Protein AF-L1LG02-F1 (afdb_monomer_lite)

Radius of gyration: 32.56 Å; chains: 1; bounding box: 62×58×100 Å

Structure (mmCIF, N/CA/C/O backbone):
data_AF-L1LG02-F1
#
_entry.id   AF-L1LG02-F1
#
loop_
_atom_site.group_PDB
_atom_site.id
_atom_site.type_symbol
_atom_site.label_atom_id
_atom_site.label_alt_id
_atom_site.label_comp_id
_atom_site.label_asym_id
_atom_site.label_entity_id
_atom_site.label_seq_id
_atom_site.pdbx_PDB_ins_code
_atom_site.Cartn_x
_atom_site.Cartn_y
_atom_site.Cartn_z
_atom_site.occupancy
_atom_site.B_iso_or_equiv
_atom_site.auth_seq_id
_atom_site.auth_comp_id
_atom_site.auth_asym_id
_atom_site.auth_atom_id
_atom_site.pdbx_PDB_model_num
ATOM 1 N N . MET A 1 1 ? -30.406 -5.140 25.026 1.00 47.38 1 MET A N 1
ATOM 2 C CA . MET A 1 1 ? -29.859 -4.420 23.858 1.00 47.38 1 MET A CA 1
ATOM 3 C C . MET A 1 1 ? -29.066 -3.242 24.397 1.00 47.38 1 MET A C 1
ATOM 5 O O . MET A 1 1 ? -29.680 -2.299 24.864 1.00 47.38 1 MET A O 1
ATOM 9 N N . ILE A 1 2 ? -27.736 -3.364 24.455 1.00 57.84 2 ILE A N 1
ATOM 10 C CA . ILE A 1 2 ? -26.804 -2.331 24.973 1.00 57.84 2 ILE A CA 1
ATOM 11 C C . ILE A 1 2 ? -25.783 -1.933 23.877 1.00 57.84 2 ILE A C 1
ATOM 13 O O . ILE A 1 2 ? -25.072 -0.943 23.988 1.00 57.84 2 ILE A O 1
ATOM 17 N N . THR A 1 3 ? -25.762 -2.678 22.768 1.00 59.12 3 THR A N 1
ATOM 18 C CA . THR A 1 3 ? -24.774 -2.640 21.678 1.00 59.12 3 THR A CA 1
ATOM 19 C C . THR A 1 3 ? -24.692 -1.335 20.893 1.00 59.12 3 THR A C 1
ATOM 21 O O . THR A 1 3 ? -23.717 -1.150 20.172 1.00 59.12 3 THR A O 1
ATOM 24 N N . ASP A 1 4 ? -25.691 -0.464 21.026 1.00 73.44 4 ASP A N 1
ATOM 25 C CA . ASP A 1 4 ? -25.908 0.688 20.147 1.00 73.44 4 ASP A CA 1
ATOM 26 C C . ASP A 1 4 ? -25.610 2.028 20.859 1.00 73.44 4 ASP A C 1
ATOM 28 O O . ASP A 1 4 ? -25.736 3.089 20.252 1.00 73.44 4 ASP A O 1
ATOM 32 N N . ASP A 1 5 ? -25.207 2.001 22.139 1.00 85.00 5 ASP A N 1
ATOM 33 C CA . ASP A 1 5 ? -24.797 3.199 22.887 1.00 85.00 5 ASP A CA 1
ATOM 34 C C . ASP A 1 5 ? -23.329 3.560 22.592 1.00 85.00 5 ASP A C 1
ATOM 36 O O . ASP A 1 5 ? -22.418 2.736 22.745 1.00 85.00 5 ASP A O 1
ATOM 40 N N . ASP A 1 6 ? -23.081 4.812 22.196 1.00 86.25 6 ASP A N 1
ATOM 41 C CA . ASP A 1 6 ? -21.747 5.272 21.806 1.00 86.25 6 ASP A CA 1
ATOM 42 C C . ASP A 1 6 ? -20.706 5.175 22.936 1.00 86.25 6 ASP A C 1
ATOM 44 O O . ASP A 1 6 ? -19.547 4.877 22.637 1.00 86.25 6 ASP A O 1
ATOM 48 N N . ARG A 1 7 ? -21.085 5.359 24.214 1.00 87.75 7 ARG A N 1
ATOM 49 C CA . ARG A 1 7 ? -20.168 5.193 25.363 1.00 87.75 7 ARG A CA 1
ATOM 50 C C . ARG A 1 7 ? -19.712 3.742 25.491 1.00 87.75 7 ARG A C 1
ATOM 52 O O . ARG A 1 7 ? -18.529 3.478 25.702 1.00 87.75 7 ARG A O 1
ATOM 59 N N . TYR A 1 8 ? -20.643 2.795 25.343 1.00 89.50 8 TYR A N 1
ATOM 60 C CA . TYR A 1 8 ? -20.346 1.362 25.419 1.00 89.50 8 TYR A CA 1
ATOM 61 C C . TYR A 1 8 ? -19.423 0.941 24.267 1.00 89.50 8 TYR A C 1
ATOM 63 O O . TYR A 1 8 ? -18.413 0.266 24.474 1.00 89.50 8 TYR A O 1
ATOM 71 N N . ILE A 1 9 ? -19.726 1.408 23.052 1.00 88.56 9 ILE A N 1
ATOM 72 C CA . ILE A 1 9 ? -18.906 1.165 21.861 1.00 88.56 9 ILE A CA 1
ATOM 73 C C . ILE A 1 9 ? -17.517 1.826 21.990 1.00 88.56 9 ILE A C 1
ATOM 75 O O . ILE A 1 9 ? -16.534 1.256 21.515 1.00 88.56 9 ILE A O 1
ATOM 79 N N . GLU A 1 10 ? -17.395 2.996 22.630 1.00 90.50 10 GLU A N 1
ATOM 80 C CA . GLU A 1 10 ? -16.102 3.643 22.894 1.00 90.50 10 GLU A CA 1
ATOM 81 C C . GLU A 1 10 ? -15.235 2.819 23.857 1.00 90.50 10 GLU A C 1
ATOM 83 O O . GLU A 1 10 ? -14.106 2.480 23.499 1.00 90.50 10 GLU A O 1
ATOM 88 N N . LEU A 1 11 ? -15.767 2.392 25.011 1.00 91.31 11 LEU A N 1
ATOM 89 C CA . LEU A 1 11 ? -15.043 1.502 25.934 1.00 91.31 11 LEU A CA 1
ATOM 90 C C . LEU A 1 11 ? -14.662 0.173 25.265 1.00 91.31 11 LEU A C 1
ATOM 92 O O . LEU A 1 11 ? -13.530 -0.291 25.406 1.00 91.31 11 LEU A O 1
ATOM 96 N N . PHE A 1 12 ? -15.567 -0.420 24.480 1.00 89.31 12 PHE A N 1
ATOM 97 C CA . PHE A 1 12 ? -15.292 -1.651 23.736 1.00 89.31 12 PHE A CA 1
ATOM 98 C C . PHE A 1 12 ? -14.150 -1.471 22.726 1.00 89.31 12 PHE A C 1
ATOM 100 O O . PHE A 1 12 ? -13.257 -2.317 22.647 1.00 89.31 12 PHE A O 1
ATOM 107 N N . LYS A 1 13 ? -14.120 -0.349 21.994 1.00 88.31 13 LYS A N 1
ATOM 108 C CA . LYS A 1 13 ? -13.010 -0.003 21.094 1.00 88.31 13 LYS A CA 1
ATOM 109 C C . LYS A 1 13 ? -11.704 0.179 21.862 1.00 88.31 13 LYS A C 1
ATOM 111 O O . LYS A 1 13 ? -10.707 -0.431 21.488 1.00 88.31 13 LYS A O 1
ATOM 116 N N . LEU A 1 14 ? -11.701 0.939 22.956 1.00 90.56 14 LEU A N 1
ATOM 117 C CA . LEU A 1 14 ? -10.507 1.121 23.788 1.00 90.56 14 LEU A CA 1
ATOM 118 C C . LEU A 1 14 ? -9.969 -0.226 24.310 1.00 90.56 14 LEU A C 1
ATOM 120 O O . LEU A 1 14 ? -8.767 -0.485 24.197 1.00 90.56 14 LEU A O 1
ATOM 124 N N . GLN A 1 15 ? -10.840 -1.121 24.796 1.00 89.31 15 GLN A N 1
ATOM 125 C CA . GLN A 1 15 ? -10.444 -2.453 25.269 1.00 89.31 15 GLN A CA 1
ATOM 126 C C . GLN A 1 15 ? -9.867 -3.322 24.143 1.00 89.31 15 GLN A C 1
ATOM 128 O O . GLN A 1 15 ? -8.778 -3.874 24.284 1.00 89.31 15 GLN A O 1
ATOM 133 N N . LYS A 1 16 ? -10.589 -3.475 23.022 1.00 84.88 16 LYS A N 1
ATOM 134 C CA . LYS A 1 16 ? -10.215 -4.434 21.966 1.00 84.88 16 LYS A CA 1
ATOM 135 C C . LYS A 1 16 ? -9.057 -3.971 21.091 1.00 84.88 16 LYS A C 1
ATOM 137 O O . LYS A 1 16 ? -8.367 -4.817 20.533 1.00 84.88 16 LYS A O 1
ATOM 142 N N . LEU A 1 17 ? -8.863 -2.660 20.950 1.00 81.38 17 LEU A N 1
ATOM 143 C CA . LEU A 1 17 ? -7.957 -2.086 19.953 1.00 81.38 17 LEU A CA 1
ATOM 144 C C . LEU A 1 17 ? -6.654 -1.567 20.577 1.00 81.38 17 LEU A C 1
ATOM 146 O O . LEU A 1 17 ? -5.591 -1.736 19.987 1.00 81.38 17 LEU A O 1
ATOM 150 N N . PHE A 1 18 ? -6.712 -1.035 21.804 1.00 84.62 18 PHE A N 1
ATOM 151 C CA . PHE A 1 18 ? -5.535 -0.578 22.560 1.00 84.62 18 PHE A CA 1
ATOM 152 C C . PHE A 1 18 ? -5.214 -1.433 23.798 1.00 84.62 18 PHE A C 1
ATOM 154 O O . PHE A 1 18 ? -4.364 -1.057 24.604 1.00 84.62 18 PHE A O 1
ATOM 161 N N . GLY A 1 19 ? -5.894 -2.574 23.968 1.00 81.31 19 GLY A N 1
ATOM 162 C CA . GLY A 1 19 ? -5.691 -3.476 25.107 1.00 81.31 19 GLY A CA 1
ATOM 163 C C . GLY A 1 19 ? -6.060 -2.857 26.458 1.00 81.31 19 GLY A C 1
ATOM 164 O O . GLY A 1 19 ? -5.503 -3.263 27.474 1.00 81.31 19 GLY A O 1
ATOM 165 N N . SER A 1 20 ? -6.935 -1.845 26.464 1.00 85.19 20 SER A N 1
ATOM 166 C CA . SER A 1 20 ? -7.146 -1.001 27.644 1.00 85.19 20 SER A CA 1
ATOM 167 C C . SER A 1 20 ? -7.779 -1.769 28.804 1.00 85.19 20 SER A C 1
ATOM 169 O O . SER A 1 20 ? -8.789 -2.451 28.615 1.00 85.19 20 SER A O 1
ATOM 171 N N . SER A 1 21 ? -7.230 -1.598 30.006 1.00 86.94 21 SER A N 1
ATOM 172 C CA . SER A 1 21 ? -7.914 -1.930 31.259 1.00 86.94 21 SER A CA 1
ATOM 173 C C . SER A 1 21 ? -8.605 -0.687 31.823 1.00 86.94 21 SER A C 1
ATOM 175 O O . SER A 1 21 ? -8.272 0.444 31.461 1.00 86.94 21 SER A O 1
ATOM 177 N N . PHE A 1 22 ? -9.585 -0.886 32.702 1.00 88.44 22 PHE A N 1
ATOM 178 C CA . PHE A 1 22 ? -10.352 0.203 33.301 1.00 88.44 22 PHE A CA 1
ATOM 179 C C . PHE A 1 22 ? -10.493 0.005 34.808 1.00 88.44 22 PHE A C 1
ATOM 181 O O . PHE A 1 22 ? -10.468 -1.126 35.290 1.00 88.44 22 PHE A O 1
ATOM 188 N N . SER A 1 23 ? -10.689 1.096 35.542 1.00 86.25 23 SER A N 1
ATOM 189 C CA . SER A 1 23 ? -11.066 1.066 36.955 1.00 86.25 23 SER A CA 1
ATOM 190 C C . SER A 1 23 ? -12.048 2.186 37.296 1.00 86.25 23 SER A C 1
ATOM 192 O O . SER A 1 23 ? -12.023 3.272 36.710 1.00 86.25 23 SER A O 1
ATOM 194 N N . VAL A 1 24 ? -12.919 1.929 38.270 1.00 84.94 24 VAL A N 1
ATOM 195 C CA . VAL A 1 24 ? -13.842 2.929 38.821 1.00 84.94 24 VAL A CA 1
ATOM 196 C C . VAL A 1 24 ? -13.237 3.472 40.110 1.00 84.94 24 VAL A C 1
ATOM 198 O O . VAL A 1 24 ? -12.675 2.717 40.899 1.00 84.94 24 VAL A O 1
ATOM 201 N N . SER A 1 25 ? -13.378 4.772 40.361 1.00 70.31 25 SER A N 1
ATOM 202 C CA . SER A 1 25 ? -12.823 5.443 41.548 1.00 70.31 25 SER A CA 1
ATOM 203 C C . SER A 1 25 ? -13.358 4.918 42.895 1.00 70.31 25 SER A C 1
ATOM 205 O O . SER A 1 25 ? -12.849 5.309 43.942 1.00 70.31 25 SER A O 1
ATOM 207 N N . SER A 1 26 ? -14.392 4.071 42.877 1.00 60.78 26 SER A N 1
ATOM 208 C CA . SER A 1 26 ? -15.093 3.543 44.050 1.00 60.78 26 SER A CA 1
ATOM 209 C C . SER A 1 26 ? -14.998 2.026 44.236 1.00 60.78 26 SER A C 1
ATOM 211 O O . SER A 1 26 ? -15.456 1.550 45.270 1.00 60.78 26 SER A O 1
ATOM 213 N N . ASP A 1 27 ? -14.467 1.259 43.273 1.00 53.38 27 ASP A N 1
ATOM 214 C CA . ASP A 1 27 ? -14.473 -0.209 43.368 1.00 53.38 27 ASP A CA 1
ATOM 215 C C . ASP A 1 27 ? -13.321 -0.880 42.597 1.00 53.38 27 ASP A C 1
ATOM 217 O O . ASP A 1 27 ? -12.962 -0.473 41.490 1.00 53.38 27 ASP A O 1
ATOM 221 N N . HIS A 1 28 ? -12.736 -1.926 43.187 1.00 54.47 28 HIS A N 1
ATOM 222 C CA . HIS A 1 28 ? -11.443 -2.484 42.768 1.00 54.47 28 HIS A CA 1
ATOM 223 C C . HIS A 1 28 ? -11.518 -3.701 41.829 1.00 54.47 28 HIS A C 1
ATOM 225 O O . HIS A 1 28 ? -10.480 -4.086 41.301 1.00 54.47 28 HIS A O 1
ATOM 231 N N . ASN A 1 29 ? -12.695 -4.301 41.604 1.00 55.09 29 ASN A N 1
ATOM 232 C CA . ASN A 1 29 ? -12.861 -5.493 40.752 1.00 55.09 29 ASN A CA 1
ATOM 233 C C . ASN A 1 29 ? -14.150 -5.422 39.906 1.00 55.09 29 ASN A C 1
ATOM 235 O O . ASN A 1 29 ? -15.169 -6.018 40.255 1.00 55.09 29 ASN A O 1
ATOM 239 N N . SER A 1 30 ? -14.120 -4.711 38.773 1.00 54.69 30 SER A N 1
ATOM 240 C CA . SER A 1 30 ? -15.233 -4.681 37.805 1.00 54.69 30 SER A CA 1
ATOM 241 C C . SER A 1 30 ? -14.755 -4.810 36.351 1.00 54.69 30 SER A C 1
ATOM 243 O O . SER A 1 30 ? -14.907 -3.909 35.535 1.00 54.69 30 SER A O 1
ATOM 245 N N . ASP A 1 31 ? -14.205 -5.978 36.006 1.00 63.19 31 ASP A N 1
ATOM 246 C CA . ASP A 1 31 ? -13.568 -6.235 34.701 1.00 63.19 31 ASP A CA 1
ATOM 247 C C . ASP A 1 31 ? -14.516 -6.215 33.478 1.00 63.19 31 ASP A C 1
ATOM 249 O O . ASP A 1 31 ? -14.040 -6.174 32.338 1.00 63.19 31 ASP A O 1
ATOM 253 N N . SER A 1 32 ? -15.847 -6.257 33.667 1.00 80.19 32 SER A N 1
ATOM 254 C CA . SER A 1 32 ? -16.797 -6.178 32.543 1.00 80.19 32 SER A CA 1
ATOM 255 C C . SER A 1 32 ? -17.183 -4.744 32.190 1.00 80.19 32 SER A C 1
ATOM 257 O O . SER A 1 32 ? -17.589 -3.956 33.047 1.00 80.19 32 SER A O 1
ATOM 259 N N . ILE A 1 33 ? -17.177 -4.456 30.886 1.00 83.88 33 ILE A N 1
ATOM 260 C CA . ILE A 1 33 ? -17.623 -3.181 30.308 1.00 83.88 33 ILE A CA 1
ATOM 261 C C . ILE A 1 33 ? -19.082 -2.878 30.680 1.00 83.88 33 ILE A C 1
ATOM 263 O O . ILE A 1 33 ? -19.407 -1.715 30.894 1.00 83.88 33 ILE A O 1
ATOM 267 N N . ASP A 1 34 ? -19.935 -3.896 30.843 1.00 82.19 34 ASP A N 1
ATOM 268 C CA . ASP A 1 34 ? -21.339 -3.728 31.260 1.00 82.19 34 ASP A CA 1
ATOM 269 C C . ASP A 1 34 ? -21.467 -3.005 32.615 1.00 82.19 34 ASP A C 1
ATOM 271 O O . ASP A 1 34 ? -22.322 -2.134 32.797 1.00 82.19 34 ASP A O 1
ATOM 275 N N . ASN A 1 35 ? -20.573 -3.333 33.555 1.00 81.44 35 ASN A N 1
ATOM 276 C CA . ASN A 1 35 ? -20.521 -2.702 34.871 1.00 81.44 35 ASN A CA 1
ATOM 277 C C . ASN A 1 35 ? -19.885 -1.310 34.765 1.00 81.44 35 ASN A C 1
ATOM 279 O O . ASN A 1 35 ? -20.425 -0.347 35.305 1.00 81.44 35 ASN A O 1
ATOM 283 N N . LEU A 1 36 ? -18.768 -1.194 34.037 1.00 83.56 36 LEU A N 1
ATOM 284 C CA . LEU A 1 36 ? -18.001 0.048 33.876 1.00 83.56 36 LEU A CA 1
ATOM 285 C C . LEU A 1 36 ? -18.826 1.168 33.225 1.00 83.56 36 LEU A C 1
ATOM 287 O O . LEU A 1 36 ? -18.867 2.274 33.760 1.00 83.56 36 LEU A O 1
ATOM 291 N N . TYR A 1 37 ? -19.537 0.860 32.133 1.00 83.62 37 TYR A N 1
ATOM 292 C CA . TYR A 1 37 ? -20.408 1.772 31.376 1.00 83.62 37 TYR A CA 1
ATOM 293 C C . TYR A 1 37 ? -21.432 2.512 32.256 1.00 83.62 37 TYR A C 1
ATOM 295 O O . TYR A 1 37 ? -21.820 3.639 31.949 1.00 83.62 37 TYR A O 1
ATOM 303 N N . SER A 1 38 ? -21.871 1.883 33.348 1.00 83.56 38 SER A N 1
ATOM 304 C CA . SER A 1 38 ? -22.905 2.417 34.239 1.00 83.56 38 SER A CA 1
ATOM 305 C C . SER A 1 38 ? -22.392 3.494 35.211 1.00 83.56 38 SER A C 1
ATOM 307 O O . SER A 1 38 ? -23.178 4.001 36.009 1.00 83.56 38 SER A O 1
ATOM 309 N N . ASN A 1 39 ? -21.099 3.844 35.171 1.00 85.56 39 ASN A N 1
ATOM 310 C CA . ASN A 1 39 ? -20.474 4.808 36.081 1.00 85.56 39 ASN A CA 1
ATOM 311 C C . ASN A 1 39 ? -20.235 6.169 35.420 1.00 85.56 39 ASN A C 1
ATOM 313 O O . ASN A 1 39 ? -19.760 6.258 34.286 1.00 85.56 39 ASN A O 1
ATOM 317 N N . ASN A 1 40 ? -20.459 7.236 36.192 1.00 86.44 40 ASN A N 1
ATOM 318 C CA . ASN A 1 40 ? -20.245 8.615 35.752 1.00 86.44 40 ASN A CA 1
ATOM 319 C C . ASN A 1 40 ? -18.765 8.949 35.485 1.00 86.44 40 ASN A C 1
ATOM 321 O O . ASN A 1 40 ? -18.490 9.879 34.733 1.00 86.44 40 ASN A O 1
ATOM 325 N N . THR A 1 41 ? -17.823 8.206 36.074 1.00 89.50 41 THR A N 1
ATOM 326 C CA . THR A 1 41 ? -16.380 8.379 35.856 1.00 89.50 41 THR A CA 1
ATOM 327 C C . THR A 1 41 ? -15.703 7.014 35.737 1.00 89.50 41 THR A C 1
ATOM 329 O O . THR A 1 41 ? -15.892 6.148 36.593 1.00 89.50 41 THR A O 1
ATOM 332 N N . VAL A 1 42 ? -14.900 6.827 34.689 1.00 91.62 42 VAL A N 1
ATOM 333 C CA . VAL A 1 42 ? -14.146 5.598 34.399 1.00 91.62 42 VAL A CA 1
ATOM 334 C C . VAL A 1 42 ? -12.694 5.966 34.097 1.00 91.62 42 VAL A C 1
ATOM 336 O O . VAL A 1 42 ? -12.424 6.753 33.198 1.00 91.62 42 VAL A O 1
ATOM 339 N N . ASN A 1 43 ? -11.735 5.383 34.813 1.00 92.56 43 ASN A N 1
ATOM 340 C CA . ASN A 1 43 ? -10.313 5.580 34.534 1.00 92.56 43 ASN A CA 1
ATOM 341 C C . ASN A 1 43 ? -9.855 4.522 33.525 1.00 92.56 43 ASN A C 1
ATOM 343 O O . ASN A 1 43 ? -9.876 3.333 33.835 1.00 92.56 43 ASN A O 1
ATOM 347 N N . ALA A 1 44 ? -9.439 4.933 32.330 1.00 93.69 44 ALA A N 1
ATOM 348 C CA . ALA A 1 44 ? -8.903 4.050 31.298 1.00 93.69 44 ALA A CA 1
ATOM 349 C C . ALA A 1 44 ? -7.368 4.024 31.345 1.00 93.69 44 ALA A C 1
ATOM 351 O O . ALA A 1 44 ? -6.722 5.063 31.214 1.00 93.69 44 ALA A O 1
ATOM 352 N N . THR A 1 45 ? -6.782 2.834 31.484 1.00 94.44 45 THR A N 1
ATOM 353 C CA . THR A 1 45 ? -5.346 2.589 31.291 1.00 94.44 45 THR A CA 1
ATOM 354 C C . THR A 1 45 ? -5.134 2.026 29.892 1.00 94.44 45 THR A C 1
ATOM 356 O O . THR A 1 45 ? -5.500 0.888 29.608 1.00 94.44 45 THR A O 1
ATOM 359 N N . ILE A 1 46 ? -4.544 2.830 29.016 1.00 94.31 46 ILE A N 1
ATOM 360 C CA . ILE A 1 46 ? -4.364 2.577 27.584 1.00 94.31 46 ILE A CA 1
ATOM 361 C C . ILE A 1 46 ? -2.881 2.315 27.297 1.00 94.31 46 ILE A C 1
ATOM 363 O O . ILE A 1 46 ? -2.010 3.009 27.827 1.00 94.31 46 ILE A O 1
ATOM 367 N N . PHE A 1 47 ? -2.581 1.344 26.429 1.00 92.00 47 PHE A N 1
ATOM 368 C CA . PHE A 1 47 ? -1.207 1.009 26.047 1.00 92.00 47 PHE A CA 1
ATOM 369 C C . PHE A 1 47 ? -0.986 1.186 24.541 1.00 92.00 47 PHE A C 1
ATOM 371 O O . PHE A 1 47 ? -1.172 0.272 23.735 1.00 92.00 47 PHE A O 1
ATOM 378 N N . LEU A 1 48 ? -0.602 2.400 24.149 1.00 91.56 48 LEU A N 1
ATOM 379 C CA . LEU A 1 48 ? -0.444 2.781 22.753 1.00 91.56 48 LEU A CA 1
ATOM 380 C C . LEU A 1 48 ? 0.900 2.294 22.196 1.00 91.56 48 LEU A C 1
ATOM 382 O O . LEU A 1 48 ? 1.935 2.926 22.401 1.00 91.56 48 LEU A O 1
ATOM 386 N N . LYS A 1 49 ? 0.889 1.187 21.452 1.00 89.50 49 LYS A N 1
ATOM 387 C CA . LYS A 1 49 ? 2.046 0.749 20.657 1.00 89.50 49 LYS A CA 1
ATOM 388 C C . LYS A 1 49 ? 2.083 1.513 19.325 1.00 89.50 49 LYS A C 1
ATOM 390 O O . LYS A 1 49 ? 1.095 1.412 18.596 1.00 89.50 49 LYS A O 1
ATOM 395 N N . PRO A 1 50 ? 3.172 2.234 18.987 1.00 88.44 50 PRO A N 1
ATOM 396 C CA . PRO A 1 50 ? 3.284 2.934 17.710 1.00 88.44 50 PRO A CA 1
ATOM 397 C C . PRO A 1 50 ? 3.118 1.979 16.528 1.00 88.44 50 PRO A C 1
ATOM 399 O O . PRO A 1 50 ? 3.751 0.922 16.486 1.00 88.44 50 PRO A O 1
ATOM 402 N N . THR A 1 51 ? 2.296 2.356 15.551 1.00 83.19 51 THR A N 1
ATOM 403 C CA . THR A 1 51 ? 2.085 1.573 14.320 1.00 83.19 51 THR A CA 1
ATOM 404 C C . THR A 1 51 ? 2.804 2.159 13.101 1.00 83.19 51 THR A C 1
ATOM 406 O O . THR A 1 51 ? 2.630 1.674 11.972 1.00 83.19 51 THR A O 1
ATOM 409 N N . ASP A 1 52 ? 3.615 3.204 13.304 1.00 76.62 52 ASP A N 1
ATOM 410 C CA . ASP A 1 52 ? 4.398 3.817 12.238 1.00 76.62 52 ASP A CA 1
ATOM 411 C C . ASP A 1 52 ? 5.802 3.213 12.078 1.00 76.62 52 ASP A C 1
ATOM 413 O O . ASP A 1 52 ? 6.584 3.265 13.025 1.00 76.62 52 ASP A O 1
ATOM 417 N N . PRO A 1 53 ? 6.152 2.642 10.903 1.00 72.50 53 PRO A N 1
ATOM 418 C CA . PRO A 1 53 ? 7.481 2.081 10.666 1.00 72.50 53 PRO A CA 1
ATOM 419 C C . PRO A 1 53 ? 8.578 3.150 10.550 1.00 72.50 53 PRO A C 1
ATOM 421 O O . PRO A 1 53 ? 9.750 2.790 10.511 1.00 72.50 53 PRO A O 1
ATOM 424 N N . GLU A 1 54 ? 8.225 4.438 10.472 1.00 79.06 54 GLU A N 1
ATOM 425 C CA . GLU A 1 54 ? 9.172 5.560 10.540 1.00 79.06 54 GLU A CA 1
ATOM 426 C C . GLU A 1 54 ? 9.313 6.114 11.972 1.00 79.06 54 GLU A C 1
ATOM 428 O O . GLU A 1 54 ? 10.130 7.005 12.212 1.00 79.06 54 GLU A O 1
ATOM 433 N N . PHE A 1 55 ? 8.564 5.579 12.947 1.00 84.94 55 PHE A N 1
ATOM 434 C CA . PHE A 1 55 ? 8.744 5.910 14.357 1.00 84.94 55 PHE A CA 1
ATOM 435 C C . PHE A 1 55 ? 9.857 5.070 14.997 1.00 84.94 55 PHE A C 1
ATOM 437 O O . PHE A 1 55 ? 9.806 3.841 15.046 1.00 84.94 55 PHE A O 1
ATOM 444 N N . ASP A 1 56 ? 10.847 5.762 15.555 1.00 86.06 56 ASP A N 1
ATOM 445 C CA . ASP A 1 56 ? 11.959 5.169 16.292 1.00 86.06 56 ASP A CA 1
ATOM 446 C C . ASP A 1 56 ? 11.499 4.618 17.655 1.00 86.06 56 ASP A C 1
ATOM 448 O O . ASP A 1 56 ? 11.395 5.338 18.651 1.00 86.06 56 ASP A O 1
ATOM 452 N N . LEU A 1 57 ? 11.240 3.308 17.699 1.00 86.50 57 LEU A N 1
ATOM 453 C CA . LEU A 1 57 ? 10.824 2.585 18.905 1.00 86.50 57 LEU A CA 1
ATOM 454 C C . LEU A 1 57 ? 11.860 2.624 20.045 1.00 86.50 57 LEU A C 1
ATOM 456 O O . LEU A 1 57 ? 11.477 2.394 21.194 1.00 86.50 57 LEU A O 1
ATOM 460 N N . SER A 1 58 ? 13.136 2.949 19.782 1.00 86.06 58 SER A N 1
ATOM 461 C CA . SER A 1 58 ? 14.144 3.066 20.850 1.00 86.06 58 SER A CA 1
ATOM 462 C C . SER A 1 58 ? 13.827 4.207 21.827 1.00 86.06 58 SER A C 1
ATOM 464 O O . SER A 1 58 ? 14.143 4.118 23.012 1.00 86.06 58 SER A O 1
ATOM 466 N N . LEU A 1 59 ? 13.076 5.218 21.368 1.00 85.38 59 LEU A N 1
ATOM 467 C CA . LEU A 1 59 ? 12.556 6.326 22.178 1.00 85.38 59 LEU A CA 1
ATOM 468 C C . LEU A 1 59 ? 11.529 5.881 23.240 1.00 85.38 59 LEU A C 1
ATOM 470 O O . LEU A 1 59 ? 11.134 6.692 24.077 1.00 85.38 59 LEU A O 1
ATOM 474 N N . LEU A 1 60 ? 11.078 4.620 23.202 1.00 85.19 60 LEU A N 1
ATOM 475 C CA . LEU A 1 60 ? 10.117 4.028 24.138 1.00 85.19 60 LEU A CA 1
ATOM 476 C C . LEU A 1 60 ? 10.669 2.827 24.916 1.00 85.19 60 LEU A C 1
ATOM 478 O O . LEU A 1 60 ? 9.927 2.242 25.707 1.00 85.19 60 LEU A O 1
ATOM 482 N N . SER A 1 61 ? 11.929 2.430 24.720 1.00 74.88 61 SER A N 1
ATOM 483 C CA . SER A 1 61 ? 12.530 1.315 25.464 1.00 74.88 61 SER A CA 1
ATOM 484 C C . SER A 1 61 ? 12.572 1.609 26.977 1.00 74.88 61 SER A C 1
ATOM 486 O O . SER A 1 61 ? 12.815 2.754 27.355 1.00 74.88 61 SER A O 1
ATOM 488 N N . PRO A 1 62 ? 12.327 0.621 27.865 1.00 73.88 62 PRO A N 1
ATOM 489 C CA . PRO A 1 62 ? 12.032 -0.792 27.603 1.00 73.88 62 PRO A CA 1
ATOM 490 C C . PRO A 1 62 ? 10.522 -1.096 27.470 1.00 73.88 62 PRO A C 1
ATOM 492 O O . PRO A 1 62 ? 10.116 -2.247 27.577 1.00 73.88 62 PRO A O 1
ATOM 495 N N . SER A 1 63 ? 9.674 -0.075 27.305 1.00 71.06 63 SER A N 1
ATOM 496 C CA . SER A 1 63 ? 8.209 -0.204 27.344 1.00 71.06 63 SER A CA 1
ATOM 497 C C . SER A 1 63 ? 7.522 -0.549 26.012 1.00 71.06 63 SER A C 1
ATOM 499 O O . SER A 1 63 ? 6.337 -0.854 26.038 1.00 71.06 63 SER A O 1
ATOM 501 N N . ASP A 1 64 ? 8.195 -0.516 24.855 1.00 80.81 64 ASP A N 1
ATOM 502 C CA . ASP A 1 64 ? 7.622 -0.842 23.523 1.00 80.81 64 ASP A CA 1
ATOM 503 C C . ASP A 1 64 ? 6.309 -0.100 23.149 1.00 80.81 64 ASP A C 1
ATOM 505 O O . ASP A 1 64 ? 5.568 -0.515 22.252 1.00 80.81 64 ASP A O 1
ATOM 509 N N . GLY A 1 65 ? 5.977 0.983 23.854 1.00 89.25 65 GLY A N 1
ATOM 510 C CA . GLY A 1 65 ? 4.671 1.634 23.788 1.00 89.25 65 GLY A CA 1
ATOM 511 C C . GLY A 1 65 ? 4.513 2.751 24.818 1.00 89.25 65 GLY A C 1
ATOM 512 O O . GLY A 1 65 ? 5.294 2.867 25.762 1.00 89.25 65 GLY A O 1
ATOM 513 N N . ILE A 1 66 ? 3.498 3.590 24.622 1.00 92.88 66 ILE A N 1
ATOM 514 C CA . ILE A 1 66 ? 3.168 4.735 25.474 1.00 92.88 66 ILE A CA 1
ATOM 515 C C . ILE A 1 66 ? 2.018 4.344 26.411 1.00 92.88 66 ILE A C 1
ATOM 517 O O . ILE A 1 66 ? 0.934 3.986 25.945 1.00 92.88 66 ILE A O 1
ATOM 521 N N . LYS A 1 67 ? 2.236 4.416 27.729 1.00 94.19 67 LYS A N 1
ATOM 522 C CA . LYS A 1 67 ? 1.203 4.156 28.740 1.00 94.19 67 LYS A CA 1
ATOM 523 C C . LYS A 1 67 ? 0.462 5.457 29.043 1.00 94.19 67 LYS A C 1
ATOM 525 O O . LYS A 1 67 ? 1.043 6.394 29.591 1.00 94.19 67 LYS A O 1
ATOM 530 N N . VAL A 1 68 ? -0.815 5.503 28.680 1.00 95.88 68 VAL A N 1
ATOM 531 C CA . VAL A 1 68 ? -1.692 6.669 28.841 1.00 95.88 68 VAL A CA 1
ATOM 532 C C . VAL A 1 68 ? -2.782 6.326 29.853 1.00 95.88 68 VAL A C 1
ATOM 534 O O . VAL A 1 68 ? -3.521 5.365 29.659 1.00 95.88 68 VAL A O 1
ATOM 537 N N . LEU A 1 69 ? -2.904 7.111 30.918 1.00 95.69 69 LEU A N 1
ATOM 538 C CA . LEU A 1 69 ? -4.091 7.125 31.770 1.00 95.69 69 LEU A CA 1
ATOM 539 C C . LEU A 1 69 ? -5.026 8.233 31.283 1.00 95.69 69 LEU A C 1
ATOM 541 O O . LEU A 1 69 ? -4.561 9.348 31.041 1.00 95.69 69 LEU A O 1
ATOM 545 N N . ILE A 1 70 ? -6.322 7.943 31.160 1.00 95.81 70 ILE A N 1
ATOM 546 C CA . ILE A 1 70 ? -7.358 8.940 30.860 1.00 95.81 70 ILE A CA 1
ATOM 547 C C . ILE A 1 70 ? -8.526 8.765 31.833 1.00 95.81 70 ILE A C 1
ATOM 549 O O . ILE A 1 70 ? -9.147 7.703 31.879 1.00 95.81 70 ILE A O 1
ATOM 553 N N . CYS A 1 71 ? -8.850 9.815 32.580 1.00 95.00 71 CYS A N 1
ATOM 554 C CA . CYS A 1 71 ? -10.100 9.934 33.323 1.00 95.00 71 CYS A CA 1
ATOM 555 C C . CYS A 1 71 ? -11.233 10.290 32.343 1.00 95.00 71 CYS A C 1
ATOM 557 O O . CYS A 1 71 ? -11.217 11.342 31.703 1.00 95.00 71 CYS A O 1
ATOM 559 N N . LEU A 1 72 ? -12.192 9.377 32.176 1.00 93.25 72 LEU A N 1
ATOM 560 C CA . LEU A 1 72 ? -13.340 9.518 31.284 1.00 93.25 72 LEU A CA 1
ATOM 561 C C . LEU A 1 72 ? -14.573 9.878 32.103 1.00 93.25 72 LEU A C 1
ATOM 563 O O . LEU A 1 72 ? -15.057 9.067 32.891 1.00 93.25 72 LEU A O 1
ATOM 567 N N . ASN A 1 73 ? -15.104 11.077 31.890 1.00 91.50 73 ASN A N 1
ATOM 568 C CA . ASN A 1 73 ? -16.298 11.566 32.565 1.00 91.50 73 ASN A CA 1
ATOM 569 C C . ASN A 1 73 ? -17.513 11.469 31.643 1.00 91.50 73 ASN A C 1
ATOM 571 O O . ASN A 1 73 ? -17.452 11.803 30.461 1.00 91.50 73 ASN A O 1
ATOM 575 N N . SER A 1 74 ? -18.615 10.974 32.183 1.00 87.75 74 SER A N 1
ATOM 576 C CA . SER A 1 74 ? -19.872 10.803 31.474 1.00 87.75 74 SER A CA 1
ATOM 577 C C . SER A 1 74 ? -20.619 12.129 31.361 1.00 87.75 74 SER A C 1
ATOM 579 O O . SER A 1 74 ? -20.887 12.776 32.374 1.00 87.75 74 SER A O 1
ATOM 581 N N . ASP A 1 75 ? -21.006 12.513 30.143 1.00 78.94 75 ASP A N 1
ATOM 582 C CA . ASP A 1 75 ? -21.935 13.626 29.949 1.00 78.94 75 ASP A CA 1
ATOM 583 C C . ASP A 1 75 ? -23.389 13.130 29.972 1.00 78.94 75 ASP A C 1
ATOM 585 O O . ASP A 1 75 ? -23.994 12.836 28.939 1.00 78.94 75 ASP A O 1
ATOM 589 N N . ASP A 1 76 ? -23.943 13.021 31.181 1.00 68.25 76 ASP A N 1
ATOM 590 C CA . ASP A 1 76 ? -25.379 12.820 31.418 1.00 68.25 76 ASP A CA 1
ATOM 591 C C . ASP A 1 76 ? -26.130 14.167 31.588 1.00 68.25 76 ASP A C 1
ATOM 593 O O . ASP A 1 76 ? -27.250 14.198 32.105 1.00 68.25 76 ASP A O 1
ATOM 597 N N . SER A 1 77 ? -25.538 15.304 31.182 1.00 56.12 77 SER A N 1
ATOM 598 C CA . SER A 1 77 ? -26.103 16.640 31.419 1.00 56.12 77 SER A CA 1
ATOM 599 C C . SER A 1 77 ? -27.091 17.091 30.329 1.00 56.12 77 SER A C 1
ATOM 601 O O . SER A 1 77 ? -26.805 17.936 29.484 1.00 56.12 77 SER A O 1
ATOM 603 N N . GLU A 1 78 ? -28.339 16.608 30.396 1.00 48.81 78 GLU A N 1
ATOM 604 C CA . GLU A 1 78 ? -29.429 17.122 29.535 1.00 48.81 78 GLU A CA 1
ATOM 605 C C . GLU A 1 78 ? -29.749 18.619 29.768 1.00 48.81 78 GLU A C 1
ATOM 607 O O . GLU A 1 78 ? -30.468 19.231 28.977 1.00 48.81 78 GLU A O 1
ATOM 612 N N . SER A 1 79 ? -29.200 19.251 30.817 1.00 46.16 79 SER A N 1
ATOM 613 C CA . SER A 1 79 ? -29.212 20.712 30.970 1.00 46.16 79 SER A CA 1
ATOM 614 C C . SER A 1 79 ? -28.066 21.256 31.837 1.00 46.16 79 SER A C 1
ATOM 616 O O . SER A 1 79 ? -28.025 21.024 33.043 1.00 46.16 79 SER A O 1
ATOM 618 N N . ASN A 1 80 ? -27.159 22.031 31.226 1.00 37.44 80 ASN A N 1
ATOM 619 C CA . ASN A 1 80 ? -26.754 23.399 31.617 1.00 37.44 80 ASN A CA 1
ATOM 620 C C . ASN A 1 80 ? -25.483 23.832 30.859 1.00 37.44 80 ASN A C 1
ATOM 622 O O . ASN A 1 80 ? -24.581 23.033 30.642 1.00 37.44 80 ASN A O 1
ATOM 626 N N . ASN A 1 81 ? -25.380 25.109 30.471 1.00 37.28 81 ASN A N 1
ATOM 627 C CA . ASN A 1 81 ? -24.185 25.637 29.796 1.00 37.28 81 ASN A CA 1
ATOM 628 C C . ASN A 1 81 ? -23.066 25.957 30.812 1.00 37.28 81 ASN A C 1
ATOM 630 O O . ASN A 1 81 ? -23.256 26.873 31.616 1.00 37.28 81 ASN A O 1
ATOM 634 N N . PRO A 1 82 ? -21.881 25.318 30.753 1.00 41.31 82 PRO A N 1
ATOM 635 C CA . PRO A 1 82 ? -20.737 25.731 31.557 1.00 41.31 82 PRO A CA 1
ATOM 636 C C . PRO A 1 82 ? -20.027 26.924 30.899 1.00 41.31 82 PRO A C 1
ATOM 638 O O . PRO A 1 82 ? -19.299 26.779 29.914 1.00 41.31 82 PRO A O 1
ATOM 641 N N . SER A 1 83 ? -20.207 28.122 31.454 1.00 41.12 83 SER A N 1
ATOM 642 C CA . SER A 1 83 ? -19.449 29.320 31.073 1.00 41.12 83 SER A CA 1
ATOM 643 C C . SER A 1 83 ? -18.032 29.285 31.670 1.00 41.12 83 SER A C 1
ATOM 645 O O . SER A 1 83 ? -17.737 29.989 32.635 1.00 41.12 83 SER A O 1
ATOM 647 N N . GLY A 1 84 ? -17.165 28.430 31.122 1.00 36.75 84 GLY A N 1
ATOM 648 C CA . GLY A 1 84 ? -15.776 28.288 31.566 1.00 36.75 84 GLY A CA 1
ATOM 649 C C . GLY A 1 84 ? -14.926 29.521 31.241 1.00 36.75 84 GLY A C 1
ATOM 650 O O . GLY A 1 84 ? -14.665 29.810 30.074 1.00 36.75 84 GLY A O 1
ATOM 651 N N . SER A 1 85 ? -14.473 30.240 32.268 1.00 33.19 85 SER A N 1
ATOM 652 C CA . SER A 1 85 ? -13.538 31.361 32.131 1.00 33.19 85 SER A CA 1
ATOM 653 C C . SER A 1 85 ? -12.100 30.862 31.965 1.00 33.19 85 SER A C 1
ATOM 655 O O . SER A 1 85 ? -11.557 30.240 32.877 1.00 33.19 85 SER A O 1
ATOM 657 N N . ILE A 1 86 ? -11.456 31.179 30.840 1.00 37.41 86 ILE A N 1
ATOM 658 C CA . ILE A 1 86 ? -10.039 30.861 30.619 1.00 37.41 86 ILE A CA 1
ATOM 659 C C . ILE A 1 86 ? -9.171 31.854 31.403 1.00 37.41 86 ILE A C 1
ATOM 661 O O . ILE A 1 86 ? -9.052 33.017 31.022 1.00 37.41 86 ILE A O 1
ATOM 665 N N . THR A 1 87 ? -8.518 31.394 32.471 1.00 30.89 87 THR A N 1
ATOM 666 C CA . THR A 1 87 ? -7.401 32.117 33.098 1.00 30.89 87 THR A CA 1
ATOM 667 C C . THR A 1 87 ? -6.124 31.858 32.301 1.00 30.89 87 THR A C 1
ATOM 669 O O . THR A 1 87 ? -5.530 30.784 32.390 1.00 30.89 87 THR A O 1
ATOM 672 N N . SER A 1 88 ? -5.707 32.833 31.495 1.00 36.72 88 SER A N 1
ATOM 673 C CA . SER A 1 88 ? -4.554 32.718 30.598 1.00 36.72 88 SER A CA 1
ATOM 674 C C . SER A 1 88 ? -3.218 32.658 31.347 1.00 36.72 88 SER A C 1
ATOM 676 O O . SER A 1 88 ? -2.858 33.596 32.059 1.00 36.72 88 SER A O 1
ATOM 678 N N . SER A 1 89 ? -2.438 31.600 31.118 1.00 33.53 89 SER A N 1
ATOM 679 C CA . SER A 1 89 ? -1.011 31.542 31.458 1.00 33.53 89 SER A CA 1
ATOM 680 C C . SER A 1 89 ? -0.249 30.636 30.474 1.00 33.53 89 SER A C 1
ATOM 682 O O . SER A 1 89 ? -0.823 29.703 29.916 1.00 33.53 89 SER A O 1
ATOM 684 N N . SER A 1 90 ? 1.046 30.909 30.263 1.00 35.47 90 SER A N 1
ATOM 685 C CA . SER A 1 90 ? 1.970 30.141 29.398 1.00 35.47 90 SER A CA 1
ATOM 686 C C . SER A 1 90 ? 1.726 30.192 27.870 1.00 35.47 90 SER A C 1
ATOM 688 O O . SER A 1 90 ? 1.530 29.174 27.198 1.00 35.47 90 SER A O 1
ATOM 690 N N . GLU A 1 91 ? 1.840 31.385 27.275 1.00 38.25 91 GLU A N 1
ATOM 691 C CA . GLU A 1 91 ? 1.977 31.561 25.817 1.00 38.25 91 GLU A CA 1
ATOM 692 C C . GLU A 1 91 ? 3.389 31.178 25.321 1.00 38.25 91 GLU A C 1
ATOM 694 O O . GLU A 1 91 ? 4.234 32.036 25.085 1.00 38.25 91 GLU A O 1
ATOM 699 N N . VAL A 1 92 ? 3.673 29.875 25.172 1.00 39.28 92 VAL A N 1
ATOM 700 C CA . VAL A 1 92 ? 4.959 29.392 24.598 1.00 39.28 92 VAL A CA 1
ATOM 701 C C . VAL A 1 92 ? 4.803 28.203 23.628 1.00 39.28 92 VAL A C 1
ATOM 703 O O . VAL A 1 92 ? 5.784 27.580 23.234 1.00 39.28 92 VAL A O 1
ATOM 706 N N . THR A 1 93 ? 3.574 27.821 23.252 1.00 46.69 93 THR A N 1
ATOM 707 C CA . THR A 1 93 ? 3.319 26.593 22.452 1.00 46.69 93 THR A CA 1
ATOM 708 C C . THR A 1 93 ? 2.276 26.730 21.336 1.00 46.69 93 THR A C 1
ATOM 710 O O . THR A 1 93 ? 1.847 25.716 20.792 1.00 46.69 93 THR A O 1
ATOM 713 N N . ALA A 1 94 ? 1.843 27.947 20.986 1.00 46.88 94 ALA A N 1
ATOM 714 C CA . ALA A 1 94 ? 0.845 28.150 19.929 1.00 46.88 94 ALA A CA 1
ATOM 715 C C . ALA A 1 94 ? 1.420 27.848 18.530 1.00 46.88 94 ALA A C 1
ATOM 717 O O . ALA A 1 94 ? 0.951 26.935 17.852 1.00 46.88 94 ALA A O 1
ATOM 718 N N . ASP A 1 95 ? 2.488 28.548 18.137 1.00 44.44 95 ASP A N 1
ATOM 719 C CA . ASP A 1 95 ? 3.026 28.489 16.770 1.00 44.44 95 ASP A CA 1
ATOM 720 C C . ASP A 1 95 ? 3.523 27.092 16.373 1.00 44.44 95 ASP A C 1
ATOM 722 O O . ASP A 1 95 ? 3.290 26.645 15.251 1.00 44.44 95 ASP A O 1
ATOM 726 N N . ALA A 1 96 ? 4.142 26.353 17.299 1.00 45.56 96 ALA A N 1
ATOM 727 C CA . ALA A 1 96 ? 4.680 25.015 17.034 1.00 45.56 96 ALA A CA 1
ATOM 728 C C . ALA A 1 96 ? 3.602 23.947 16.752 1.00 45.56 96 ALA A C 1
ATOM 730 O O . ALA A 1 96 ? 3.901 22.931 16.131 1.00 45.56 96 ALA A O 1
ATOM 731 N N . LEU A 1 97 ? 2.353 24.161 17.189 1.00 49.00 97 LEU A N 1
ATOM 732 C CA . LEU A 1 97 ? 1.240 23.233 16.946 1.00 49.00 97 LEU A CA 1
ATOM 733 C C . LEU A 1 97 ? 0.464 23.548 15.655 1.00 49.00 97 LEU A C 1
ATOM 735 O O . LEU A 1 97 ? -0.284 22.692 15.180 1.00 49.00 97 LEU A O 1
ATOM 739 N N . SER A 1 98 ? 0.682 24.720 15.046 1.00 51.47 98 SER A N 1
ATOM 740 C CA . SER A 1 98 ? 0.020 25.129 13.795 1.00 51.47 98 SER A CA 1
ATOM 741 C C . SER A 1 98 ? 0.224 24.120 12.655 1.00 51.47 98 SER A C 1
ATOM 743 O O . SER A 1 98 ? -0.734 23.757 11.979 1.00 51.47 98 SER A O 1
ATOM 745 N N . GLN A 1 99 ? 1.433 23.568 12.517 1.00 49.47 99 GLN A N 1
ATOM 746 C CA . GLN A 1 99 ? 1.790 22.599 11.471 1.00 49.47 99 GLN A CA 1
ATOM 747 C C . GLN A 1 99 ? 1.026 21.265 11.589 1.00 49.47 99 GLN A C 1
ATOM 749 O O . GLN A 1 99 ? 0.834 20.570 10.595 1.00 49.47 99 GLN A O 1
ATOM 754 N N . ILE A 1 100 ? 0.540 20.918 12.788 1.00 51.47 100 ILE A N 1
ATOM 755 C CA . ILE A 1 100 ? -0.329 19.750 13.007 1.00 51.47 100 ILE A CA 1
ATOM 756 C C . ILE A 1 100 ? -1.792 20.078 12.641 1.00 51.47 100 ILE A C 1
ATOM 758 O O . ILE A 1 100 ? -2.555 19.188 12.260 1.00 51.47 100 ILE A O 1
ATOM 762 N N . GLN A 1 101 ? -2.207 21.349 12.717 1.00 47.44 101 GLN A N 1
ATOM 763 C CA . GLN A 1 101 ? -3.593 21.763 12.470 1.00 47.44 101 GLN A CA 1
ATOM 764 C C . GLN A 1 101 ? -3.999 21.688 10.991 1.00 47.44 101 GLN A C 1
ATOM 766 O O . GLN A 1 101 ? -5.152 21.354 10.714 1.00 47.44 101 GLN A O 1
ATOM 771 N N . ASP A 1 102 ? -3.076 21.873 10.045 1.00 41.69 102 ASP A N 1
ATOM 772 C CA . ASP A 1 102 ? -3.356 21.657 8.615 1.00 41.69 102 ASP A CA 1
ATOM 773 C C . ASP A 1 102 ? -3.782 20.201 8.331 1.00 41.69 102 ASP A C 1
ATOM 775 O O . ASP A 1 102 ? -4.721 19.945 7.570 1.00 41.69 102 ASP A O 1
ATOM 779 N N . GLY A 1 103 ? -3.188 19.233 9.042 1.00 39.53 103 GLY A N 1
ATOM 780 C CA . GLY A 1 103 ? -3.596 17.824 9.003 1.00 39.53 103 GLY A CA 1
ATOM 781 C C . GLY A 1 103 ? -4.986 17.550 9.597 1.00 39.53 103 GLY A C 1
ATOM 782 O O . GLY A 1 103 ? -5.625 16.559 9.240 1.00 39.53 103 GLY A O 1
ATOM 783 N N . ILE A 1 104 ? -5.496 18.429 10.469 1.00 40.72 104 ILE A N 1
ATOM 784 C CA . ILE A 1 104 ? -6.844 18.314 11.052 1.00 40.72 104 ILE A CA 1
ATOM 785 C C . ILE A 1 104 ? -7.910 18.756 10.036 1.00 40.72 104 ILE A C 1
ATOM 787 O O . ILE A 1 104 ? -8.954 18.106 9.925 1.00 40.72 104 ILE A O 1
ATOM 791 N N . HIS A 1 105 ? -7.641 19.799 9.241 1.00 38.28 105 HIS A N 1
ATOM 792 C CA . HIS A 1 105 ? -8.569 20.278 8.207 1.00 38.28 105 HIS A CA 1
ATOM 793 C C . HIS A 1 105 ? -8.831 19.236 7.103 1.00 38.28 105 HIS A C 1
ATOM 795 O O . HIS A 1 105 ? -9.959 19.128 6.618 1.00 38.28 105 HIS A O 1
ATOM 801 N N . ALA A 1 106 ? -7.839 18.403 6.769 1.00 36.25 106 ALA A N 1
ATOM 802 C CA . ALA A 1 106 ? -7.965 17.341 5.765 1.00 36.25 106 ALA A CA 1
ATOM 803 C C . ALA A 1 106 ? -8.976 16.224 6.126 1.00 36.25 106 ALA A C 1
ATOM 805 O O . ALA A 1 106 ? -9.366 15.446 5.258 1.00 36.25 106 ALA A O 1
ATOM 806 N N . LEU A 1 107 ? -9.434 16.139 7.383 1.00 35.44 107 LEU A N 1
ATOM 807 C CA . LEU A 1 107 ? -10.374 15.114 7.867 1.00 35.44 107 LEU A CA 1
ATOM 808 C C . LEU A 1 107 ? -11.812 15.638 8.069 1.00 35.44 107 LEU A C 1
ATOM 810 O O . LEU A 1 107 ? -12.573 15.057 8.848 1.00 35.44 107 LEU A O 1
ATOM 814 N N . SER A 1 108 ? -12.187 16.727 7.388 1.00 32.50 108 SER A N 1
ATOM 815 C CA . SER A 1 108 ? -13.477 17.429 7.527 1.00 32.50 108 SER A CA 1
ATOM 816 C C . SER A 1 108 ? -14.520 17.069 6.443 1.00 32.50 108 SER A C 1
ATOM 818 O O . SER A 1 108 ? -15.197 17.954 5.918 1.00 32.50 108 SER A O 1
ATOM 820 N N . LEU A 1 109 ? -14.668 15.782 6.089 1.00 34.47 109 LEU A N 1
ATOM 821 C CA . LEU A 1 109 ? -15.573 15.327 5.012 1.00 34.47 109 LEU A CA 1
ATOM 822 C C . LEU A 1 109 ? -16.505 14.144 5.361 1.00 34.47 109 LEU A C 1
ATOM 824 O O . LEU A 1 109 ? -16.793 13.303 4.517 1.00 34.47 109 LEU A O 1
ATOM 828 N N . VAL A 1 110 ? -17.075 14.131 6.572 1.00 34.91 110 VAL A N 1
ATOM 829 C CA . VAL A 1 110 ? -18.422 13.562 6.801 1.00 34.91 110 VAL A CA 1
ATOM 830 C C . VAL A 1 110 ? -19.174 14.468 7.778 1.00 34.91 110 VAL A C 1
ATOM 832 O O . VAL A 1 110 ? -18.824 14.532 8.953 1.00 34.91 110 VAL A O 1
ATOM 835 N N . GLN A 1 111 ? -20.218 15.157 7.313 1.00 34.84 111 GLN A N 1
ATOM 836 C CA . GLN A 1 111 ? -21.183 15.825 8.193 1.00 34.84 111 GLN A CA 1
ATOM 837 C C . GLN A 1 111 ? -22.326 14.856 8.513 1.00 34.84 111 GLN A C 1
ATOM 839 O O . GLN A 1 111 ? -23.362 14.856 7.851 1.00 34.84 111 GLN A O 1
ATOM 844 N N . SER A 1 112 ? -22.142 14.010 9.527 1.00 39.72 112 SER A N 1
ATOM 845 C CA . SER A 1 112 ? -23.257 13.268 10.120 1.00 39.72 112 SER A CA 1
ATOM 846 C C . SER A 1 112 ? -24.132 14.236 10.915 1.00 39.72 112 SER A C 1
ATOM 848 O O . SER A 1 112 ? -23.663 14.831 11.887 1.00 39.72 112 SER A O 1
ATOM 850 N N . THR A 1 113 ? -25.392 14.401 10.513 1.00 38.47 113 THR A N 1
ATOM 851 C CA . THR A 1 113 ? -26.374 15.181 11.276 1.00 38.47 113 THR A CA 1
ATOM 852 C C . THR A 1 113 ? -26.543 14.590 12.683 1.00 38.47 113 THR A C 1
ATOM 854 O O . THR A 1 113 ? -26.612 13.366 12.818 1.00 38.47 113 THR A O 1
ATOM 857 N N . PRO A 1 114 ? -26.599 15.414 13.746 1.00 39.62 114 PRO A N 1
ATOM 858 C CA . PRO A 1 114 ? -26.706 14.906 15.109 1.00 39.62 114 PRO A CA 1
ATOM 859 C C . PRO A 1 114 ? -28.088 14.285 15.345 1.00 39.62 114 PRO A C 1
ATOM 861 O O . PRO A 1 114 ? -29.089 14.989 15.478 1.00 39.62 114 PRO A O 1
ATOM 864 N N . THR A 1 115 ? -28.142 12.955 15.405 1.00 41.22 115 THR A N 1
ATOM 865 C CA . THR A 1 115 ? -29.313 12.214 15.883 1.00 41.22 115 THR A CA 1
ATOM 866 C C . THR A 1 115 ? -29.413 12.286 17.409 1.00 41.22 115 THR A C 1
ATOM 868 O O . THR A 1 115 ? -28.408 12.367 18.116 1.00 41.22 115 THR A O 1
ATOM 871 N N . SER A 1 116 ? -30.647 12.281 17.913 1.00 53.47 116 SER A N 1
ATOM 872 C CA . SER A 1 116 ? -31.013 12.521 19.316 1.00 53.47 116 SER A CA 1
ATOM 873 C C . SER A 1 116 ? -30.291 11.633 20.338 1.00 53.47 116 SER A C 1
ATOM 875 O O . SER A 1 116 ? -30.103 10.443 20.097 1.00 53.47 116 SER A O 1
ATOM 877 N N . ASN A 1 117 ? -29.989 12.209 21.508 1.00 57.72 117 ASN A N 1
ATOM 878 C CA . ASN A 1 117 ? -29.553 11.542 22.745 1.00 57.72 117 ASN A CA 1
ATOM 879 C C . ASN A 1 117 ? -28.401 10.524 22.613 1.00 57.72 117 ASN A C 1
ATOM 881 O O . ASN A 1 117 ? -28.376 9.500 23.295 1.00 57.72 117 ASN A O 1
ATOM 885 N N . CYS A 1 118 ? -27.398 10.841 21.792 1.00 63.56 118 CYS A N 1
ATOM 886 C CA . CYS A 1 118 ? -26.106 10.158 21.852 1.00 63.56 118 CYS A CA 1
ATOM 887 C C . CYS A 1 118 ? -25.342 10.614 23.111 1.00 63.56 118 CYS A C 1
ATOM 889 O O . CYS A 1 118 ? -25.025 11.798 23.239 1.00 63.56 118 CYS A O 1
ATOM 891 N N . ARG A 1 119 ? -25.046 9.687 24.030 1.00 78.50 119 ARG A N 1
ATOM 892 C CA . ARG A 1 119 ? -24.201 9.934 25.211 1.00 78.50 119 ARG A CA 1
ATOM 893 C C . ARG A 1 119 ? -22.738 9.665 24.865 1.00 78.50 119 ARG A C 1
ATOM 895 O O . ARG A 1 119 ? -22.449 8.735 24.119 1.00 78.50 119 ARG A O 1
ATOM 902 N N . TYR A 1 120 ? -21.815 10.430 25.439 1.00 83.62 120 TYR A N 1
ATOM 903 C CA . TYR A 1 120 ? -20.379 10.309 25.161 1.00 83.62 120 TYR A CA 1
ATOM 904 C C . TYR A 1 120 ? -19.551 10.426 26.441 1.00 83.62 120 TYR A C 1
ATOM 906 O O . TYR A 1 120 ? -19.980 11.068 27.402 1.00 83.62 120 TYR A O 1
ATOM 914 N N . TYR A 1 121 ? -18.348 9.848 26.429 1.00 86.62 121 TYR A N 1
ATOM 915 C CA . TYR A 1 121 ? -17.327 10.194 27.411 1.00 86.62 121 TYR A CA 1
ATOM 916 C C . TYR A 1 121 ? -16.606 11.480 27.000 1.00 86.62 121 TYR A C 1
ATOM 918 O O . TYR A 1 121 ? -16.381 11.751 25.818 1.00 86.62 121 TYR A O 1
ATOM 926 N N . GLN A 1 122 ? -16.239 12.279 27.994 1.00 88.50 122 GLN A N 1
ATOM 927 C CA . GLN A 1 122 ? -15.495 13.518 27.839 1.00 88.50 122 GLN A CA 1
ATOM 928 C C . GLN A 1 122 ? -14.306 13.548 28.799 1.00 88.50 122 GLN A C 1
ATOM 930 O O . GLN A 1 122 ? -14.289 12.893 29.840 1.00 88.50 122 GLN A O 1
ATOM 935 N N . VAL A 1 123 ? -13.311 14.335 28.414 1.00 91.69 123 VAL A N 1
ATOM 936 C CA . VAL A 1 123 ? -12.144 14.680 29.221 1.00 91.69 123 VAL A CA 1
ATOM 937 C C . VAL A 1 123 ? -12.310 16.160 29.553 1.00 91.69 123 VAL A C 1
ATOM 939 O O . VAL A 1 123 ? -12.532 16.960 28.638 1.00 91.69 123 VAL A O 1
ATOM 942 N N . ASN A 1 124 ? -12.306 16.508 30.838 1.00 88.62 124 ASN A N 1
ATOM 943 C CA . ASN A 1 124 ? -12.684 17.840 31.310 1.00 88.62 124 ASN A CA 1
ATOM 944 C C . ASN A 1 124 ? -11.472 18.770 31.394 1.00 88.62 124 ASN A C 1
ATOM 946 O O . ASN A 1 124 ? -11.572 19.928 30.988 1.00 88.62 124 ASN A O 1
ATOM 950 N N . ASP A 1 125 ? -10.335 18.247 31.856 1.00 91.69 125 ASP A N 1
ATOM 951 C CA . ASP A 1 125 ? -9.073 18.980 31.991 1.00 91.69 125 ASP A CA 1
ATOM 952 C C . ASP A 1 125 ? -7.911 18.256 31.278 1.00 91.69 125 ASP A C 1
ATOM 954 O O . ASP A 1 125 ? -7.999 17.080 30.929 1.00 91.69 125 ASP A O 1
ATOM 958 N N . VAL A 1 126 ? -6.783 18.936 31.074 1.00 91.88 126 VAL A N 1
ATOM 959 C CA . VAL A 1 126 ? -5.521 18.294 30.679 1.00 91.88 126 VAL A CA 1
ATOM 960 C C . VAL A 1 126 ? -5.026 17.364 31.797 1.00 91.88 126 VAL A C 1
ATOM 962 O O . VAL A 1 126 ? -4.420 16.334 31.503 1.00 91.88 126 VAL A O 1
ATOM 965 N N . GLU A 1 127 ? -5.313 17.679 33.067 1.00 92.25 127 GLU A N 1
ATOM 966 C CA . GLU A 1 127 ? -4.937 16.847 34.224 1.00 92.25 127 GLU A CA 1
ATOM 967 C C . GLU A 1 127 ? -5.631 15.471 34.271 1.00 92.25 127 GLU A C 1
ATOM 969 O O . GLU A 1 127 ? -5.101 14.545 34.896 1.00 92.25 127 GLU A O 1
ATOM 974 N N . ASP A 1 128 ? -6.758 15.299 33.569 1.00 93.44 128 ASP A N 1
ATOM 975 C CA . ASP A 1 128 ? -7.417 13.998 33.375 1.00 93.44 128 ASP A CA 1
ATOM 976 C C . ASP A 1 128 ? -6.555 13.027 32.533 1.00 93.44 128 ASP A C 1
ATOM 978 O O . ASP A 1 128 ? -6.788 11.818 32.573 1.00 93.44 128 ASP A O 1
ATOM 982 N N . ILE A 1 129 ? -5.562 13.523 31.776 1.00 96.50 129 ILE A N 1
ATOM 983 C CA . ILE A 1 129 ? -4.668 12.729 30.917 1.00 96.50 129 ILE A CA 1
ATOM 984 C C . ILE A 1 129 ? -3.265 12.668 31.530 1.00 96.50 129 ILE A C 1
ATOM 986 O O . ILE A 1 129 ? -2.626 13.700 31.732 1.00 96.50 129 ILE A O 1
ATOM 990 N N . LYS A 1 130 ? -2.719 11.468 31.768 1.00 95.81 130 LYS A N 1
ATOM 991 C CA . LYS A 1 130 ? -1.364 11.276 32.332 1.00 95.81 130 LYS A CA 1
ATOM 992 C C . LYS A 1 130 ? -0.558 10.267 31.512 1.00 95.81 130 LYS A C 1
ATOM 994 O O . LYS A 1 130 ? -1.114 9.303 30.997 1.00 95.81 130 LYS A O 1
ATOM 999 N N . ILE A 1 131 ? 0.750 10.499 31.377 1.00 95.56 131 ILE A N 1
ATOM 1000 C CA . ILE A 1 131 ? 1.663 9.684 30.555 1.00 95.56 131 ILE A CA 1
ATOM 1001 C C . ILE A 1 131 ? 2.723 9.054 31.460 1.00 95.56 131 ILE A C 1
ATOM 1003 O O . ILE A 1 131 ? 3.600 9.747 31.973 1.00 95.56 131 ILE A O 1
ATOM 1007 N N . GLU A 1 132 ? 2.647 7.739 31.649 1.00 90.94 132 GLU A N 1
ATOM 1008 C CA . GLU A 1 132 ? 3.418 6.991 32.655 1.00 90.94 132 GLU A CA 1
ATOM 1009 C C . GLU A 1 132 ? 4.666 6.289 32.082 1.00 90.94 132 GLU A C 1
ATOM 1011 O O . GLU A 1 132 ? 5.066 5.220 32.536 1.00 90.94 132 GLU A O 1
ATOM 1016 N N . ASN A 1 133 ? 5.301 6.879 31.068 1.00 90.31 133 ASN A N 1
ATOM 1017 C CA . ASN A 1 133 ? 6.587 6.403 30.557 1.00 90.31 133 ASN A CA 1
ATOM 1018 C C . ASN A 1 133 ? 7.740 7.155 31.223 1.00 90.31 133 ASN A C 1
ATOM 1020 O O . ASN A 1 133 ? 7.951 8.337 30.946 1.00 90.31 133 ASN A O 1
ATOM 1024 N N . GLU A 1 134 ? 8.528 6.457 32.038 1.00 85.38 134 GLU A N 1
ATOM 1025 C CA . GLU A 1 134 ? 9.707 7.015 32.719 1.00 85.38 134 GLU A CA 1
ATOM 1026 C C . GLU A 1 134 ? 10.723 7.609 31.727 1.00 85.38 134 GLU A C 1
ATOM 1028 O O . GLU A 1 134 ? 11.229 8.708 31.938 1.00 85.38 134 GLU A O 1
ATOM 1033 N N . ASN A 1 135 ? 10.937 6.930 30.594 1.00 86.38 135 ASN A N 1
ATOM 1034 C CA . ASN A 1 135 ? 11.926 7.296 29.571 1.00 86.38 135 ASN A CA 1
ATOM 1035 C C . ASN A 1 135 ? 11.492 8.454 28.650 1.00 86.38 135 ASN A C 1
ATOM 1037 O O . ASN A 1 135 ? 12.296 8.939 27.855 1.00 86.38 135 ASN A O 1
ATOM 1041 N N . LEU A 1 136 ? 10.238 8.921 28.740 1.00 89.94 136 LEU A N 1
ATOM 1042 C CA . LEU A 1 136 ? 9.798 10.108 28.005 1.00 89.94 136 LEU A CA 1
ATOM 1043 C C . LEU A 1 136 ? 10.143 11.381 28.776 1.00 89.94 136 LEU A C 1
ATOM 1045 O O . LEU A 1 136 ? 9.866 11.496 29.969 1.00 89.94 136 LEU A O 1
ATOM 1049 N N . SER A 1 137 ? 10.684 12.378 28.073 1.00 91.31 137 SER A N 1
ATOM 1050 C CA . SER A 1 137 ? 10.919 13.698 28.658 1.00 91.31 137 SER A CA 1
ATOM 1051 C C . SER A 1 137 ? 9.597 14.370 29.034 1.00 91.31 137 SER A C 1
ATOM 1053 O O . SER A 1 137 ? 8.582 14.217 28.351 1.00 91.31 137 SER A O 1
ATOM 1055 N N . ASP A 1 138 ? 9.600 15.186 30.087 1.00 91.50 138 ASP A N 1
ATOM 1056 C CA . ASP A 1 138 ? 8.380 15.874 30.535 1.00 91.50 138 ASP A CA 1
ATOM 1057 C C . ASP A 1 138 ? 7.911 16.955 29.546 1.00 91.50 138 ASP A C 1
ATOM 1059 O O . ASP A 1 138 ? 6.788 17.448 29.635 1.00 91.50 138 ASP A O 1
ATOM 1063 N N . VAL A 1 139 ? 8.753 17.320 28.573 1.00 91.88 139 VAL A N 1
ATOM 1064 C CA . VAL A 1 139 ? 8.354 18.088 27.385 1.00 91.88 139 VAL A CA 1
ATOM 1065 C C . VAL A 1 139 ? 7.503 17.210 26.460 1.00 91.88 139 VAL A C 1
ATOM 1067 O O . VAL A 1 139 ? 6.375 17.584 26.150 1.00 91.88 139 VAL A O 1
ATOM 1070 N N . ALA A 1 140 ? 7.979 16.013 26.094 1.00 91.62 140 ALA A N 1
ATOM 1071 C CA . ALA A 1 140 ? 7.226 15.074 25.261 1.00 91.62 140 ALA A CA 1
ATOM 1072 C C . ALA A 1 140 ? 5.899 14.650 25.916 1.00 91.62 140 ALA A C 1
ATOM 1074 O O . ALA A 1 140 ? 4.861 14.703 25.258 1.00 91.62 140 ALA A O 1
ATOM 1075 N N . LYS A 1 141 ? 5.897 14.322 27.220 1.00 94.19 141 LYS A N 1
ATOM 1076 C CA . LYS A 1 141 ? 4.671 13.995 27.979 1.00 94.19 141 LYS A CA 1
ATOM 1077 C C . LYS A 1 141 ? 3.627 15.112 27.867 1.00 94.19 141 LYS A C 1
ATOM 1079 O O . LYS A 1 141 ? 2.502 14.843 27.453 1.00 94.19 141 LYS A O 1
ATOM 1084 N N . ARG A 1 142 ? 4.013 16.367 28.140 1.00 93.50 142 ARG A N 1
ATOM 1085 C CA . ARG A 1 142 ? 3.103 17.528 28.082 1.00 93.50 142 ARG A CA 1
ATOM 1086 C C . ARG A 1 142 ? 2.591 17.831 26.675 1.00 93.50 142 ARG A C 1
ATOM 1088 O O . ARG A 1 142 ? 1.433 18.216 26.535 1.00 93.50 142 ARG A O 1
ATOM 1095 N N . ILE A 1 143 ? 3.398 17.618 25.633 1.00 94.38 143 ILE A N 1
ATOM 1096 C CA . ILE A 1 143 ? 2.930 17.747 24.243 1.00 94.38 143 ILE A CA 1
ATOM 1097 C C . ILE A 1 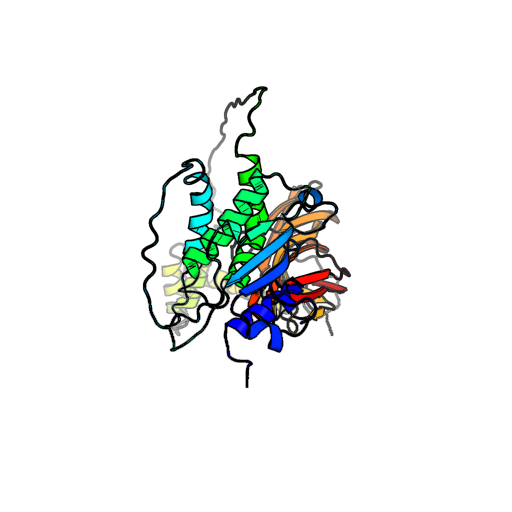143 ? 1.899 16.656 23.930 1.00 94.38 143 ILE A C 1
ATOM 1099 O O . ILE A 1 143 ? 0.846 16.971 23.387 1.00 94.38 143 ILE A O 1
ATOM 1103 N N . ILE A 1 144 ? 2.146 15.400 24.320 1.00 95.25 144 ILE A N 1
ATOM 1104 C CA . ILE A 1 144 ? 1.205 14.286 24.109 1.00 95.25 144 ILE A CA 1
ATOM 1105 C C . ILE A 1 144 ? -0.120 14.535 24.853 1.00 95.25 144 ILE A C 1
ATOM 1107 O O . ILE A 1 144 ? -1.184 14.414 24.245 1.00 95.25 144 ILE A O 1
ATOM 1111 N N . GLN A 1 145 ? -0.067 14.949 26.127 1.00 95.94 145 GLN A N 1
ATOM 1112 C CA . GLN A 1 145 ? -1.249 15.335 26.915 1.00 95.94 145 GLN A CA 1
ATOM 1113 C C . GLN A 1 145 ? -2.046 16.444 26.215 1.00 95.94 145 GLN A C 1
ATOM 1115 O O . GLN A 1 145 ? -3.246 16.293 25.985 1.00 95.94 145 GLN A O 1
ATOM 1120 N N . LYS A 1 146 ? -1.372 17.533 25.812 1.00 94.31 146 LYS A N 1
ATOM 1121 C CA . LYS A 1 146 ? -2.011 18.666 25.133 1.00 94.31 146 LYS A CA 1
ATOM 1122 C C . LYS A 1 146 ? -2.605 18.275 23.779 1.00 94.31 146 LYS A C 1
ATOM 1124 O O . LYS A 1 146 ? -3.716 18.694 23.489 1.00 94.31 146 LYS A O 1
ATOM 1129 N N . VAL A 1 147 ? -1.923 17.460 22.971 1.00 95.19 147 VAL A N 1
ATOM 1130 C CA . VAL A 1 147 ? -2.433 16.995 21.667 1.00 95.19 147 VAL A CA 1
ATOM 1131 C C . VAL A 1 147 ? -3.692 16.138 21.830 1.00 95.19 147 VAL A C 1
ATOM 1133 O O . VAL A 1 147 ? -4.659 16.344 21.095 1.00 95.19 147 VAL A O 1
ATOM 1136 N N . LEU A 1 148 ? -3.717 15.217 22.802 1.00 95.81 148 LEU A N 1
ATOM 1137 C CA . LEU A 1 148 ? -4.908 14.414 23.096 1.00 95.81 148 LEU A CA 1
ATOM 1138 C C . LEU A 1 148 ? -6.071 15.290 23.585 1.00 95.81 148 LEU A C 1
ATOM 1140 O O . LEU A 1 148 ? -7.176 15.176 23.051 1.00 95.81 148 LEU A O 1
ATOM 1144 N N . PHE A 1 149 ? -5.821 16.186 24.546 1.00 95.81 149 PHE A N 1
ATOM 1145 C CA . PHE A 1 149 ? -6.839 17.088 25.087 1.00 95.81 149 PHE A CA 1
ATOM 1146 C C . PHE A 1 149 ? -7.399 18.035 24.017 1.00 95.81 149 PHE A C 1
ATOM 1148 O O . PHE A 1 149 ? -8.611 18.078 23.816 1.00 95.81 149 PHE A O 1
ATOM 1155 N N . ASP A 1 150 ? -6.536 18.731 23.268 1.00 93.38 150 ASP A N 1
ATOM 1156 C CA . ASP A 1 150 ? -6.940 19.633 22.185 1.00 93.38 150 ASP A CA 1
ATOM 1157 C C . ASP A 1 150 ? -7.779 18.901 21.132 1.00 93.38 150 ASP A C 1
ATOM 1159 O O . ASP A 1 150 ? -8.775 19.448 20.656 1.00 93.38 150 ASP A O 1
ATOM 1163 N N . TYR A 1 151 ? -7.405 17.670 20.761 1.00 94.25 151 TYR A N 1
ATOM 1164 C CA . TYR A 1 151 ? -8.183 16.877 19.811 1.00 94.25 151 TYR A CA 1
ATOM 1165 C C . TYR A 1 151 ? -9.569 16.546 20.374 1.00 94.25 151 TYR A C 1
ATOM 1167 O O . TYR A 1 151 ? -10.569 16.788 19.694 1.00 94.25 151 TYR A O 1
ATOM 1175 N N . ILE A 1 152 ? -9.643 16.026 21.604 1.00 93.56 152 ILE A N 1
ATOM 1176 C CA . ILE A 1 152 ? -10.901 15.640 22.259 1.00 93.56 152 ILE A CA 1
ATOM 1177 C C . ILE A 1 152 ? -11.816 16.860 22.416 1.00 93.56 152 ILE A C 1
ATOM 1179 O O . ILE A 1 152 ? -12.952 16.850 21.936 1.00 93.56 152 ILE A O 1
ATOM 1183 N N . TYR A 1 153 ? -11.303 17.947 22.992 1.00 92.00 153 TYR A N 1
ATOM 1184 C CA . TYR A 1 153 ? -12.053 19.174 23.246 1.00 92.00 153 TYR A CA 1
ATOM 1185 C C . TYR A 1 153 ? -12.619 19.800 21.962 1.00 92.00 153 TYR A C 1
ATOM 1187 O O . TYR A 1 153 ? -13.771 20.245 21.955 1.00 92.00 153 TYR A O 1
ATOM 1195 N N . LYS A 1 154 ? -11.842 19.807 20.866 1.00 91.44 154 LYS A N 1
ATOM 1196 C CA . LYS A 1 154 ? -12.262 20.357 19.563 1.00 91.44 154 LYS A CA 1
ATOM 1197 C C . LYS A 1 154 ? -13.243 19.436 18.821 1.00 91.44 154 LYS A C 1
ATOM 1199 O O . LYS A 1 154 ? -14.119 19.939 18.124 1.00 91.44 154 LYS A O 1
ATOM 1204 N N . ASN A 1 155 ? -13.138 18.110 18.968 1.00 88.38 155 ASN A N 1
ATOM 1205 C CA . ASN A 1 155 ? -13.930 17.149 18.183 1.00 88.38 155 ASN A CA 1
ATOM 1206 C C . ASN A 1 155 ? -15.160 16.561 18.906 1.00 88.38 155 ASN A C 1
ATOM 1208 O O . ASN A 1 155 ? -16.018 16.004 18.220 1.00 88.38 155 ASN A O 1
ATOM 1212 N N . ARG A 1 156 ? -15.308 16.704 20.236 1.00 86.88 156 ARG A N 1
ATOM 1213 C CA . ARG A 1 156 ? -16.383 16.063 21.042 1.00 86.88 156 ARG A CA 1
ATOM 1214 C C . ARG A 1 156 ? -17.830 16.335 20.598 1.00 86.88 156 ARG A C 1
ATOM 1216 O O . ARG A 1 156 ? -18.719 15.574 20.952 1.00 86.88 156 ARG A O 1
ATOM 1223 N N . LYS A 1 157 ? -18.083 17.398 19.823 1.00 84.12 157 LYS A N 1
ATOM 1224 C CA . LYS A 1 157 ? -19.416 17.723 19.263 1.00 84.12 157 LYS A CA 1
ATOM 1225 C C . LYS A 1 157 ? -19.632 17.247 17.818 1.00 84.12 157 LYS A C 1
ATOM 1227 O O . LYS A 1 157 ? -20.711 17.453 17.275 1.00 84.12 157 LYS A O 1
ATOM 1232 N N . VAL A 1 158 ? -18.607 16.676 17.180 1.00 81.88 158 VAL A N 1
ATOM 1233 C CA . VAL A 1 158 ? -18.573 16.389 15.730 1.00 81.88 158 VAL A CA 1
ATOM 1234 C C . VAL A 1 158 ? -18.217 14.928 15.435 1.00 81.88 158 VAL A C 1
ATOM 1236 O O . VAL A 1 158 ? -18.687 14.377 14.443 1.00 81.88 158 VAL A O 1
ATOM 1239 N N . ARG A 1 159 ? -17.408 14.277 16.282 1.00 80.75 159 ARG A N 1
ATOM 1240 C CA . ARG A 1 159 ? -16.996 12.873 16.122 1.00 80.75 159 ARG A CA 1
ATOM 1241 C C . ARG A 1 159 ? -17.563 12.007 17.244 1.00 80.75 159 ARG A C 1
ATOM 1243 O O . ARG A 1 159 ? -17.334 12.298 18.413 1.00 80.75 159 ARG A O 1
ATOM 1250 N N . LYS A 1 160 ? -18.212 10.896 16.879 1.00 86.12 160 LYS A N 1
ATOM 1251 C CA . LYS A 1 160 ? -18.433 9.761 17.791 1.00 86.12 160 LYS A CA 1
ATOM 1252 C C . LYS A 1 160 ? -17.081 9.133 18.159 1.00 86.12 160 LYS A C 1
ATOM 1254 O O . LYS A 1 160 ? -16.176 9.115 17.323 1.00 86.12 160 LYS A O 1
ATOM 1259 N N . TYR A 1 161 ? -16.974 8.553 19.357 1.00 88.75 161 TYR A N 1
ATOM 1260 C CA . TYR A 1 161 ? -15.781 7.826 19.829 1.00 88.75 161 TYR A CA 1
ATOM 1261 C C . TYR A 1 161 ? -14.504 8.694 19.829 1.00 88.75 161 TYR A C 1
ATOM 1263 O O . TYR A 1 161 ? -13.457 8.311 19.295 1.00 88.75 161 TYR A O 1
ATOM 1271 N N . VAL A 1 162 ? -14.619 9.918 20.351 1.00 90.62 162 VAL A N 1
ATOM 1272 C CA . VAL A 1 162 ? -13.604 10.968 20.200 1.00 90.62 162 VAL A CA 1
ATOM 1273 C C . VAL A 1 162 ? -12.272 10.640 20.888 1.00 90.62 162 VAL A C 1
ATOM 1275 O O . VAL A 1 162 ? -11.226 11.073 20.404 1.00 90.62 162 VAL A O 1
ATOM 1278 N N . VAL A 1 163 ? -12.278 9.847 21.963 1.00 92.56 163 VAL A N 1
ATOM 1279 C CA . VAL A 1 163 ? -11.064 9.413 22.677 1.00 92.56 163 VAL A CA 1
ATOM 1280 C C . VAL A 1 163 ? -10.364 8.297 21.904 1.00 92.56 163 VAL A C 1
ATOM 1282 O O . VAL A 1 163 ? -9.146 8.293 21.747 1.00 92.56 163 VAL A O 1
ATOM 1285 N N . TYR A 1 164 ? -11.136 7.375 21.333 1.00 92.25 164 TYR A N 1
ATOM 1286 C CA . TYR A 1 164 ? -10.599 6.352 20.437 1.00 92.25 164 TYR A CA 1
ATOM 1287 C C . TYR A 1 164 ? -9.989 6.962 19.153 1.00 92.25 164 TYR A C 1
ATOM 1289 O O . TYR A 1 164 ? -8.908 6.548 18.724 1.00 92.25 164 TYR A O 1
ATOM 1297 N N . GLU A 1 165 ? -10.621 7.982 18.561 1.00 89.88 165 GLU A N 1
ATOM 1298 C CA . GLU A 1 165 ? -10.050 8.700 17.411 1.00 89.88 165 GLU A CA 1
ATOM 1299 C C . GLU A 1 165 ? -8.860 9.602 17.793 1.00 89.88 165 GLU A C 1
ATOM 1301 O O . GLU A 1 165 ? -7.936 9.730 16.988 1.00 89.88 165 GLU A O 1
ATOM 1306 N N . SER A 1 166 ? -8.805 10.172 19.006 1.00 94.50 166 SER A N 1
ATOM 1307 C CA . SER A 1 166 ? -7.647 10.972 19.446 1.00 94.50 166 SER A CA 1
ATOM 1308 C C . SER A 1 166 ? -6.387 10.120 19.630 1.00 94.50 166 SER A C 1
ATOM 1310 O O . SER A 1 166 ? -5.303 10.549 19.240 1.00 94.50 166 SER A O 1
ATOM 1312 N N . LEU A 1 167 ? -6.518 8.880 20.113 1.00 93.69 167 LEU A N 1
ATOM 1313 C CA . LEU A 1 167 ? -5.410 7.921 20.199 1.00 93.69 167 LEU A CA 1
ATOM 1314 C C . LEU A 1 167 ? -4.896 7.500 18.811 1.00 93.69 167 LEU A C 1
ATOM 1316 O O . LEU A 1 167 ? -3.687 7.418 18.597 1.00 93.69 167 LEU A O 1
ATOM 1320 N N . LYS A 1 168 ? -5.794 7.306 17.836 1.00 89.69 168 LYS A N 1
ATOM 1321 C CA . LYS A 1 168 ? -5.421 7.065 16.427 1.00 89.69 168 LYS A CA 1
ATOM 1322 C C . LYS A 1 168 ? -4.796 8.288 15.758 1.00 89.69 168 LYS A C 1
ATOM 1324 O O . LYS A 1 168 ? -3.966 8.139 14.862 1.00 89.69 168 LYS A O 1
ATOM 1329 N N . PHE A 1 169 ? -5.201 9.493 16.155 1.00 91.75 169 PHE A N 1
ATOM 1330 C CA . PHE A 1 169 ? -4.567 10.730 15.714 1.00 91.75 169 PHE A CA 1
ATOM 1331 C C . PHE A 1 169 ? -3.166 10.880 16.317 1.00 91.75 169 PHE A C 1
ATOM 1333 O O . PHE A 1 169 ? -2.237 11.224 15.591 1.00 91.75 169 PHE A O 1
ATOM 1340 N N . LEU A 1 170 ? -2.997 10.566 17.605 1.00 94.00 170 LEU A N 1
ATOM 1341 C CA . LEU A 1 170 ? -1.703 10.552 18.282 1.00 94.00 170 LEU A CA 1
ATOM 1342 C C . LEU A 1 170 ? -0.728 9.597 17.579 1.00 94.00 170 LEU A C 1
ATOM 1344 O O . LEU A 1 170 ? 0.316 10.059 17.128 1.00 94.00 170 LEU A O 1
ATOM 1348 N N . ASP A 1 171 ? -1.100 8.322 17.407 1.00 90.81 171 ASP A N 1
ATOM 1349 C CA . ASP A 1 171 ? -0.298 7.285 16.728 1.00 90.81 171 ASP A CA 1
ATOM 1350 C C . ASP A 1 171 ? 0.262 7.751 15.373 1.00 90.81 171 ASP A C 1
ATOM 1352 O O . ASP A 1 171 ? 1.472 7.759 15.147 1.00 90.81 171 ASP A O 1
ATOM 1356 N N . LYS A 1 172 ? -0.625 8.242 14.497 1.00 85.44 172 LYS A N 1
ATOM 1357 C CA . LYS A 1 172 ? -0.279 8.730 13.152 1.00 85.44 172 LYS A CA 1
ATOM 1358 C C . LYS A 1 172 ? 0.675 9.927 13.139 1.00 85.44 172 LYS A C 1
ATOM 1360 O O . LYS A 1 172 ? 1.295 10.170 12.110 1.00 85.44 172 LYS A O 1
ATOM 1365 N N . ASN A 1 173 ? 0.771 10.680 14.234 1.00 90.50 173 ASN A N 1
ATOM 1366 C CA . ASN A 1 173 ? 1.563 11.907 14.317 1.00 90.50 173 ASN A CA 1
ATOM 1367 C C . ASN A 1 173 ? 2.741 11.804 15.302 1.00 90.50 173 ASN A C 1
ATOM 1369 O O . ASN A 1 173 ? 3.434 12.800 15.509 1.00 90.50 173 ASN A O 1
ATOM 1373 N N . LEU A 1 174 ? 3.027 10.626 15.877 1.00 91.19 174 LEU A N 1
ATOM 1374 C CA . LEU A 1 174 ? 4.117 10.446 16.849 1.00 91.19 174 LEU A CA 1
ATOM 1375 C C . LEU A 1 174 ? 5.476 10.942 16.322 1.00 91.19 174 LEU A C 1
ATOM 1377 O O . LEU A 1 174 ? 6.197 11.623 17.047 1.00 91.19 174 LEU A O 1
ATOM 1381 N N . VAL A 1 175 ? 5.805 10.686 15.050 1.00 88.44 175 VAL A N 1
ATOM 1382 C CA . VAL A 1 175 ? 7.057 11.155 14.418 1.00 88.44 175 VAL A CA 1
ATOM 1383 C C . VAL A 1 175 ? 7.167 12.689 14.429 1.00 88.44 175 VAL A C 1
ATOM 1385 O O . VAL A 1 175 ? 8.226 13.240 14.740 1.00 88.44 175 VAL A O 1
ATOM 1388 N N . GLN A 1 176 ? 6.065 13.394 14.151 1.00 89.31 176 GLN A N 1
ATOM 1389 C CA . GLN A 1 176 ? 6.012 14.860 14.181 1.00 89.31 176 GLN A CA 1
ATOM 1390 C C . GLN A 1 176 ? 6.062 15.387 15.619 1.00 89.31 176 GLN A C 1
ATOM 1392 O O . GLN A 1 176 ? 6.846 16.280 15.924 1.00 89.31 176 GLN A O 1
ATOM 1397 N N . ILE A 1 177 ? 5.288 14.784 16.526 1.00 90.81 177 ILE A N 1
ATOM 1398 C CA . ILE A 1 177 ? 5.215 15.156 17.946 1.00 90.81 177 ILE A CA 1
ATOM 1399 C C . ILE A 1 177 ? 6.586 15.034 18.623 1.00 90.81 177 ILE A C 1
ATOM 1401 O O . ILE A 1 177 ? 7.004 15.945 19.336 1.00 90.81 177 ILE A O 1
ATOM 1405 N N . PHE A 1 178 ? 7.326 13.953 18.358 1.00 90.69 178 PHE A N 1
ATOM 1406 C CA . PHE A 1 178 ? 8.678 13.769 18.888 1.00 90.69 178 PHE A CA 1
ATOM 1407 C C . PHE A 1 178 ? 9.715 14.654 18.185 1.00 90.69 178 PHE A C 1
ATOM 1409 O O . PHE A 1 178 ? 10.680 15.061 18.827 1.00 90.69 178 PHE A O 1
ATOM 1416 N N . SER A 1 179 ? 9.520 15.009 16.910 1.00 88.00 179 SER A N 1
ATOM 1417 C CA . SER A 1 179 ? 10.343 16.028 16.240 1.00 88.00 179 SER A CA 1
ATOM 1418 C C . SER A 1 179 ? 10.160 17.410 16.884 1.00 88.00 179 SER A C 1
ATOM 1420 O O . SER A 1 179 ? 11.150 18.048 17.230 1.00 88.00 179 SER A O 1
ATOM 1422 N N . ILE A 1 180 ? 8.916 17.823 17.160 1.00 88.44 180 ILE A N 1
ATOM 1423 C CA . ILE A 1 180 ? 8.596 19.075 17.872 1.00 88.44 180 ILE A CA 1
ATOM 1424 C C . ILE A 1 180 ? 9.164 19.055 19.301 1.00 88.44 180 ILE A C 1
ATOM 1426 O O . ILE A 1 180 ? 9.764 20.031 19.751 1.00 88.44 180 ILE A O 1
ATOM 1430 N N . ALA A 1 181 ? 9.044 17.925 20.007 1.00 88.62 181 ALA A N 1
ATOM 1431 C CA . ALA A 1 181 ? 9.616 17.748 21.343 1.00 88.62 181 ALA A CA 1
ATOM 1432 C C . ALA A 1 181 ? 11.157 17.813 21.366 1.00 88.62 181 ALA A C 1
ATOM 1434 O O . ALA A 1 181 ? 11.725 18.177 22.393 1.00 88.62 181 ALA A O 1
ATOM 1435 N N . LYS A 1 182 ? 11.826 17.474 20.252 1.00 87.50 182 LYS A N 1
ATOM 1436 C CA . LYS A 1 182 ? 13.282 17.613 20.065 1.00 87.50 182 LYS A CA 1
ATOM 1437 C C . LYS A 1 182 ? 13.693 19.024 19.617 1.00 87.50 182 LYS A C 1
ATOM 1439 O O . LYS A 1 182 ? 14.799 19.443 19.941 1.00 87.50 182 LYS A O 1
ATOM 1444 N N . SER A 1 183 ? 12.842 19.753 18.887 1.00 83.44 183 SER A N 1
ATOM 1445 C CA . SER A 1 183 ? 13.135 21.120 18.423 1.00 83.44 183 SER A CA 1
ATOM 1446 C C . SER A 1 183 ? 12.841 22.209 19.459 1.00 83.44 183 SER A C 1
ATOM 1448 O O . SER A 1 183 ? 13.378 23.308 19.353 1.00 83.44 183 SER A O 1
ATOM 1450 N N . LEU A 1 184 ? 11.983 21.933 20.446 1.00 82.62 184 LEU A N 1
ATOM 1451 C CA . LEU A 1 184 ? 11.747 22.826 21.583 1.00 82.62 184 LEU A CA 1
ATOM 1452 C C . LEU A 1 184 ? 13.024 22.928 22.444 1.00 82.62 184 LEU A C 1
ATOM 1454 O O . LEU A 1 184 ? 13.470 21.902 22.962 1.00 82.62 184 LEU A O 1
ATOM 1458 N N . PRO A 1 185 ? 13.627 24.123 22.623 1.00 63.00 185 PRO A N 1
ATOM 1459 C CA . PRO A 1 185 ? 14.939 24.226 23.256 1.00 63.00 185 PRO A CA 1
ATOM 1460 C C . PRO A 1 185 ? 14.950 23.813 24.733 1.00 63.00 185 PRO A C 1
ATOM 1462 O O . PRO A 1 185 ? 14.495 24.552 25.609 1.00 63.00 185 PRO A O 1
ATOM 1465 N N . ASN A 1 186 ? 15.592 22.680 25.029 1.00 50.28 186 ASN A N 1
ATOM 1466 C CA . ASN A 1 186 ? 16.223 22.492 26.333 1.00 50.28 186 ASN A CA 1
ATOM 1467 C C . ASN A 1 186 ? 17.336 23.542 26.480 1.00 50.28 186 ASN A C 1
ATOM 1469 O O . ASN A 1 186 ? 18.181 23.701 25.599 1.00 50.28 186 ASN A O 1
ATOM 1473 N N . GLN A 1 187 ? 17.338 24.277 27.590 1.00 41.03 187 GLN A N 1
ATOM 1474 C CA . GLN A 1 187 ? 18.266 25.386 27.810 1.00 41.03 187 GLN A CA 1
ATOM 1475 C C . GLN A 1 187 ? 19.673 24.893 28.202 1.00 41.03 187 GLN A C 1
ATOM 1477 O O . GLN A 1 187 ? 19.932 24.782 29.396 1.00 41.03 187 GLN A O 1
ATOM 1482 N N . GLN A 1 188 ? 20.567 24.628 27.231 1.00 35.69 188 GLN A N 1
ATOM 1483 C CA . GLN A 1 188 ? 22.031 24.918 27.234 1.00 35.69 188 GLN A CA 1
ATOM 1484 C C . GLN A 1 188 ? 22.753 24.340 25.974 1.00 35.69 188 GLN A C 1
ATOM 1486 O O . GLN A 1 188 ? 22.112 23.596 25.233 1.00 35.69 188 GLN A O 1
ATOM 1491 N N . PRO A 1 189 ? 23.986 24.782 25.601 1.00 43.19 189 PRO A N 1
ATOM 1492 C CA . PRO A 1 189 ? 24.219 25.242 24.217 1.00 43.19 189 PRO A CA 1
ATOM 1493 C C . PRO A 1 189 ? 25.461 24.663 23.481 1.00 43.19 189 PRO A C 1
ATOM 1495 O O . PRO A 1 189 ? 26.128 23.770 23.991 1.00 43.19 189 PRO A O 1
ATOM 1498 N N . ILE A 1 190 ? 25.789 25.283 22.323 1.00 33.34 190 ILE A N 1
ATOM 1499 C CA . ILE A 1 190 ? 26.974 25.139 21.424 1.00 33.34 190 ILE A CA 1
ATOM 1500 C C . ILE A 1 190 ? 27.097 23.774 20.677 1.00 33.34 190 ILE A C 1
ATOM 1502 O O . ILE A 1 190 ? 26.592 22.768 21.152 1.00 33.34 190 ILE A O 1
ATOM 1506 N N . THR A 1 191 ? 27.651 23.651 19.450 1.00 27.78 191 THR A N 1
ATOM 1507 C CA . THR A 1 191 ? 28.618 24.499 18.693 1.00 27.78 191 THR A CA 1
ATOM 1508 C C . THR A 1 191 ? 28.543 24.304 17.151 1.00 27.78 191 THR A C 1
ATOM 1510 O O . THR A 1 191 ? 28.167 23.216 16.727 1.00 27.78 191 THR A O 1
ATOM 1513 N N . THR A 1 192 ? 29.040 25.288 16.361 1.00 29.27 192 THR A N 1
ATOM 1514 C CA . THR A 1 192 ? 29.518 25.231 14.931 1.00 29.27 192 THR A CA 1
ATOM 1515 C C . THR A 1 192 ? 28.503 24.830 13.821 1.00 29.27 192 THR A C 1
ATOM 1517 O O . THR A 1 192 ? 27.641 23.994 14.051 1.00 29.27 192 THR A O 1
ATOM 1520 N N . GLU A 1 193 ? 28.408 25.447 12.625 1.00 31.78 193 GLU A N 1
ATOM 1521 C CA . GLU A 1 193 ? 29.409 25.820 11.575 1.00 31.78 193 GLU A CA 1
ATOM 1522 C C . GLU A 1 193 ? 30.038 24.578 10.891 1.00 31.78 193 GLU A C 1
ATOM 1524 O O . GLU A 1 193 ? 30.337 23.609 11.576 1.00 31.78 193 GLU A O 1
ATOM 1529 N N . GLU A 1 194 ? 30.269 24.461 9.574 1.00 30.34 194 GLU A N 1
ATOM 1530 C CA . GLU A 1 194 ? 29.985 25.262 8.353 1.00 30.34 194 GLU A CA 1
ATOM 1531 C C . GLU A 1 194 ? 29.880 24.255 7.146 1.00 30.34 194 GLU A C 1
ATOM 1533 O O . GLU A 1 194 ? 29.918 23.052 7.393 1.00 30.34 194 GLU A O 1
ATOM 1538 N N . SER A 1 195 ? 29.727 24.513 5.831 1.00 29.91 195 SER A N 1
ATOM 1539 C CA . SER A 1 195 ? 29.707 25.675 4.908 1.00 29.91 195 SER A CA 1
ATOM 1540 C C . SER A 1 195 ? 28.928 25.288 3.609 1.00 29.91 195 SER A C 1
ATOM 1542 O O . SER A 1 195 ? 28.438 24.161 3.495 1.00 29.91 195 SER A O 1
ATOM 1544 N N . LYS A 1 196 ? 28.863 26.157 2.580 1.00 30.19 196 LYS A N 1
ATOM 1545 C CA . LYS A 1 196 ? 28.562 25.811 1.164 1.00 30.19 196 LYS A CA 1
ATOM 1546 C C . LYS A 1 196 ? 29.336 26.710 0.185 1.00 30.19 196 LYS A C 1
ATOM 1548 O O . LYS A 1 196 ? 29.446 27.905 0.420 1.00 30.19 196 LYS A O 1
ATOM 1553 N N . ASN A 1 197 ? 29.748 26.170 -0.967 1.00 28.19 197 ASN A N 1
ATOM 1554 C CA . ASN A 1 197 ? 30.175 26.950 -2.143 1.00 28.19 197 ASN A CA 1
ATOM 1555 C C . ASN A 1 197 ? 29.902 26.191 -3.460 1.00 28.19 197 ASN A C 1
ATOM 1557 O O . ASN A 1 197 ? 29.788 24.966 -3.450 1.00 28.19 197 ASN A O 1
ATOM 1561 N N . ALA A 1 198 ? 29.775 26.916 -4.580 1.00 29.38 198 ALA A N 1
ATOM 1562 C CA . ALA A 1 198 ? 29.428 26.380 -5.906 1.00 29.38 198 ALA A CA 1
ATOM 1563 C C . ALA A 1 198 ? 30.063 27.203 -7.049 1.00 29.38 198 ALA A C 1
ATOM 1565 O O . ALA A 1 198 ? 30.299 28.395 -6.874 1.00 29.38 198 ALA A O 1
ATOM 1566 N N . VAL A 1 199 ? 30.311 26.577 -8.212 1.00 29.56 199 VAL A N 1
ATOM 1567 C CA . VAL A 1 199 ? 30.775 27.204 -9.476 1.00 29.56 199 VAL A CA 1
ATOM 1568 C C . VAL A 1 199 ? 30.136 26.468 -10.677 1.00 29.56 199 VAL A C 1
ATOM 1570 O O . VAL A 1 199 ? 29.585 25.379 -10.513 1.00 29.56 199 VAL A O 1
ATOM 1573 N N . GLU A 1 200 ? 30.148 27.082 -11.863 1.00 26.89 200 GLU A N 1
ATOM 1574 C CA . GLU A 1 200 ? 29.197 26.857 -12.963 1.00 26.89 200 GLU A CA 1
ATOM 1575 C C . GLU A 1 200 ? 29.754 26.145 -14.228 1.00 26.89 200 GLU A C 1
ATOM 1577 O O . GLU A 1 200 ? 30.958 26.018 -14.424 1.00 26.89 200 GLU A O 1
ATOM 1582 N N . SER A 1 201 ? 28.790 25.716 -15.061 1.00 27.67 201 SER A N 1
ATOM 1583 C CA . SER A 1 201 ? 28.638 25.449 -16.522 1.00 27.67 201 SER A CA 1
ATOM 1584 C C . SER A 1 201 ? 29.630 26.095 -17.556 1.00 27.67 201 SER A C 1
ATOM 1586 O O . SER A 1 201 ? 30.621 26.676 -17.130 1.00 27.67 201 SER A O 1
ATOM 1588 N N . PRO A 1 202 ? 29.399 26.128 -18.911 1.00 42.72 202 PRO A N 1
ATOM 1589 C CA . PRO A 1 202 ? 28.386 25.477 -19.788 1.00 42.72 202 PRO A CA 1
ATOM 1590 C C . PRO A 1 202 ? 28.854 24.956 -21.201 1.00 42.72 202 PRO A C 1
ATOM 1592 O O . PRO A 1 202 ? 29.932 25.265 -21.695 1.00 42.72 202 PRO A O 1
ATOM 1595 N N . THR A 1 203 ? 27.914 24.323 -21.935 1.00 30.19 203 THR A N 1
ATOM 1596 C CA . THR A 1 203 ? 27.700 24.319 -23.425 1.00 30.19 203 THR A CA 1
ATOM 1597 C C . THR A 1 203 ? 28.671 23.704 -24.458 1.00 30.19 203 THR A C 1
ATOM 1599 O O . THR A 1 203 ? 29.856 24.002 -24.518 1.00 30.19 203 THR A O 1
ATOM 1602 N N . SER A 1 204 ? 28.064 23.020 -25.447 1.00 28.61 204 SER A N 1
ATOM 1603 C CA . SER A 1 204 ? 28.466 22.977 -26.871 1.00 28.61 204 SER A CA 1
ATOM 1604 C C . SER A 1 204 ? 27.251 22.605 -27.752 1.00 28.61 204 SER A C 1
ATOM 1606 O O . SER A 1 204 ? 26.370 21.890 -27.276 1.00 28.61 204 SER A O 1
ATOM 1608 N N . ALA A 1 205 ? 27.169 23.084 -29.004 1.00 33.28 205 ALA A N 1
ATOM 1609 C CA . ALA A 1 205 ? 26.085 22.769 -29.956 1.00 33.28 205 ALA A CA 1
ATOM 1610 C C . ALA A 1 205 ? 26.460 23.093 -31.420 1.00 33.28 205 ALA A C 1
ATOM 1612 O O . ALA A 1 205 ? 27.159 24.085 -31.645 1.00 33.28 205 ALA A O 1
ATOM 1613 N N . LYS A 1 206 ? 25.943 22.324 -32.405 1.00 32.88 206 LYS A N 1
ATOM 1614 C CA . LYS A 1 206 ? 25.638 22.797 -33.780 1.00 32.88 206 LYS A CA 1
ATOM 1615 C C . LYS A 1 206 ? 24.883 21.800 -34.685 1.00 32.88 206 LYS A C 1
ATOM 1617 O O . LYS A 1 206 ? 24.940 20.589 -34.506 1.00 32.88 206 LYS A O 1
ATOM 1622 N N . GLU A 1 207 ? 24.213 22.396 -35.667 1.00 33.47 207 GLU A N 1
ATOM 1623 C CA . GLU A 1 207 ? 23.421 21.886 -36.807 1.00 33.47 207 GLU A CA 1
ATOM 1624 C C . GLU A 1 207 ? 24.287 21.887 -38.109 1.00 33.47 207 GLU A C 1
ATOM 1626 O O . GLU A 1 207 ? 25.388 22.435 -38.060 1.00 33.47 207 GLU A O 1
ATOM 1631 N N . SER A 1 208 ? 23.933 21.380 -39.310 1.00 38.91 208 SER A N 1
ATOM 1632 C CA . SER A 1 208 ? 22.866 20.498 -39.864 1.00 38.91 208 SER A CA 1
ATOM 1633 C C . SER A 1 208 ? 23.167 20.193 -41.373 1.00 38.91 208 SER A C 1
ATOM 1635 O O . SER A 1 208 ? 24.282 20.424 -41.832 1.00 38.91 208 SER A O 1
ATOM 1637 N N . GLU A 1 209 ? 22.166 19.715 -42.140 1.00 39.91 209 GLU A N 1
ATOM 1638 C CA . GLU A 1 209 ? 22.061 19.686 -43.627 1.00 39.91 209 GLU A CA 1
ATOM 1639 C C . GLU A 1 209 ? 22.818 18.624 -44.473 1.00 39.91 209 GLU A C 1
ATOM 1641 O O . GLU A 1 209 ? 23.671 17.884 -43.999 1.00 39.91 209 GLU A O 1
ATOM 1646 N N . THR A 1 210 ? 22.480 18.499 -45.772 1.00 35.25 210 THR A N 1
ATOM 1647 C CA . THR A 1 210 ? 21.474 17.556 -46.341 1.00 35.25 210 THR A CA 1
ATOM 1648 C C . THR A 1 210 ? 21.812 17.145 -47.793 1.00 35.25 210 THR A C 1
ATOM 1650 O O . THR A 1 210 ? 22.414 17.921 -48.529 1.00 35.25 210 THR A O 1
ATOM 1653 N N . VAL A 1 211 ? 21.361 15.962 -48.255 1.00 33.59 211 VAL A N 1
ATOM 1654 C CA . VAL A 1 211 ? 21.388 15.539 -49.682 1.00 33.59 211 VAL A CA 1
ATOM 1655 C C . VAL A 1 211 ? 20.117 14.743 -50.047 1.00 33.59 211 VAL A C 1
ATOM 1657 O O . VAL A 1 211 ? 19.541 14.053 -49.207 1.00 33.59 211 VAL A O 1
ATOM 1660 N N . LYS A 1 212 ? 19.662 14.834 -51.307 1.00 47.53 212 LYS A N 1
ATOM 1661 C CA . LYS A 1 212 ? 18.436 14.186 -51.820 1.00 47.53 212 LYS A CA 1
ATOM 1662 C C . LYS A 1 212 ? 18.578 12.663 -51.993 1.00 47.53 212 LYS A C 1
ATOM 1664 O O . LYS A 1 212 ? 19.045 12.192 -53.025 1.00 47.53 212 LYS A O 1
ATOM 1669 N N . VAL A 1 213 ? 18.077 11.915 -51.016 1.00 43.41 213 VAL A N 1
ATOM 1670 C CA . VAL A 1 213 ? 17.674 10.496 -51.130 1.00 43.41 213 VAL A CA 1
ATOM 1671 C C . VAL A 1 213 ? 16.143 10.445 -51.319 1.00 43.41 213 VAL A C 1
ATOM 1673 O O . VAL A 1 213 ? 15.482 11.472 -51.141 1.00 43.41 213 VAL A O 1
ATOM 1676 N N . GLU A 1 214 ? 15.535 9.294 -51.648 1.00 52.66 214 GLU A N 1
ATOM 1677 C CA . GLU A 1 214 ? 14.100 9.105 -51.355 1.00 52.66 214 GLU A CA 1
ATOM 1678 C C . GLU A 1 214 ? 13.895 9.360 -49.857 1.00 52.66 214 GLU A C 1
ATOM 1680 O O . GLU A 1 214 ? 14.324 8.558 -49.028 1.00 52.66 214 GLU A O 1
ATOM 1685 N N . THR A 1 215 ? 13.308 10.506 -49.496 1.00 58.69 215 THR A N 1
ATOM 1686 C CA . THR A 1 215 ? 13.287 10.941 -48.097 1.00 58.69 215 THR A CA 1
ATOM 1687 C C . THR A 1 215 ? 12.569 9.895 -47.250 1.00 58.69 215 THR A C 1
ATOM 1689 O O . THR A 1 215 ? 11.406 9.585 -47.552 1.00 58.69 215 THR A O 1
ATOM 1692 N N . PRO A 1 216 ? 13.217 9.340 -46.206 1.00 77.62 216 PRO A N 1
ATOM 1693 C CA . PRO A 1 216 ? 12.578 8.360 -45.343 1.00 77.62 216 PRO A CA 1
ATOM 1694 C C . PRO A 1 216 ? 11.313 8.978 -44.749 1.00 77.62 216 PRO A C 1
ATOM 1696 O O . PRO A 1 216 ? 11.283 10.166 -44.435 1.00 77.62 216 PRO A O 1
ATOM 1699 N N . TRP A 1 217 ? 10.255 8.176 -44.652 1.00 82.62 217 TRP A N 1
ATOM 1700 C CA . TRP A 1 217 ? 8.992 8.609 -44.057 1.00 82.62 217 TRP A CA 1
ATOM 1701 C C . TRP A 1 217 ? 9.241 9.052 -42.619 1.00 82.62 217 TRP A C 1
ATOM 1703 O O . TRP A 1 217 ? 9.644 8.227 -41.795 1.00 82.62 217 TRP A O 1
ATOM 1713 N N . THR A 1 218 ? 9.020 10.334 -42.323 1.00 88.38 218 THR A N 1
ATOM 1714 C CA . THR A 1 218 ? 9.196 10.835 -40.957 1.00 88.38 218 THR A CA 1
ATOM 1715 C C . THR A 1 218 ? 8.103 10.268 -40.049 1.00 88.38 218 THR A C 1
ATOM 1717 O O . THR A 1 218 ? 7.045 9.827 -40.509 1.00 88.38 218 THR A O 1
ATOM 1720 N N . LEU A 1 219 ? 8.332 10.291 -38.733 1.00 75.19 219 LEU A N 1
ATOM 1721 C CA . LEU A 1 219 ? 7.319 9.864 -37.761 1.00 75.19 219 LEU A CA 1
ATOM 1722 C C . LEU A 1 219 ? 6.047 10.727 -37.834 1.00 75.19 219 LEU A C 1
ATOM 1724 O O . LEU A 1 219 ? 4.962 10.251 -37.514 1.00 75.19 219 LEU A O 1
ATOM 1728 N N . GLU A 1 220 ? 6.164 11.974 -38.287 1.00 83.75 220 GLU A N 1
ATOM 1729 C CA . GLU A 1 220 ? 5.044 12.895 -38.492 1.00 83.75 220 GLU A CA 1
ATOM 1730 C C . GLU A 1 220 ? 4.258 12.536 -39.757 1.00 83.75 220 GLU A C 1
ATOM 1732 O O . GLU A 1 220 ? 3.037 12.412 -39.706 1.00 83.75 220 GLU A O 1
ATOM 1737 N N . GLU A 1 221 ? 4.940 12.265 -40.874 1.00 87.56 221 GLU A N 1
ATOM 1738 C CA . GLU A 1 221 ? 4.297 11.794 -42.108 1.00 87.56 221 GLU A CA 1
ATOM 1739 C C . GLU A 1 221 ? 3.600 10.443 -41.912 1.00 87.56 221 GLU A C 1
ATOM 1741 O O . GLU A 1 221 ? 2.506 10.228 -42.435 1.00 87.56 221 GLU A O 1
ATOM 1746 N N . GLN A 1 222 ? 4.208 9.544 -41.131 1.00 89.19 222 GLN A N 1
ATOM 1747 C CA . GLN A 1 222 ? 3.631 8.254 -40.754 1.00 89.19 222 GLN A CA 1
ATOM 1748 C C . GLN A 1 222 ? 2.372 8.432 -39.886 1.00 89.19 222 GLN A C 1
ATOM 1750 O O . GLN A 1 222 ? 1.335 7.851 -40.202 1.00 89.19 222 GLN A O 1
ATOM 1755 N N . LYS A 1 223 ? 2.413 9.295 -38.859 1.00 87.75 223 LYS A N 1
ATOM 1756 C CA . LYS A 1 223 ? 1.235 9.630 -38.036 1.00 87.75 223 LYS A CA 1
ATOM 1757 C C . LYS A 1 223 ? 0.112 10.265 -38.863 1.00 87.75 223 LYS A C 1
ATOM 1759 O O . LYS A 1 223 ? -1.046 9.889 -38.708 1.00 87.75 223 LYS A O 1
ATOM 1764 N N . CYS A 1 224 ? 0.436 11.176 -39.782 1.00 90.88 224 CYS A N 1
ATOM 1765 C CA . CYS A 1 224 ? -0.541 11.781 -40.694 1.00 90.88 224 CYS A CA 1
ATOM 1766 C C . CYS A 1 224 ? -1.124 10.769 -41.700 1.00 90.88 224 CYS A C 1
ATOM 1768 O O . CYS A 1 224 ? -2.285 10.891 -42.092 1.00 90.88 224 CYS A O 1
ATOM 1770 N N . LEU A 1 225 ? -0.354 9.753 -42.110 1.00 90.31 225 LEU A N 1
ATOM 1771 C CA . LEU A 1 225 ? -0.843 8.649 -42.941 1.00 90.31 225 LEU A CA 1
ATOM 1772 C C . LEU A 1 225 ? -1.842 7.773 -42.168 1.00 90.31 225 LEU A C 1
ATOM 1774 O O . LEU A 1 225 ? -2.878 7.402 -42.717 1.00 90.31 225 LEU A O 1
ATOM 1778 N N . GLU A 1 226 ? -1.555 7.475 -40.903 1.00 90.19 226 GLU A N 1
ATOM 1779 C CA . GLU A 1 226 ? -2.406 6.670 -40.017 1.00 90.19 226 GLU A CA 1
ATOM 1780 C C . GLU A 1 226 ? -3.706 7.400 -39.640 1.00 90.19 226 GLU A C 1
ATOM 1782 O O . GLU A 1 226 ? -4.794 6.854 -39.833 1.00 90.19 226 GLU A O 1
ATOM 1787 N N . ASP A 1 227 ? -3.621 8.665 -39.221 1.00 88.06 227 ASP A N 1
ATOM 1788 C CA . ASP A 1 227 ? -4.782 9.539 -38.994 1.00 88.06 227 ASP A CA 1
ATOM 1789 C C . ASP A 1 227 ? -5.633 9.694 -40.270 1.00 88.06 227 ASP A C 1
ATOM 1791 O O . ASP A 1 227 ? -6.861 9.555 -40.242 1.00 88.06 227 ASP A O 1
ATOM 1795 N N . GLY A 1 228 ? -4.982 9.874 -41.425 1.00 90.69 228 GLY A N 1
ATOM 1796 C CA . GLY A 1 228 ? -5.647 9.902 -42.724 1.00 90.69 228 GLY A CA 1
ATOM 1797 C C . GLY A 1 228 ? -6.378 8.598 -43.059 1.00 90.69 228 GLY A C 1
ATOM 1798 O O . GLY A 1 228 ? -7.501 8.640 -43.565 1.00 90.69 228 GLY A O 1
ATOM 1799 N N . LEU A 1 229 ? -5.789 7.438 -42.751 1.00 89.44 229 LEU A N 1
ATOM 1800 C CA . LEU A 1 229 ? -6.407 6.123 -42.954 1.00 89.44 229 LEU A CA 1
ATOM 1801 C C . LEU A 1 229 ? -7.635 5.907 -42.059 1.00 89.44 229 LEU A C 1
ATOM 1803 O O . LEU A 1 229 ? -8.636 5.366 -42.540 1.00 89.44 229 LEU A O 1
ATOM 1807 N N . VAL A 1 230 ? -7.587 6.365 -40.802 1.00 91.56 230 VAL A N 1
ATOM 1808 C CA . VAL A 1 230 ? -8.725 6.334 -39.867 1.00 91.56 230 VAL A CA 1
ATOM 1809 C C . VAL A 1 230 ? -9.861 7.227 -40.370 1.00 91.56 230 VAL A C 1
ATOM 1811 O O . VAL A 1 230 ? -10.996 6.763 -40.498 1.00 91.56 230 VAL A O 1
ATOM 1814 N N . ARG A 1 231 ? -9.572 8.483 -40.737 1.00 87.69 231 ARG A N 1
ATOM 1815 C CA . ARG A 1 231 ? -10.587 9.427 -41.247 1.00 87.69 231 ARG A CA 1
ATOM 1816 C C . ARG A 1 231 ? -11.177 8.982 -42.588 1.00 87.69 231 ARG A C 1
ATOM 1818 O O . ARG A 1 231 ? -12.371 9.145 -42.823 1.00 87.69 231 ARG A O 1
ATOM 1825 N N . ALA A 1 232 ? -10.386 8.332 -43.441 1.00 88.38 232 ALA A N 1
ATOM 1826 C CA . ALA A 1 232 ? -10.837 7.783 -44.719 1.00 88.38 232 ALA A CA 1
ATOM 1827 C C . ALA A 1 232 ? -11.560 6.420 -44.613 1.00 88.38 232 ALA A C 1
ATOM 1829 O O . ALA A 1 232 ? -11.734 5.734 -45.628 1.00 88.38 232 ALA A O 1
ATOM 1830 N N . LYS A 1 233 ? -11.976 5.979 -43.416 1.00 84.56 233 LYS A N 1
ATOM 1831 C CA . LYS A 1 233 ? -12.715 4.716 -43.218 1.00 84.56 233 LYS A CA 1
ATOM 1832 C C . LYS A 1 233 ? -14.081 4.701 -43.922 1.00 84.56 233 LYS A C 1
ATOM 1834 O O . LYS A 1 233 ? -14.492 3.642 -44.377 1.00 84.56 233 LYS A O 1
ATOM 1839 N N . GLY A 1 234 ? -14.736 5.858 -44.066 1.00 82.31 234 GLY A N 1
ATOM 1840 C CA . GLY A 1 234 ? -16.029 6.000 -44.755 1.00 82.31 234 GLY A CA 1
ATOM 1841 C C . GLY A 1 234 ? -15.965 6.216 -46.276 1.00 82.31 234 GLY A C 1
ATOM 1842 O O . GLY A 1 234 ? -17.011 6.276 -46.912 1.00 82.31 234 GLY A O 1
ATOM 1843 N N . ILE A 1 235 ? -14.774 6.352 -46.876 1.00 89.56 235 ILE A N 1
ATOM 1844 C CA . ILE A 1 235 ? -14.632 6.626 -48.318 1.00 89.56 235 ILE A CA 1
ATOM 1845 C C . ILE A 1 235 ? -14.518 5.303 -49.087 1.00 89.56 235 ILE A C 1
ATOM 1847 O O . ILE A 1 235 ? -13.530 4.579 -48.934 1.00 89.56 235 ILE A O 1
ATOM 1851 N N . THR A 1 236 ? -15.517 5.005 -49.921 1.00 82.69 236 THR A N 1
ATOM 1852 C CA . THR A 1 236 ? -15.609 3.774 -50.727 1.00 82.69 236 THR A CA 1
ATOM 1853 C C . THR A 1 236 ? -14.805 3.826 -52.031 1.00 82.69 236 THR A C 1
ATOM 1855 O O . THR A 1 236 ? -14.208 2.820 -52.409 1.00 82.69 236 THR A O 1
ATOM 1858 N N . ASP A 1 237 ? -14.723 4.980 -52.705 1.00 90.94 237 ASP A N 1
ATOM 1859 C CA . ASP A 1 237 ? -13.863 5.147 -53.887 1.00 90.94 237 ASP A CA 1
ATOM 1860 C C . ASP A 1 237 ? -12.380 5.179 -53.478 1.00 90.94 237 ASP A C 1
ATOM 1862 O O . ASP A 1 237 ? -11.898 6.106 -52.823 1.00 90.94 237 ASP A O 1
ATOM 1866 N N . VAL A 1 238 ? -11.636 4.164 -53.924 1.00 83.44 238 VAL A N 1
ATOM 1867 C CA . VAL A 1 238 ? -10.203 3.988 -53.663 1.00 83.44 238 VAL A CA 1
ATOM 1868 C C . VAL A 1 238 ? -9.363 5.166 -54.180 1.00 83.44 238 VAL A C 1
ATOM 1870 O O . VAL A 1 238 ? -8.384 5.534 -53.530 1.00 83.44 238 VAL A O 1
ATOM 1873 N N . ARG A 1 239 ? -9.717 5.794 -55.312 1.00 85.75 239 ARG A N 1
ATOM 1874 C CA . ARG A 1 239 ? -8.972 6.952 -55.842 1.00 85.75 239 ARG A CA 1
ATOM 1875 C C . ARG A 1 239 ? -9.194 8.185 -54.972 1.00 85.75 239 ARG A C 1
ATOM 1877 O O . ARG A 1 239 ? -8.219 8.813 -54.556 1.00 85.75 239 ARG A O 1
ATOM 1884 N N . GLN A 1 240 ? -10.448 8.495 -54.641 1.00 88.06 240 GLN A N 1
ATOM 1885 C CA . GLN A 1 240 ? -10.774 9.600 -53.731 1.00 88.06 240 GLN A CA 1
ATOM 1886 C C . GLN A 1 240 ? -10.182 9.388 -52.335 1.00 88.06 240 GLN A C 1
ATOM 1888 O O . GLN A 1 240 ? -9.649 10.332 -51.756 1.00 88.06 240 GLN A O 1
ATOM 1893 N N . LYS A 1 241 ? -10.175 8.149 -51.830 1.00 91.50 241 LYS A N 1
ATOM 1894 C CA . LYS A 1 241 ? -9.546 7.779 -50.557 1.00 91.50 241 LYS A CA 1
ATOM 1895 C C . LYS A 1 241 ? -8.065 8.158 -50.505 1.00 91.50 241 LYS A C 1
ATOM 1897 O O . LYS A 1 241 ? -7.656 8.855 -49.580 1.00 91.50 241 LYS A O 1
ATOM 1902 N N . TRP A 1 242 ? -7.263 7.770 -51.499 1.00 93.75 242 TRP A N 1
ATOM 1903 C CA . TRP A 1 242 ? -5.834 8.114 -51.502 1.00 93.75 242 TRP A CA 1
ATOM 1904 C C . TRP A 1 242 ? -5.564 9.599 -51.797 1.00 93.75 242 TRP A C 1
ATOM 1906 O O . TRP A 1 242 ? -4.615 10.148 -51.243 1.00 93.75 242 TRP A O 1
ATOM 1916 N N . LEU A 1 243 ? -6.421 10.272 -52.577 1.00 92.81 243 LEU A N 1
ATOM 1917 C CA . LEU A 1 243 ? -6.382 11.732 -52.776 1.00 92.81 243 LEU A CA 1
ATOM 1918 C C . LEU A 1 243 ? -6.745 12.527 -51.509 1.00 92.81 243 LEU A C 1
ATOM 1920 O O . LEU A 1 243 ? -6.226 13.621 -51.292 1.00 92.81 243 LEU A O 1
ATOM 1924 N N . PHE A 1 244 ? -7.632 11.998 -50.666 1.00 92.25 244 PHE A N 1
ATOM 1925 C CA . PHE A 1 244 ? -7.961 12.570 -49.362 1.00 92.25 244 PHE A CA 1
ATOM 1926 C C . PHE A 1 244 ? -6.811 12.360 -48.366 1.00 92.25 244 PHE A C 1
ATOM 1928 O O . PHE A 1 244 ? -6.364 13.314 -47.733 1.00 92.25 244 PHE A O 1
ATOM 1935 N N . ILE A 1 245 ? -6.254 11.147 -48.303 1.00 91.31 245 ILE A N 1
ATOM 1936 C CA . ILE A 1 245 ? -5.107 10.821 -47.440 1.00 91.31 245 ILE A CA 1
ATOM 1937 C C . ILE A 1 245 ? -3.875 11.671 -47.800 1.00 91.31 245 ILE A C 1
ATOM 1939 O O . ILE A 1 245 ? -3.239 12.223 -46.904 1.00 91.31 245 ILE A O 1
ATOM 1943 N N . SER A 1 246 ? -3.557 11.872 -49.086 1.00 94.44 246 SER A N 1
ATOM 1944 C CA . SER A 1 246 ? -2.436 12.745 -49.477 1.00 94.44 246 SER A CA 1
ATOM 1945 C C . SER A 1 246 ? -2.643 14.212 -49.085 1.00 94.44 246 SER A C 1
ATOM 1947 O O . SER A 1 246 ? -1.672 14.898 -48.787 1.00 94.44 246 SER A O 1
ATOM 1949 N N . LYS A 1 247 ? -3.890 14.708 -49.033 1.00 93.06 247 LYS A N 1
ATOM 1950 C CA . LYS A 1 247 ? -4.192 16.068 -48.540 1.00 93.06 247 LYS A CA 1
ATOM 1951 C C . LYS A 1 247 ? -3.980 16.216 -47.028 1.00 93.06 247 LYS A C 1
ATOM 1953 O O . LYS A 1 247 ? -3.722 17.327 -46.574 1.00 93.06 247 LYS A O 1
ATOM 1958 N N . ILE A 1 248 ? -4.069 15.124 -46.265 1.00 89.31 248 ILE A N 1
ATOM 1959 C CA . ILE A 1 248 ? -3.769 15.100 -44.823 1.00 89.31 248 ILE A CA 1
ATOM 1960 C C . ILE A 1 248 ? -2.254 15.023 -44.592 1.00 89.31 248 ILE A C 1
ATOM 1962 O O . ILE A 1 248 ? -1.725 15.815 -43.816 1.00 89.31 248 ILE A O 1
ATOM 1966 N N . VAL A 1 249 ? -1.548 14.146 -45.317 1.00 91.25 249 VAL A N 1
ATOM 1967 C CA . VAL A 1 249 ? -0.076 14.021 -45.243 1.00 91.25 249 VAL A CA 1
ATOM 1968 C C . VAL A 1 249 ? 0.640 15.264 -45.794 1.00 91.25 249 VAL A C 1
ATOM 1970 O O . VAL A 1 249 ? 1.678 15.646 -45.268 1.00 91.25 249 VAL A O 1
ATOM 1973 N N . LYS A 1 250 ? 0.070 15.930 -46.811 1.00 89.00 250 LYS A N 1
ATOM 1974 C CA . LYS A 1 250 ? 0.542 17.153 -47.504 1.00 89.00 250 LYS A CA 1
ATOM 1975 C C . LYS A 1 250 ? 1.867 17.024 -48.268 1.00 89.00 250 LYS A C 1
ATOM 1977 O O . LYS A 1 250 ? 1.975 17.567 -49.362 1.00 89.00 250 LYS A O 1
ATOM 1982 N N . THR A 1 251 ? 2.851 16.311 -47.729 1.00 87.56 251 THR A N 1
ATOM 1983 C CA . THR A 1 251 ? 4.212 16.174 -48.281 1.00 87.56 251 THR A CA 1
ATOM 1984 C C . THR A 1 251 ? 4.366 15.036 -49.295 1.00 87.56 251 THR A C 1
ATOM 1986 O O . THR A 1 251 ? 5.328 15.028 -50.062 1.00 87.56 251 THR A O 1
ATOM 1989 N N . ARG A 1 252 ? 3.439 14.066 -49.315 1.00 89.69 252 ARG A N 1
ATOM 1990 C CA . ARG A 1 252 ? 3.518 12.840 -50.131 1.00 89.69 252 ARG A CA 1
ATOM 1991 C C . ARG A 1 252 ? 2.324 12.689 -51.070 1.00 89.69 252 ARG A C 1
ATOM 1993 O O . ARG A 1 252 ? 1.199 13.070 -50.749 1.00 89.69 252 ARG A O 1
ATOM 2000 N N . THR A 1 253 ? 2.566 12.098 -52.238 1.00 92.88 253 THR A N 1
ATOM 2001 C CA . THR A 1 253 ? 1.539 11.870 -53.268 1.00 92.88 253 THR A CA 1
ATOM 2002 C C . THR A 1 253 ? 0.607 10.697 -52.909 1.00 92.88 253 THR A C 1
ATOM 2004 O O . THR A 1 253 ? 0.995 9.826 -52.124 1.00 92.88 253 THR A O 1
ATOM 2007 N N . PRO A 1 254 ? -0.603 10.597 -53.506 1.00 92.56 254 PRO A N 1
ATOM 2008 C CA . PRO A 1 254 ? -1.528 9.480 -53.265 1.00 92.56 254 PRO A CA 1
ATOM 2009 C C . PRO A 1 254 ? -0.891 8.095 -53.440 1.00 92.56 254 PRO A C 1
ATOM 2011 O O . PRO A 1 254 ? -1.155 7.180 -52.660 1.00 92.56 254 PRO A O 1
ATOM 2014 N N . ASP A 1 255 ? -0.030 7.944 -54.450 1.00 88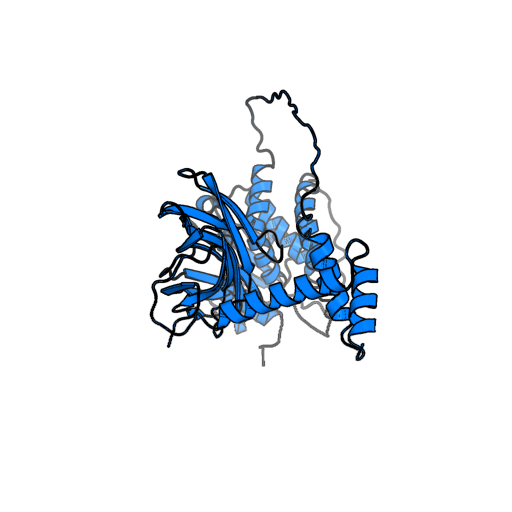.00 255 ASP A N 1
ATOM 2015 C CA . ASP A 1 255 ? 0.648 6.682 -54.751 1.00 88.00 255 ASP A CA 1
ATOM 2016 C C . ASP A 1 255 ? 1.783 6.374 -53.758 1.00 88.00 255 ASP A C 1
ATOM 2018 O O . ASP A 1 255 ? 1.942 5.225 -53.353 1.00 88.00 255 ASP A O 1
ATOM 2022 N N . GLN A 1 256 ? 2.509 7.390 -53.274 1.00 88.06 256 GLN A N 1
ATOM 2023 C CA . GLN A 1 256 ? 3.482 7.223 -52.187 1.00 88.06 256 GLN A CA 1
ATOM 2024 C C . GLN A 1 256 ? 2.793 6.773 -50.888 1.00 88.06 256 GLN A C 1
ATOM 2026 O O . GLN A 1 256 ? 3.234 5.799 -50.276 1.00 88.06 256 GLN A O 1
ATOM 2031 N N . CYS A 1 257 ? 1.682 7.414 -50.501 1.00 89.06 257 CYS A N 1
ATOM 2032 C CA . CYS A 1 257 ? 0.871 7.012 -49.345 1.00 89.06 257 CYS A CA 1
ATOM 2033 C C . CYS A 1 257 ? 0.376 5.561 -49.473 1.00 89.06 257 CYS A C 1
ATOM 2035 O O . CYS A 1 257 ? 0.498 4.769 -48.535 1.00 89.06 257 CYS A O 1
ATOM 2037 N N . ARG A 1 258 ? -0.124 5.185 -50.658 1.00 91.88 258 ARG A N 1
ATOM 2038 C CA . ARG A 1 258 ? -0.587 3.824 -50.960 1.00 91.88 258 ARG A CA 1
ATOM 2039 C C . ARG A 1 258 ? 0.544 2.793 -50.881 1.00 91.88 258 ARG A C 1
ATOM 2041 O O . ARG A 1 258 ? 0.362 1.753 -50.251 1.00 91.88 258 ARG A O 1
ATOM 2048 N N . LYS A 1 259 ? 1.707 3.072 -51.479 1.00 86.81 259 LYS A N 1
ATOM 2049 C CA . LYS A 1 259 ? 2.897 2.200 -51.434 1.00 86.81 259 LYS A CA 1
ATOM 2050 C C . LYS A 1 259 ? 3.406 1.999 -50.006 1.00 86.81 259 LYS A C 1
ATOM 2052 O O . LYS A 1 259 ? 3.716 0.871 -49.628 1.00 86.81 259 LYS A O 1
ATOM 2057 N N . ARG A 1 260 ? 3.429 3.061 -49.190 1.00 89.56 260 ARG A N 1
ATOM 2058 C CA . ARG A 1 260 ? 3.803 2.977 -47.769 1.00 89.56 260 ARG A CA 1
ATOM 2059 C C . ARG A 1 260 ? 2.847 2.074 -46.988 1.00 89.56 260 ARG A C 1
ATOM 2061 O O . ARG A 1 260 ? 3.315 1.169 -46.306 1.00 89.56 260 ARG A O 1
ATOM 2068 N N . PHE A 1 261 ? 1.535 2.261 -47.144 1.00 89.75 261 PHE A N 1
ATOM 2069 C CA . PHE A 1 261 ? 0.524 1.415 -46.499 1.00 89.75 261 PHE A CA 1
ATOM 2070 C C . PHE A 1 261 ? 0.644 -0.068 -46.887 1.00 89.75 261 PHE A C 1
ATOM 2072 O O . PHE A 1 261 ? 0.578 -0.928 -46.011 1.00 89.75 261 PHE A O 1
ATOM 2079 N N . ILE A 1 262 ? 0.859 -0.371 -48.174 1.00 84.94 262 ILE A N 1
ATOM 2080 C CA . ILE A 1 262 ? 1.058 -1.749 -48.653 1.00 84.94 262 ILE A CA 1
ATOM 2081 C C . ILE A 1 262 ? 2.267 -2.387 -47.953 1.00 84.94 262 ILE A C 1
ATOM 2083 O O . ILE A 1 262 ? 2.111 -3.428 -47.319 1.00 84.94 262 ILE A O 1
ATOM 2087 N N . ARG A 1 263 ? 3.425 -1.712 -47.946 1.00 82.31 263 ARG A N 1
ATOM 2088 C CA . ARG A 1 263 ? 4.641 -2.201 -47.273 1.00 82.31 263 ARG A CA 1
ATOM 2089 C C . ARG A 1 263 ? 4.451 -2.398 -45.762 1.00 82.31 263 ARG A C 1
ATOM 2091 O O . ARG A 1 263 ? 4.944 -3.375 -45.209 1.00 82.31 263 ARG A O 1
ATOM 2098 N N . CYS A 1 264 ? 3.723 -1.506 -45.086 1.00 78.69 264 CYS A N 1
ATOM 2099 C CA . CYS A 1 264 ? 3.378 -1.681 -43.670 1.00 78.69 264 CYS A CA 1
ATOM 2100 C C . CYS A 1 264 ? 2.493 -2.920 -43.441 1.00 78.69 264 CYS A C 1
ATOM 2102 O O . CYS A 1 264 ? 2.721 -3.663 -42.490 1.00 78.69 264 CYS A O 1
ATOM 2104 N N . ARG A 1 265 ? 1.522 -3.185 -44.326 1.00 79.81 265 ARG A N 1
ATOM 2105 C CA . ARG A 1 265 ? 0.656 -4.372 -44.244 1.00 79.81 265 ARG A CA 1
ATOM 2106 C C . ARG A 1 265 ? 1.420 -5.674 -44.510 1.00 79.81 265 ARG A C 1
ATOM 2108 O O . ARG A 1 265 ? 1.189 -6.652 -43.811 1.00 79.81 265 ARG A O 1
ATOM 2115 N N . GLU A 1 266 ? 2.326 -5.688 -45.483 1.00 77.00 266 GLU A N 1
ATOM 2116 C CA . GLU A 1 266 ? 3.165 -6.853 -45.806 1.00 77.00 266 GLU A CA 1
ATOM 2117 C C . GLU A 1 266 ? 4.079 -7.248 -44.636 1.00 77.00 266 GLU A C 1
ATOM 2119 O O . GLU A 1 266 ? 4.217 -8.432 -44.340 1.00 77.00 266 GLU A O 1
ATOM 2124 N N . LEU A 1 267 ? 4.651 -6.267 -43.928 1.00 73.44 267 LEU A N 1
ATOM 2125 C CA . LEU A 1 267 ? 5.457 -6.512 -42.726 1.00 73.44 267 LEU A CA 1
ATOM 2126 C C . LEU A 1 267 ? 4.628 -7.099 -41.571 1.00 73.44 267 LEU A C 1
ATOM 2128 O O . LEU A 1 267 ? 5.111 -7.982 -40.868 1.00 73.44 267 LEU A O 1
ATOM 2132 N N . LEU A 1 268 ? 3.378 -6.653 -41.397 1.00 71.25 268 LEU A N 1
ATOM 2133 C CA . LEU A 1 268 ? 2.466 -7.214 -40.392 1.00 71.25 268 LEU A CA 1
ATOM 2134 C C . LEU A 1 268 ? 2.030 -8.647 -40.726 1.00 71.25 268 LEU A C 1
ATOM 2136 O O . LEU A 1 268 ? 1.927 -9.466 -39.822 1.00 71.25 268 LEU A O 1
ATOM 2140 N N . LEU A 1 269 ? 1.802 -8.968 -42.004 1.00 67.62 269 LEU A N 1
ATOM 2141 C CA . LEU A 1 269 ? 1.445 -10.330 -42.420 1.00 67.62 269 LEU A CA 1
ATOM 2142 C C . LEU A 1 269 ? 2.619 -11.299 -42.227 1.00 67.62 269 LEU A C 1
ATOM 2144 O O . LEU A 1 269 ? 2.449 -12.329 -41.583 1.00 67.62 269 LEU A O 1
ATOM 2148 N N . LYS A 1 270 ? 3.830 -10.922 -42.659 1.00 69.19 270 LYS A N 1
ATOM 2149 C CA . LYS A 1 270 ? 5.032 -11.751 -42.461 1.00 69.19 270 LYS A CA 1
ATOM 2150 C C . LYS A 1 270 ? 5.378 -11.996 -40.991 1.00 69.19 270 LYS A C 1
ATOM 2152 O O . LYS A 1 270 ? 5.928 -13.044 -40.679 1.00 69.19 270 LYS A O 1
ATOM 2157 N N . LYS A 1 271 ? 5.033 -11.069 -40.087 1.00 63.84 271 LYS A N 1
ATOM 2158 C CA . LYS A 1 271 ? 5.190 -11.276 -38.637 1.00 63.84 271 LYS A CA 1
ATOM 2159 C C . LYS A 1 271 ? 4.262 -12.373 -38.086 1.00 63.84 271 LYS A C 1
ATOM 2161 O O . LYS A 1 271 ? 4.601 -12.971 -37.075 1.00 63.84 271 LYS A O 1
ATOM 2166 N N . ASN A 1 272 ? 3.135 -12.644 -38.745 1.00 52.31 272 ASN A N 1
ATOM 2167 C CA . ASN A 1 272 ? 2.146 -13.634 -38.306 1.00 52.31 272 ASN A CA 1
ATOM 2168 C C . ASN A 1 272 ? 2.323 -15.010 -38.978 1.00 52.31 272 ASN A C 1
ATOM 2170 O O . ASN A 1 272 ? 1.805 -16.000 -38.478 1.00 52.31 272 ASN A O 1
ATOM 2174 N N . GLU A 1 273 ? 3.008 -15.076 -40.124 1.00 46.75 273 GLU A N 1
ATOM 2175 C CA . GLU A 1 273 ? 3.268 -16.327 -40.858 1.00 46.75 273 GLU A CA 1
ATOM 2176 C C . GLU A 1 273 ? 4.494 -17.093 -40.317 1.00 46.75 273 GLU A C 1
ATOM 2178 O O . GLU A 1 273 ? 4.642 -18.281 -40.584 1.00 46.75 273 GLU A O 1
ATOM 2183 N N . ALA A 1 274 ? 5.355 -16.433 -39.536 1.00 48.97 274 ALA A N 1
ATOM 2184 C CA . ALA A 1 274 ? 6.612 -16.970 -39.005 1.00 48.97 274 ALA A CA 1
ATOM 2185 C C . ALA A 1 274 ? 6.497 -17.475 -37.547 1.00 48.97 274 ALA A C 1
ATOM 2187 O O . ALA A 1 274 ? 7.385 -17.232 -36.734 1.00 48.97 274 ALA A O 1
ATOM 2188 N N . THR A 1 275 ? 5.379 -18.104 -37.167 1.00 49.16 275 THR A N 1
ATOM 2189 C CA . THR A 1 275 ? 5.085 -18.461 -35.758 1.00 49.16 275 THR A CA 1
ATOM 2190 C C . THR A 1 275 ? 4.547 -19.893 -35.620 1.00 49.16 275 THR A C 1
ATOM 2192 O O . THR A 1 275 ? 3.608 -20.142 -34.868 1.00 49.16 275 THR A O 1
ATOM 2195 N N . THR A 1 276 ? 5.113 -20.841 -36.382 1.00 45.91 276 THR A N 1
ATOM 2196 C CA . THR A 1 276 ? 4.565 -22.213 -36.482 1.00 45.91 276 THR A CA 1
ATOM 2197 C C . THR A 1 276 ? 5.606 -23.339 -36.633 1.00 45.91 276 THR A C 1
ATOM 2199 O O . THR A 1 276 ? 5.247 -24.446 -37.025 1.00 45.91 276 THR A O 1
ATOM 2202 N N . GLU A 1 277 ? 6.877 -23.104 -36.291 1.00 34.88 277 GLU A N 1
ATOM 2203 C CA . GLU A 1 277 ? 7.883 -24.162 -36.072 1.00 34.88 277 GLU A CA 1
ATOM 2204 C C . GLU A 1 277 ? 8.665 -23.896 -34.767 1.00 34.88 277 GLU A C 1
ATOM 2206 O O . GLU A 1 277 ? 8.735 -22.744 -34.331 1.00 34.88 277 GLU A O 1
ATOM 2211 N N . PRO A 1 278 ? 9.226 -24.934 -34.108 1.00 49.84 278 PRO A N 1
ATOM 2212 C CA . PRO A 1 278 ? 9.870 -24.820 -32.795 1.00 49.84 278 PRO A CA 1
ATOM 2213 C C . PRO A 1 278 ? 11.298 -24.251 -32.900 1.00 49.84 278 PRO A C 1
ATOM 2215 O O . PRO A 1 278 ? 12.292 -24.936 -32.650 1.00 49.84 278 PRO A O 1
ATOM 2218 N N . GLU A 1 279 ? 11.399 -22.987 -33.301 1.00 39.72 279 GLU A N 1
ATOM 2219 C CA . GLU A 1 279 ? 12.658 -22.251 -33.410 1.00 39.72 279 GLU A CA 1
ATOM 2220 C C . GLU A 1 279 ? 13.061 -21.607 -32.066 1.00 39.72 279 GLU A C 1
ATOM 2222 O O . GLU A 1 279 ? 12.231 -21.359 -31.190 1.00 39.72 279 GLU A O 1
ATOM 2227 N N . ARG A 1 280 ? 14.364 -21.367 -31.859 1.00 44.56 280 ARG A N 1
ATOM 2228 C CA . ARG A 1 280 ? 14.872 -20.730 -30.629 1.00 44.56 280 ARG A CA 1
ATOM 2229 C C . ARG A 1 280 ? 14.317 -19.309 -30.503 1.00 44.56 280 ARG A C 1
ATOM 2231 O O . ARG A 1 280 ? 14.338 -18.583 -31.490 1.00 44.56 280 ARG A O 1
ATOM 2238 N N . GLU A 1 281 ? 13.947 -18.881 -29.288 1.00 43.09 281 GLU A N 1
ATOM 2239 C CA . GLU A 1 281 ? 13.624 -17.471 -29.006 1.00 43.09 281 GLU A CA 1
ATOM 2240 C C . GLU A 1 281 ? 14.773 -16.551 -29.474 1.00 43.09 281 GLU A C 1
ATOM 2242 O O . GLU A 1 281 ? 15.792 -16.416 -28.787 1.00 43.09 281 GLU A O 1
ATOM 2247 N N . GLU A 1 282 ? 14.612 -15.869 -30.612 1.00 39.31 282 GLU A N 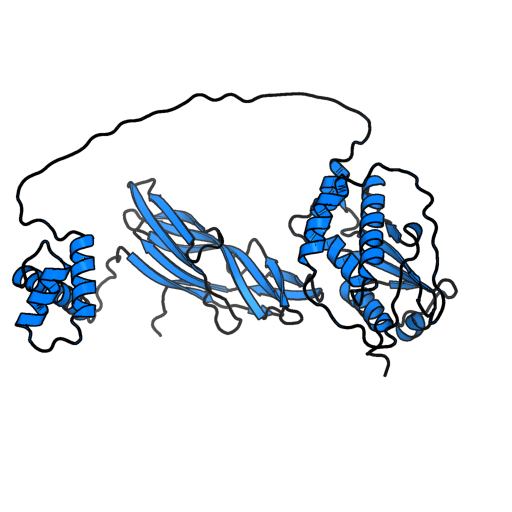1
ATOM 2248 C CA . GLU A 1 282 ? 15.378 -14.649 -30.856 1.00 39.31 282 GLU A CA 1
ATOM 2249 C C . GLU A 1 282 ? 14.921 -13.591 -29.837 1.00 39.31 282 GLU A C 1
ATOM 2251 O O . GLU A 1 282 ? 13.715 -13.393 -29.651 1.00 39.31 282 GLU A O 1
ATOM 2256 N N . PRO A 1 283 ? 15.848 -12.896 -29.152 1.00 44.91 283 PRO A N 1
ATOM 2257 C CA . PRO A 1 283 ? 15.485 -11.940 -28.118 1.00 44.91 283 PRO A CA 1
ATOM 2258 C C . PRO A 1 283 ? 14.841 -10.701 -28.748 1.00 44.91 283 PRO A C 1
ATOM 2260 O O . PRO A 1 283 ? 15.527 -9.766 -29.166 1.00 44.91 283 PRO A O 1
ATOM 2263 N N . ALA A 1 284 ? 13.506 -10.693 -28.791 1.00 51.47 284 ALA A N 1
ATOM 2264 C CA . ALA A 1 284 ? 12.716 -9.531 -29.169 1.00 51.47 284 ALA A CA 1
ATOM 2265 C C . ALA A 1 284 ? 13.181 -8.311 -28.357 1.00 51.47 284 ALA A C 1
ATOM 2267 O O . ALA A 1 284 ? 13.136 -8.325 -27.127 1.00 51.47 284 ALA A O 1
ATOM 2268 N N . LEU A 1 285 ? 13.655 -7.277 -29.059 1.00 61.19 285 LEU A N 1
ATOM 2269 C CA . LEU A 1 285 ? 14.315 -6.119 -28.443 1.00 61.19 285 LEU A CA 1
ATOM 2270 C C . LEU A 1 285 ? 13.403 -5.360 -27.471 1.00 61.19 285 LEU A C 1
ATOM 2272 O O . LEU A 1 285 ? 13.913 -4.824 -26.489 1.00 61.19 285 LEU A O 1
ATOM 2276 N N . ASP A 1 286 ? 12.091 -5.395 -27.733 1.00 78.62 286 ASP A N 1
ATOM 2277 C CA . ASP A 1 286 ? 11.017 -4.896 -26.877 1.00 78.62 286 ASP A CA 1
ATOM 2278 C C . ASP A 1 286 ? 10.117 -6.082 -26.446 1.00 78.62 286 ASP A C 1
ATOM 2280 O O . ASP A 1 286 ? 9.494 -6.728 -27.297 1.00 78.62 286 ASP A O 1
ATOM 2284 N N . ARG A 1 287 ? 10.002 -6.366 -25.138 1.00 88.19 287 ARG A N 1
ATOM 2285 C CA . ARG A 1 287 ? 9.065 -7.361 -24.560 1.00 88.19 287 ARG A CA 1
ATOM 2286 C C . ARG A 1 287 ? 8.097 -6.675 -23.590 1.00 88.19 287 ARG A C 1
ATOM 2288 O O . ARG A 1 287 ? 8.528 -6.187 -22.550 1.00 88.19 287 ARG A O 1
ATOM 2295 N N . THR A 1 288 ? 6.791 -6.687 -23.878 1.00 93.25 288 THR A N 1
ATOM 2296 C CA . THR A 1 288 ? 5.745 -6.154 -22.977 1.00 93.25 288 THR A CA 1
ATOM 2297 C C . THR A 1 288 ? 4.791 -7.255 -22.518 1.00 93.25 288 THR A C 1
ATOM 2299 O O . THR A 1 288 ? 4.049 -7.808 -23.328 1.00 93.25 288 THR A O 1
ATOM 2302 N N . ALA A 1 289 ? 4.751 -7.538 -21.218 1.00 94.62 289 ALA A N 1
ATOM 2303 C CA . ALA A 1 289 ? 4.006 -8.660 -20.645 1.00 94.62 289 ALA A CA 1
ATOM 2304 C C . ALA A 1 289 ? 3.402 -8.323 -19.261 1.00 94.62 289 ALA A C 1
ATOM 2306 O O . ALA A 1 289 ? 3.778 -7.315 -18.653 1.00 94.62 289 ALA A O 1
ATOM 2307 N N . PRO A 1 290 ? 2.423 -9.106 -18.765 1.00 96.06 290 PRO A N 1
ATOM 2308 C CA . PRO A 1 290 ? 1.964 -8.995 -17.381 1.00 96.06 290 PRO A CA 1
ATOM 2309 C C . PRO A 1 290 ? 3.085 -9.358 -16.394 1.00 96.06 290 PRO A C 1
ATOM 2311 O O . PRO A 1 290 ? 3.975 -10.144 -16.718 1.00 96.06 290 PRO A O 1
ATOM 2314 N N . LEU A 1 291 ? 3.016 -8.785 -15.190 1.00 95.94 291 LEU A N 1
ATOM 2315 C CA . LEU A 1 291 ? 3.834 -9.157 -14.037 1.00 95.94 291 LEU A CA 1
ATOM 2316 C C . LEU A 1 291 ? 2.900 -9.613 -12.905 1.00 95.94 291 LEU A C 1
ATOM 2318 O O . LEU A 1 291 ? 2.075 -8.825 -12.430 1.00 95.94 291 LEU A O 1
ATOM 2322 N N . THR A 1 292 ? 3.011 -10.876 -12.500 1.00 96.12 292 THR A N 1
ATOM 2323 C CA . THR A 1 292 ? 2.000 -11.589 -11.698 1.00 96.12 292 THR A CA 1
ATOM 2324 C C . THR A 1 292 ? 2.634 -12.240 -10.468 1.00 96.12 292 THR A C 1
ATOM 2326 O O . THR A 1 292 ? 3.716 -12.811 -10.569 1.00 96.12 292 THR A O 1
ATOM 2329 N N . LEU A 1 293 ? 1.974 -12.181 -9.307 1.00 96.06 293 LEU A N 1
ATOM 2330 C CA . LEU A 1 293 ? 2.425 -12.874 -8.091 1.00 96.06 293 LEU A CA 1
ATOM 2331 C C . LEU A 1 293 ? 1.953 -14.335 -8.081 1.00 96.06 293 LEU A C 1
ATOM 2333 O O . LEU A 1 293 ? 0.779 -14.624 -8.307 1.00 96.06 293 LEU A O 1
ATOM 2337 N N . LEU A 1 294 ? 2.854 -15.259 -7.763 1.00 95.50 294 LEU A N 1
ATOM 2338 C CA . LEU A 1 294 ? 2.543 -16.676 -7.570 1.00 95.50 294 LEU A CA 1
ATOM 2339 C C . LEU A 1 294 ? 2.373 -16.966 -6.073 1.00 95.50 294 LEU A C 1
ATOM 2341 O O . LEU A 1 294 ? 3.090 -16.396 -5.253 1.00 95.50 294 LEU A O 1
ATOM 2345 N N . GLY A 1 295 ? 1.429 -17.835 -5.700 1.00 94.94 295 GLY A N 1
ATOM 2346 C CA . GLY A 1 295 ? 1.191 -18.201 -4.293 1.00 94.94 295 GLY A CA 1
ATOM 2347 C C . GLY A 1 295 ? 0.774 -17.025 -3.394 1.00 94.94 295 GLY A C 1
ATOM 2348 O O . GLY A 1 295 ? 1.187 -16.951 -2.239 1.00 94.94 295 GLY A O 1
ATOM 2349 N N . LEU A 1 296 ? 0.012 -16.064 -3.931 1.00 96.31 296 LEU A N 1
ATOM 2350 C CA . LEU A 1 296 ? -0.445 -14.878 -3.200 1.00 96.31 296 LEU A CA 1
ATOM 2351 C C . LEU A 1 296 ? -1.408 -15.254 -2.056 1.00 96.31 296 LEU A C 1
ATOM 2353 O O . LEU A 1 296 ? -2.520 -15.717 -2.298 1.00 96.31 296 LEU A O 1
ATOM 2357 N N . ASP A 1 297 ? -1.005 -14.989 -0.813 1.00 96.12 297 ASP A N 1
ATOM 2358 C CA . ASP A 1 297 ? -1.823 -15.161 0.395 1.00 96.12 297 ASP A CA 1
ATOM 2359 C C . ASP A 1 297 ? -2.045 -13.795 1.064 1.00 96.12 297 ASP A C 1
ATOM 2361 O O . ASP A 1 297 ? -1.121 -13.199 1.633 1.00 96.12 297 ASP A O 1
ATOM 2365 N N . MET A 1 298 ? -3.287 -13.313 0.969 1.00 95.69 298 MET A N 1
ATOM 2366 C CA . MET A 1 298 ? -3.792 -12.062 1.537 1.00 95.69 298 MET A CA 1
ATOM 2367 C C . MET A 1 298 ? -4.877 -12.382 2.571 1.00 95.69 298 MET A C 1
ATOM 2369 O O . MET A 1 298 ? -5.887 -12.998 2.235 1.00 95.69 298 MET A O 1
ATOM 2373 N N . LYS A 1 299 ? -4.708 -11.935 3.821 1.00 95.94 299 LYS A N 1
ATOM 2374 C CA . LYS A 1 299 ? -5.729 -12.075 4.880 1.00 95.94 299 LYS A CA 1
ATOM 2375 C C . LYS A 1 299 ? -6.034 -10.732 5.522 1.00 95.94 299 LYS A C 1
ATOM 2377 O O . LYS A 1 299 ? -5.097 -10.030 5.905 1.00 95.94 299 LYS A O 1
ATOM 2382 N N . LYS A 1 300 ? -7.324 -10.398 5.662 1.00 95.62 300 LYS A N 1
ATOM 2383 C CA . LYS A 1 300 ? -7.821 -9.091 6.133 1.00 95.62 300 LYS A CA 1
ATOM 2384 C C . LYS A 1 300 ? -7.392 -7.891 5.282 1.00 95.62 300 LYS A C 1
ATOM 2386 O O . LYS A 1 300 ? -7.448 -6.746 5.731 1.00 95.62 300 LYS A O 1
ATOM 2391 N N . ILE A 1 301 ? -7.040 -8.159 4.023 1.00 95.88 301 ILE A N 1
ATOM 2392 C CA . ILE A 1 301 ? -6.670 -7.173 3.009 1.00 95.88 301 ILE A CA 1
ATOM 2393 C C . ILE A 1 301 ? -7.596 -7.367 1.803 1.00 95.88 301 ILE A C 1
ATOM 2395 O O . ILE A 1 301 ? -7.558 -8.420 1.169 1.00 95.88 301 ILE A O 1
ATOM 2399 N N . SER A 1 302 ? -8.397 -6.356 1.469 1.00 94.69 302 SER A N 1
ATOM 2400 C CA . SER A 1 302 ? -9.296 -6.369 0.303 1.00 94.69 302 SER A CA 1
ATOM 2401 C C . SER A 1 302 ? -8.567 -6.070 -1.012 1.00 94.69 302 SER A C 1
ATOM 2403 O O . SER A 1 302 ? -8.937 -6.583 -2.067 1.00 94.69 302 SER A O 1
ATOM 2405 N N . LEU A 1 303 ? -7.521 -5.244 -0.945 1.00 95.75 303 LEU A N 1
ATOM 2406 C CA . LEU A 1 303 ? -6.800 -4.697 -2.093 1.00 95.75 303 LEU A CA 1
ATOM 2407 C C . LEU A 1 303 ? -5.335 -4.413 -1.732 1.00 95.75 303 LEU A C 1
ATOM 2409 O O . LEU A 1 303 ? -5.050 -3.898 -0.650 1.00 95.75 303 LEU A O 1
ATOM 2413 N N . ALA A 1 304 ? -4.421 -4.658 -2.670 1.00 96.31 304 ALA A N 1
ATOM 2414 C CA . ALA A 1 304 ? -3.044 -4.178 -2.628 1.00 96.31 304 ALA A CA 1
ATOM 2415 C C . ALA A 1 304 ? -2.672 -3.393 -3.905 1.00 96.31 304 ALA A C 1
ATOM 2417 O O . ALA A 1 304 ? -3.169 -3.670 -4.995 1.00 96.31 304 ALA A O 1
ATOM 2418 N N . LYS A 1 305 ? -1.763 -2.423 -3.786 1.00 94.88 305 LYS A N 1
ATOM 2419 C CA . LYS A 1 305 ? -1.090 -1.741 -4.906 1.00 94.88 305 LYS A CA 1
ATOM 2420 C C . LYS A 1 305 ? 0.411 -1.737 -4.631 1.00 94.88 305 LYS A C 1
ATOM 2422 O O . LYS A 1 305 ? 0.811 -1.421 -3.511 1.00 94.88 305 LYS A O 1
ATOM 2427 N N . ILE A 1 306 ? 1.242 -2.059 -5.622 1.00 95.31 306 ILE A N 1
ATOM 2428 C CA . ILE A 1 306 ? 2.692 -1.870 -5.487 1.00 95.31 306 ILE A CA 1
ATOM 2429 C C . ILE A 1 306 ? 3.044 -0.377 -5.575 1.00 95.31 306 ILE A C 1
ATOM 2431 O O . ILE A 1 306 ? 2.412 0.371 -6.325 1.00 95.31 306 ILE A O 1
ATOM 2435 N N . GLY A 1 307 ? 4.020 0.051 -4.778 1.00 92.31 307 GLY A N 1
ATOM 2436 C CA . GLY A 1 307 ? 4.605 1.389 -4.821 1.00 92.31 307 GLY A CA 1
ATOM 2437 C C . GLY A 1 307 ? 6.016 1.329 -5.401 1.00 92.31 307 GLY A C 1
ATOM 2438 O O . GLY A 1 307 ? 6.204 1.120 -6.596 1.00 92.31 307 GLY A O 1
ATOM 2439 N N . THR A 1 308 ? 7.014 1.487 -4.534 1.00 94.25 308 THR A N 1
ATOM 2440 C CA . THR A 1 308 ? 8.438 1.345 -4.875 1.00 94.25 308 THR A CA 1
ATOM 2441 C C . THR A 1 308 ? 8.860 -0.125 -4.889 1.00 94.25 308 THR A C 1
ATOM 2443 O O . THR A 1 308 ? 8.528 -0.854 -3.958 1.00 94.25 308 THR A O 1
ATOM 2446 N N . PHE A 1 309 ? 9.629 -0.570 -5.885 1.00 96.56 309 PHE A N 1
ATOM 2447 C CA . PHE A 1 309 ? 10.159 -1.939 -5.954 1.00 96.56 309 PHE A CA 1
ATOM 2448 C C . PHE A 1 309 ? 11.472 -2.045 -6.743 1.00 96.56 309 PHE A C 1
ATOM 2450 O O . PHE A 1 309 ? 11.889 -1.107 -7.422 1.00 96.56 309 PHE A O 1
ATOM 2457 N N . ILE A 1 310 ? 12.149 -3.188 -6.620 1.00 97.19 310 ILE A N 1
ATOM 2458 C CA . ILE A 1 310 ? 13.452 -3.470 -7.232 1.00 97.19 310 ILE A CA 1
ATOM 2459 C C . ILE A 1 310 ? 13.365 -4.793 -7.992 1.00 97.19 310 ILE A C 1
ATOM 2461 O O . ILE A 1 310 ? 13.038 -5.824 -7.400 1.00 97.19 310 ILE A O 1
ATOM 2465 N N . LEU A 1 311 ? 13.684 -4.764 -9.286 1.00 97.06 311 LEU A N 1
ATOM 2466 C CA . LEU A 1 311 ? 13.824 -5.962 -10.119 1.00 97.06 311 LEU A CA 1
ATOM 2467 C C . LEU A 1 311 ? 15.299 -6.247 -10.395 1.00 97.06 311 LEU A C 1
ATOM 2469 O O . LEU A 1 311 ? 16.056 -5.321 -10.693 1.00 97.06 311 LEU A O 1
ATOM 2473 N N . GLU A 1 312 ? 15.687 -7.520 -10.391 1.00 97.00 312 GLU A N 1
ATOM 2474 C CA . GLU A 1 312 ? 16.915 -7.938 -11.059 1.00 97.00 312 GLU A CA 1
ATOM 2475 C C . GLU A 1 312 ? 16.632 -8.085 -12.560 1.00 97.00 312 GLU A C 1
ATOM 2477 O O . GLU A 1 312 ? 15.734 -8.823 -12.978 1.00 97.00 312 GLU A O 1
ATOM 2482 N N . LEU A 1 313 ? 17.406 -7.375 -13.379 1.00 96.38 313 LEU A N 1
ATOM 2483 C CA . LEU A 1 313 ? 17.352 -7.426 -14.836 1.00 96.38 313 LEU A CA 1
ATOM 2484 C C . LEU A 1 313 ? 18.728 -7.788 -15.403 1.00 96.38 313 LEU A C 1
ATOM 2486 O O . LEU A 1 313 ? 19.758 -7.672 -14.743 1.00 96.38 313 LEU A O 1
ATOM 2490 N N . SER A 1 314 ? 18.762 -8.189 -16.671 1.00 96.50 314 SER A N 1
ATOM 2491 C CA . SER A 1 314 ? 20.001 -8.484 -17.395 1.00 96.50 314 SER A CA 1
ATOM 2492 C C . SER A 1 314 ? 20.013 -7.861 -18.790 1.00 96.50 314 SER A C 1
ATOM 2494 O O . SER A 1 314 ? 19.002 -7.851 -19.488 1.00 96.50 314 SER A O 1
ATOM 2496 N N . CYS A 1 315 ? 21.161 -7.326 -19.206 1.00 95.31 315 CYS A N 1
ATOM 2497 C CA . CYS A 1 315 ? 21.351 -6.740 -20.535 1.00 95.31 315 CYS A CA 1
ATOM 2498 C C . CYS A 1 315 ? 21.266 -7.816 -21.631 1.00 95.31 315 CYS A C 1
ATOM 2500 O O . CYS A 1 315 ? 22.069 -8.750 -21.621 1.00 95.31 315 CYS A O 1
ATOM 2502 N N . ILE A 1 316 ? 20.380 -7.657 -22.622 1.00 92.81 316 ILE A N 1
ATOM 2503 C CA . ILE A 1 316 ? 20.247 -8.601 -23.751 1.00 92.81 316 ILE A CA 1
ATOM 2504 C C . ILE A 1 316 ? 21.566 -8.729 -24.535 1.00 92.81 316 ILE A C 1
ATOM 2506 O O . ILE A 1 316 ? 21.936 -9.822 -24.954 1.00 92.81 316 ILE A O 1
ATOM 2510 N N . ARG A 1 317 ? 22.321 -7.633 -24.693 1.00 92.88 317 ARG A N 1
ATOM 2511 C CA . ARG A 1 317 ? 23.533 -7.590 -25.532 1.00 92.88 317 ARG A CA 1
ATOM 2512 C C . ARG A 1 317 ? 24.769 -8.260 -24.912 1.00 92.88 317 ARG A C 1
ATOM 2514 O O . ARG A 1 317 ? 25.657 -8.669 -25.654 1.00 92.88 317 ARG A O 1
ATOM 2521 N N . CYS A 1 318 ? 24.883 -8.327 -23.584 1.00 94.19 318 CYS A N 1
ATOM 2522 C CA . CYS A 1 318 ? 26.099 -8.834 -22.919 1.00 94.19 318 CYS A CA 1
ATOM 2523 C C . CYS A 1 318 ? 25.859 -9.618 -21.616 1.00 94.19 318 CYS A C 1
ATOM 2525 O O . CYS A 1 318 ? 26.807 -9.859 -20.866 1.00 94.19 318 CYS A O 1
ATOM 2527 N N . ALA A 1 319 ? 24.606 -9.978 -21.325 1.00 94.75 319 ALA A N 1
ATOM 2528 C CA . ALA A 1 319 ? 24.164 -10.723 -20.144 1.00 94.75 319 ALA A CA 1
ATOM 2529 C C . ALA A 1 319 ? 24.552 -10.120 -18.774 1.00 94.75 319 ALA A C 1
ATOM 2531 O O . ALA A 1 319 ?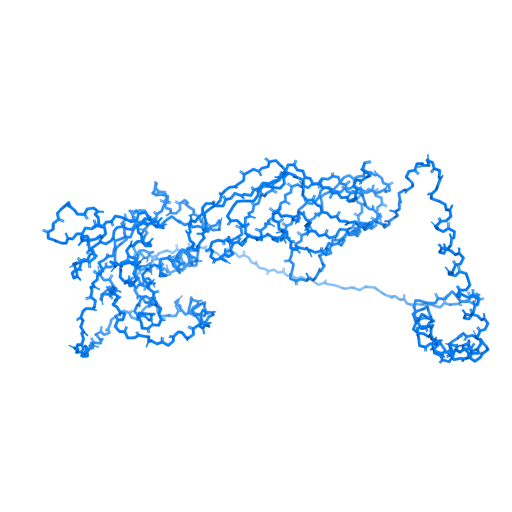 24.432 -10.791 -17.752 1.00 94.75 319 ALA A O 1
ATOM 2532 N N . SER A 1 320 ? 24.995 -8.857 -18.702 1.00 95.50 320 SER A N 1
ATOM 2533 C CA . SER A 1 320 ? 25.300 -8.214 -17.418 1.00 95.50 320 SER A CA 1
ATOM 2534 C C . SER A 1 320 ? 24.028 -8.022 -16.593 1.00 95.50 320 SER A C 1
ATOM 2536 O O . SER A 1 320 ? 23.149 -7.270 -17.022 1.00 95.50 320 SER A O 1
ATOM 2538 N N . GLN A 1 321 ? 23.960 -8.651 -15.421 1.00 96.62 321 GLN A N 1
ATOM 2539 C CA . GLN A 1 321 ? 22.929 -8.391 -14.414 1.00 96.62 321 GLN A CA 1
ATOM 2540 C C . GLN A 1 321 ? 23.089 -6.991 -13.803 1.00 96.62 321 GLN A C 1
ATOM 2542 O O . GLN A 1 321 ? 24.205 -6.465 -13.724 1.00 96.62 321 GLN A O 1
ATOM 2547 N N . PHE A 1 322 ? 21.972 -6.389 -13.402 1.00 95.94 322 PHE A N 1
ATOM 2548 C CA . PHE A 1 322 ? 21.889 -5.122 -12.677 1.00 95.94 322 PHE A CA 1
ATOM 2549 C C . PHE A 1 322 ? 20.519 -4.996 -11.989 1.00 95.94 322 PHE A C 1
ATOM 2551 O O . PHE A 1 322 ? 19.545 -5.617 -12.414 1.00 95.94 322 PHE A O 1
ATOM 2558 N N . GLU A 1 323 ? 20.434 -4.169 -10.950 1.00 96.94 323 GLU A N 1
ATOM 2559 C CA . GLU A 1 323 ? 19.164 -3.845 -10.293 1.00 96.94 323 GLU A CA 1
ATOM 2560 C C . GLU A 1 323 ? 18.494 -2.635 -10.961 1.00 96.94 323 GLU A C 1
ATOM 2562 O O . GLU A 1 323 ? 19.140 -1.620 -11.241 1.00 96.94 323 GLU A O 1
ATOM 2567 N N . ALA A 1 324 ? 17.187 -2.736 -11.199 1.00 96.50 324 ALA A N 1
ATOM 2568 C CA . ALA A 1 324 ? 16.347 -1.647 -11.678 1.00 96.50 324 ALA A CA 1
ATOM 2569 C C . ALA A 1 324 ? 15.361 -1.233 -10.580 1.00 96.50 324 ALA A C 1
ATOM 2571 O O . ALA A 1 324 ? 14.499 -2.015 -10.173 1.00 96.50 324 ALA A O 1
ATOM 2572 N N . HIS A 1 325 ? 15.499 0.006 -10.105 1.00 96.50 325 HIS A N 1
ATOM 2573 C CA . HIS A 1 325 ? 14.639 0.590 -9.080 1.00 96.50 325 HIS A CA 1
ATOM 2574 C C . HIS A 1 325 ? 13.460 1.311 -9.742 1.00 96.50 325 HIS A C 1
ATOM 2576 O O . HIS A 1 325 ? 13.653 2.234 -10.534 1.00 96.50 325 HIS A O 1
ATOM 2582 N N . PHE A 1 326 ? 12.245 0.908 -9.388 1.00 95.75 326 PHE A N 1
ATOM 2583 C CA . PHE A 1 326 ? 10.990 1.519 -9.812 1.00 95.75 326 PHE A CA 1
ATOM 2584 C C . PHE A 1 326 ? 10.387 2.252 -8.611 1.00 95.75 326 PHE A C 1
ATOM 2586 O O . PHE A 1 326 ? 10.288 1.679 -7.528 1.00 95.75 326 PHE A O 1
ATOM 2593 N N . ILE A 1 327 ? 10.005 3.517 -8.783 1.00 91.75 327 ILE A N 1
ATOM 2594 C CA . ILE A 1 327 ? 9.459 4.375 -7.722 1.00 91.75 327 ILE A CA 1
ATOM 2595 C C . ILE A 1 327 ? 8.114 4.922 -8.201 1.00 91.75 327 ILE A C 1
ATOM 2597 O O . ILE A 1 327 ? 8.035 5.507 -9.279 1.00 91.75 327 ILE A O 1
ATOM 2601 N N . ASP A 1 328 ? 7.059 4.739 -7.408 1.00 85.88 328 ASP A N 1
ATOM 2602 C CA . ASP A 1 328 ? 5.730 5.276 -7.710 1.00 85.88 328 ASP A CA 1
ATOM 2603 C C . ASP A 1 328 ? 5.691 6.791 -7.461 1.00 85.88 328 ASP A C 1
ATOM 2605 O O . ASP A 1 328 ? 5.570 7.252 -6.326 1.00 85.88 328 ASP A O 1
ATOM 2609 N N . THR A 1 329 ? 5.808 7.568 -8.539 1.00 81.00 329 THR A N 1
ATOM 2610 C CA . THR A 1 329 ? 5.717 9.038 -8.535 1.00 81.00 329 THR A CA 1
ATOM 2611 C C . THR A 1 329 ? 4.273 9.554 -8.585 1.00 81.00 329 THR A C 1
ATOM 2613 O O . THR A 1 329 ? 4.059 10.764 -8.641 1.00 81.00 329 THR A O 1
ATOM 2616 N N . GLY A 1 330 ? 3.270 8.666 -8.595 1.00 74.44 330 GLY A N 1
ATOM 2617 C CA . GLY A 1 330 ? 1.871 9.009 -8.870 1.00 74.44 330 GLY A CA 1
ATOM 2618 C C . GLY A 1 330 ? 1.525 9.093 -10.364 1.00 74.44 330 GLY A C 1
ATOM 2619 O O . GLY A 1 330 ? 0.364 9.315 -10.715 1.00 74.44 330 GLY A O 1
ATOM 2620 N N . GLU A 1 331 ? 2.497 8.888 -11.256 1.00 79.19 331 GLU A N 1
ATOM 2621 C CA . GLU A 1 331 ? 2.260 8.754 -12.695 1.00 79.19 331 GLU A CA 1
ATOM 2622 C C . GLU A 1 331 ? 1.615 7.403 -13.057 1.00 79.19 331 GLU A C 1
ATOM 2624 O O . GLU A 1 331 ? 1.678 6.423 -12.317 1.00 79.19 331 GLU A O 1
ATOM 2629 N N . LYS A 1 332 ? 0.984 7.327 -14.238 1.00 79.75 332 LYS A N 1
ATOM 2630 C CA . LYS A 1 332 ? 0.324 6.092 -14.714 1.00 79.75 332 LYS A CA 1
ATOM 2631 C C . LYS A 1 332 ? 1.304 4.974 -15.088 1.00 79.75 332 LYS A C 1
ATOM 2633 O O . LYS A 1 332 ? 0.913 3.808 -15.092 1.00 79.75 332 LYS A O 1
ATOM 2638 N N . THR A 1 333 ? 2.544 5.337 -15.409 1.00 88.38 333 THR A N 1
ATOM 2639 C CA . THR A 1 333 ? 3.604 4.425 -15.838 1.00 88.38 333 THR A CA 1
ATOM 2640 C C . THR A 1 333 ? 4.909 4.862 -15.189 1.00 88.38 333 THR A C 1
ATOM 2642 O O . THR A 1 333 ? 5.333 5.996 -15.385 1.00 88.38 333 THR A O 1
ATOM 2645 N N . ILE A 1 334 ? 5.564 3.969 -14.452 1.00 92.50 334 ILE A N 1
ATOM 2646 C CA . ILE A 1 334 ? 6.891 4.214 -13.879 1.00 92.50 334 ILE A CA 1
ATOM 2647 C C . ILE A 1 334 ? 7.940 3.927 -14.960 1.00 92.50 334 ILE A C 1
ATOM 2649 O O . ILE A 1 334 ? 7.914 2.856 -15.569 1.00 92.50 334 ILE A O 1
ATOM 2653 N N . LEU A 1 335 ? 8.865 4.860 -15.194 1.00 93.19 335 LEU A N 1
ATOM 2654 C CA . LEU A 1 335 ? 9.943 4.732 -16.180 1.00 93.19 335 LEU A CA 1
ATOM 2655 C C . LEU A 1 335 ? 11.300 4.532 -15.490 1.00 93.19 335 LEU A C 1
ATOM 2657 O O . LEU A 1 335 ? 11.718 5.359 -14.685 1.00 93.19 335 LEU A O 1
ATOM 2661 N N . TYR A 1 336 ? 12.022 3.485 -15.884 1.00 94.69 336 TYR A N 1
ATOM 2662 C CA . TYR A 1 336 ? 13.443 3.291 -15.596 1.00 94.69 336 TYR A CA 1
ATOM 2663 C C . TYR A 1 336 ? 14.249 3.395 -16.901 1.00 94.69 336 TYR A C 1
ATOM 2665 O O . TYR A 1 336 ? 13.861 2.832 -17.929 1.00 94.69 336 TYR A O 1
ATOM 2673 N N . ASN A 1 337 ? 15.369 4.119 -16.873 1.00 94.19 337 ASN A N 1
ATOM 2674 C CA . ASN A 1 337 ? 16.228 4.363 -18.033 1.00 94.19 337 ASN A CA 1
ATOM 2675 C C . ASN A 1 337 ? 17.694 4.500 -17.582 1.00 94.19 337 ASN A C 1
ATOM 2677 O O . ASN A 1 337 ? 18.005 5.395 -16.800 1.00 94.19 337 ASN A O 1
ATOM 2681 N N . ASP A 1 338 ? 18.578 3.630 -18.071 1.00 94.62 338 ASP A N 1
ATOM 2682 C CA . ASP A 1 338 ? 20.026 3.625 -17.783 1.00 94.62 338 ASP A CA 1
ATOM 2683 C C . ASP A 1 338 ? 20.787 3.057 -19.002 1.00 94.62 338 ASP A C 1
ATOM 2685 O O . ASP A 1 338 ? 20.180 2.639 -19.987 1.00 94.62 338 ASP A O 1
ATOM 2689 N N . SER A 1 339 ? 22.119 3.026 -18.985 1.00 94.06 339 SER A N 1
ATOM 2690 C CA . SER A 1 339 ? 22.936 2.399 -20.032 1.00 94.06 339 SER A CA 1
ATOM 2691 C C . SER A 1 339 ? 23.845 1.304 -19.479 1.00 94.06 339 SER A C 1
ATOM 2693 O O . SER A 1 339 ? 24.482 1.448 -18.438 1.00 94.06 339 SER A O 1
ATOM 2695 N N . CYS A 1 340 ? 23.944 0.186 -20.202 1.00 94.50 340 CYS A N 1
ATOM 2696 C CA . CYS A 1 340 ? 24.744 -0.960 -19.786 1.00 94.50 340 CYS A CA 1
ATOM 2697 C C . CYS A 1 340 ? 26.224 -0.593 -19.587 1.00 94.50 340 CYS A C 1
ATOM 2699 O O . CYS A 1 340 ? 26.961 -0.425 -20.559 1.00 94.50 340 CYS A O 1
ATOM 2701 N N . LYS A 1 341 ? 26.692 -0.635 -18.335 1.00 94.50 341 LYS A N 1
ATOM 2702 C CA . LYS A 1 341 ? 28.076 -0.335 -17.909 1.00 94.50 341 LYS A CA 1
ATOM 2703 C C . LYS A 1 341 ? 29.179 -1.181 -18.583 1.00 94.50 341 LYS A C 1
ATOM 2705 O O . LYS A 1 341 ? 30.354 -0.892 -18.392 1.00 94.50 341 LYS A O 1
ATOM 2710 N N . LYS A 1 342 ? 28.828 -2.229 -19.349 1.00 94.44 342 LYS A N 1
ATOM 2711 C CA . LYS A 1 342 ? 29.769 -3.065 -20.128 1.00 94.44 342 LYS A CA 1
ATOM 2712 C C . LYS A 1 342 ? 29.719 -2.864 -21.648 1.00 94.44 342 LYS A C 1
ATOM 2714 O O . LYS A 1 342 ? 30.688 -3.205 -22.316 1.00 94.44 342 LYS A O 1
ATOM 2719 N N . CYS A 1 343 ? 28.599 -2.415 -22.222 1.00 93.44 343 CYS A N 1
ATOM 2720 C CA . CYS A 1 343 ? 28.429 -2.360 -23.688 1.00 93.44 343 CYS A CA 1
ATOM 2721 C C . CYS A 1 343 ? 27.625 -1.156 -24.208 1.00 93.44 343 CYS A C 1
ATOM 2723 O O . CYS A 1 343 ? 27.292 -1.112 -25.394 1.00 93.44 343 CYS A O 1
ATOM 2725 N N . ASN A 1 344 ? 27.313 -0.203 -23.327 1.00 93.44 344 ASN A N 1
ATOM 2726 C CA . ASN A 1 344 ? 26.681 1.092 -23.587 1.00 93.44 344 ASN A CA 1
ATOM 2727 C C . ASN A 1 344 ? 25.371 1.040 -24.397 1.00 93.44 344 ASN A C 1
ATOM 2729 O O . ASN A 1 344 ? 24.995 2.026 -25.022 1.00 93.44 344 ASN A O 1
ATOM 2733 N N . VAL A 1 345 ? 24.660 -0.095 -24.388 1.00 92.38 345 VAL A N 1
ATOM 2734 C CA . VAL A 1 345 ? 23.279 -0.158 -24.887 1.00 92.38 345 VAL A CA 1
ATOM 2735 C C . VAL A 1 345 ? 22.341 0.464 -23.853 1.00 92.38 345 VAL A C 1
ATOM 2737 O O . VAL A 1 345 ? 22.481 0.198 -22.657 1.00 92.38 345 VAL A O 1
ATOM 2740 N N . THR A 1 346 ? 21.405 1.297 -24.300 1.00 93.00 346 THR A N 1
ATOM 2741 C CA . THR A 1 346 ? 20.401 1.916 -23.429 1.00 93.00 346 THR A CA 1
ATOM 2742 C C . THR A 1 346 ? 19.348 0.887 -23.030 1.00 93.00 346 THR A C 1
ATOM 2744 O O . THR A 1 346 ? 18.704 0.278 -23.885 1.00 93.00 346 THR A O 1
ATOM 2747 N N . HIS A 1 347 ? 19.175 0.704 -21.726 1.00 94.56 347 HIS A N 1
ATOM 2748 C CA . HIS A 1 347 ? 18.093 -0.054 -21.119 1.00 94.56 347 HIS A CA 1
ATOM 2749 C C . HIS A 1 347 ? 16.913 0.884 -20.873 1.00 94.56 347 HIS A C 1
ATOM 2751 O O . HIS A 1 347 ? 17.080 1.908 -20.213 1.00 94.56 347 HIS A O 1
ATOM 2757 N N . ARG A 1 348 ? 15.713 0.517 -21.323 1.00 94.88 348 ARG A N 1
ATOM 2758 C CA . ARG A 1 348 ? 14.481 1.243 -20.983 1.00 94.88 348 ARG A CA 1
ATOM 2759 C C . ARG A 1 348 ? 13.445 0.254 -20.476 1.00 94.88 348 ARG A C 1
ATOM 2761 O O . ARG A 1 348 ? 13.194 -0.756 -21.121 1.00 94.88 348 ARG A O 1
ATOM 2768 N N . CYS A 1 349 ? 12.871 0.528 -19.312 1.00 95.75 349 CYS A N 1
ATOM 2769 C CA . CYS A 1 349 ? 11.843 -0.313 -18.714 1.00 95.75 349 CYS A CA 1
ATOM 2770 C C . CYS A 1 349 ? 10.659 0.557 -18.289 1.00 95.75 349 CYS A C 1
ATOM 2772 O O . CYS A 1 349 ? 10.849 1.597 -17.663 1.00 95.75 349 CYS A O 1
ATOM 2774 N N . GLU A 1 350 ? 9.443 0.140 -18.624 1.00 95.00 350 GLU A N 1
ATOM 2775 C CA . GLU A 1 350 ? 8.208 0.870 -18.316 1.00 95.00 350 GLU A CA 1
ATOM 2776 C C . GLU A 1 350 ? 7.254 -0.040 -17.550 1.00 95.00 350 GLU A C 1
ATOM 2778 O O . GLU A 1 350 ? 6.988 -1.157 -17.988 1.00 95.00 350 GLU A O 1
ATOM 2783 N N . PHE A 1 351 ? 6.721 0.421 -16.422 1.00 96.50 351 PHE A N 1
ATOM 2784 C CA . PHE A 1 351 ? 5.805 -0.360 -15.597 1.00 96.50 351 PHE A CA 1
ATOM 2785 C C . PHE A 1 351 ? 4.476 0.368 -15.390 1.00 96.50 351 PHE A C 1
ATOM 2787 O O . PHE A 1 351 ? 4.406 1.376 -14.688 1.00 96.50 351 PHE A O 1
ATOM 2794 N N . ALA A 1 352 ? 3.410 -0.164 -15.985 1.00 94.50 352 ALA A N 1
ATOM 2795 C CA . ALA A 1 352 ? 2.043 0.288 -15.755 1.00 94.50 352 ALA A CA 1
ATOM 2796 C C . ALA A 1 352 ? 1.448 -0.488 -14.570 1.00 94.50 352 ALA A C 1
ATOM 2798 O O . ALA A 1 352 ? 1.114 -1.670 -14.697 1.00 94.50 352 ALA A O 1
ATOM 2799 N N . THR A 1 353 ? 1.334 0.173 -13.416 1.00 93.31 353 THR A N 1
ATOM 2800 C CA . THR A 1 353 ? 0.816 -0.427 -12.175 1.00 93.31 353 THR A CA 1
ATOM 2801 C C . THR A 1 353 ? -0.641 -0.875 -12.312 1.00 93.31 353 THR A C 1
ATOM 2803 O O . THR A 1 353 ? -1.432 -0.290 -13.050 1.00 93.31 353 THR A O 1
ATOM 2806 N N . SER A 1 354 ? -1.023 -1.914 -11.575 1.00 93.25 354 SER A N 1
ATOM 2807 C CA . SER A 1 354 ? -2.401 -2.405 -11.464 1.00 93.25 354 SER A CA 1
ATOM 2808 C C . SER A 1 354 ? -2.797 -2.627 -10.004 1.00 93.25 354 SER A C 1
ATOM 2810 O O . SER A 1 354 ? -1.970 -2.535 -9.096 1.00 93.25 354 SER A O 1
ATOM 2812 N N . LEU A 1 355 ? -4.093 -2.847 -9.786 1.00 94.19 355 LEU A N 1
ATOM 2813 C CA . LEU A 1 355 ? -4.653 -3.182 -8.484 1.00 94.19 355 LEU A CA 1
ATOM 2814 C C . LEU A 1 355 ? -4.654 -4.704 -8.306 1.00 94.19 355 LEU A C 1
ATOM 2816 O O . LEU A 1 355 ? -5.228 -5.423 -9.121 1.00 94.19 355 LEU A O 1
ATOM 2820 N N . VAL A 1 356 ? -4.001 -5.167 -7.241 1.00 96.19 356 VAL A N 1
ATOM 2821 C CA . VAL A 1 356 ? -3.861 -6.577 -6.874 1.00 96.19 356 VAL A CA 1
ATOM 2822 C C . VAL A 1 356 ? -4.992 -6.954 -5.925 1.00 96.19 356 VAL A C 1
ATOM 2824 O O . VAL A 1 356 ? -5.117 -6.385 -4.839 1.00 96.19 356 VAL A O 1
ATOM 2827 N N . PHE A 1 357 ? -5.786 -7.948 -6.307 1.00 94.38 357 PHE A N 1
ATOM 2828 C CA . PHE A 1 357 ? -6.857 -8.504 -5.478 1.00 94.38 357 PHE A CA 1
ATOM 2829 C C . PHE A 1 357 ? -6.507 -9.943 -5.069 1.00 94.38 357 PHE A C 1
ATOM 2831 O O . PHE A 1 357 ? -5.773 -10.607 -5.804 1.00 94.38 357 PHE A O 1
ATOM 2838 N N . PRO A 1 358 ? -7.075 -10.489 -3.975 1.00 90.00 358 PRO A N 1
ATOM 2839 C CA . PRO A 1 358 ? -6.852 -11.888 -3.587 1.00 90.00 358 PRO A CA 1
ATOM 2840 C C . PRO A 1 358 ? -7.193 -12.912 -4.688 1.00 90.00 358 PRO A C 1
ATOM 2842 O O . PRO A 1 358 ? -6.614 -13.990 -4.731 1.00 90.00 358 PRO A O 1
ATOM 2845 N N . SER A 1 359 ? -8.110 -12.568 -5.601 1.00 89.88 359 SER A N 1
ATOM 2846 C CA . SER A 1 359 ? -8.491 -13.364 -6.778 1.00 89.88 359 SER A CA 1
ATOM 2847 C C . SER A 1 359 ? -7.772 -12.972 -8.079 1.00 89.88 359 SER A C 1
ATOM 2849 O O . SER A 1 359 ? -7.934 -13.655 -9.088 1.00 89.88 359 SER A O 1
ATOM 2851 N N . GLN A 1 360 ? -6.999 -11.881 -8.088 1.00 92.94 360 GLN A N 1
ATOM 2852 C CA . GLN A 1 360 ? -6.311 -11.353 -9.268 1.00 92.94 360 GLN A CA 1
ATOM 2853 C C . GLN A 1 360 ? -4.899 -10.866 -8.884 1.00 92.94 360 GLN A C 1
ATOM 2855 O O . GLN A 1 360 ? -4.712 -9.682 -8.589 1.00 92.94 360 GLN A O 1
ATOM 2860 N N . PRO A 1 361 ? -3.880 -11.746 -8.923 1.00 94.25 361 PRO A N 1
ATOM 2861 C CA . PRO A 1 361 ? -2.511 -11.437 -8.496 1.00 94.25 361 PRO A CA 1
ATOM 2862 C C . PRO A 1 361 ? -1.692 -10.587 -9.496 1.00 94.25 361 PRO A C 1
ATOM 2864 O O . PRO A 1 361 ? -0.460 -10.591 -9.458 1.00 94.25 361 PRO A O 1
ATOM 2867 N N . LEU A 1 362 ? -2.347 -9.867 -10.413 1.00 95.38 362 LEU A N 1
ATOM 2868 C CA . LEU A 1 362 ? -1.699 -9.054 -11.447 1.00 95.38 362 LEU A CA 1
ATOM 2869 C C . LEU A 1 362 ? -1.193 -7.728 -10.860 1.00 95.38 362 LEU A C 1
ATOM 2871 O O . LEU A 1 362 ? -1.982 -6.832 -10.565 1.00 95.38 362 LEU A O 1
ATOM 2875 N N . VAL A 1 363 ? 0.126 -7.574 -10.745 1.00 95.06 363 VAL A N 1
ATOM 2876 C CA . VAL A 1 363 ? 0.766 -6.367 -10.190 1.00 95.06 363 VAL A CA 1
ATOM 2877 C C . VAL A 1 363 ? 0.774 -5.216 -11.195 1.00 95.06 363 VAL A C 1
ATOM 2879 O O . VAL A 1 363 ? 0.678 -4.048 -10.820 1.00 95.06 363 VAL A O 1
ATOM 2882 N N . GLY A 1 364 ? 0.885 -5.534 -12.484 1.00 94.81 364 GLY A N 1
ATOM 2883 C CA . GLY A 1 364 ? 0.926 -4.550 -13.560 1.00 94.81 364 GLY A CA 1
ATOM 2884 C C . GLY A 1 364 ? 1.339 -5.153 -14.896 1.00 94.81 364 GLY A C 1
ATOM 2885 O O . GLY A 1 364 ? 1.405 -6.372 -15.053 1.00 94.81 364 GLY A O 1
ATOM 2886 N N . ARG A 1 365 ? 1.646 -4.288 -15.864 1.00 95.38 365 ARG A N 1
ATOM 2887 C CA . ARG A 1 365 ? 2.314 -4.674 -17.115 1.00 95.38 365 ARG A CA 1
ATOM 2888 C C . ARG A 1 365 ? 3.700 -4.051 -17.152 1.00 95.38 365 ARG A C 1
ATOM 2890 O O . ARG A 1 365 ? 3.832 -2.839 -16.999 1.00 95.38 365 ARG A O 1
ATOM 2897 N N . LEU A 1 366 ? 4.708 -4.886 -17.368 1.00 96.69 366 LEU A N 1
ATOM 2898 C CA . LEU A 1 366 ? 6.104 -4.493 -17.495 1.00 96.69 366 LEU A CA 1
ATOM 2899 C C . LEU A 1 366 ? 6.490 -4.532 -18.982 1.00 96.69 366 LEU A C 1
ATOM 2901 O O . LEU A 1 366 ? 6.176 -5.486 -19.692 1.00 96.69 366 LEU A O 1
ATOM 2905 N N . SER A 1 367 ? 7.149 -3.481 -19.455 1.00 95.62 367 SER A N 1
ATOM 2906 C CA . SER A 1 367 ? 7.783 -3.399 -20.768 1.00 95.62 367 SER A CA 1
ATOM 2907 C C . SER A 1 367 ? 9.288 -3.312 -20.575 1.00 95.62 367 SER A C 1
ATOM 2909 O O . SER A 1 367 ? 9.752 -2.525 -19.750 1.00 95.62 367 SER A O 1
ATOM 2911 N N . LEU A 1 368 ? 10.037 -4.113 -21.324 1.00 95.81 368 LEU A N 1
ATOM 2912 C CA . LEU A 1 368 ? 11.487 -4.245 -21.242 1.00 95.81 368 LEU A CA 1
ATOM 2913 C C . LEU A 1 368 ? 12.101 -4.012 -22.621 1.00 95.81 368 LEU A C 1
ATOM 2915 O O . LEU A 1 368 ? 11.695 -4.657 -23.585 1.00 95.81 368 LEU A O 1
ATOM 2919 N N . ILE A 1 369 ? 13.070 -3.099 -22.704 1.00 94.50 369 ILE A N 1
ATOM 2920 C CA . ILE A 1 369 ? 13.788 -2.735 -23.929 1.00 94.50 369 ILE A CA 1
ATOM 2921 C C . ILE A 1 369 ? 15.288 -2.922 -23.704 1.00 94.50 369 ILE A C 1
ATOM 2923 O O . ILE A 1 369 ? 15.873 -2.316 -22.799 1.00 94.50 369 ILE A O 1
ATOM 2927 N N . ASN A 1 370 ? 15.911 -3.758 -24.541 1.00 93.88 370 ASN A N 1
ATOM 2928 C CA . ASN A 1 370 ? 17.288 -4.261 -24.398 1.00 93.88 370 ASN A CA 1
ATOM 2929 C C . ASN A 1 370 ? 17.565 -5.026 -23.082 1.00 93.88 370 ASN A C 1
ATOM 2931 O O . ASN A 1 370 ? 18.728 -5.267 -22.739 1.00 93.88 370 ASN A O 1
ATOM 2935 N N . THR A 1 371 ? 16.524 -5.434 -22.351 1.00 94.69 371 THR A N 1
ATOM 2936 C CA . THR A 1 371 ? 16.618 -6.063 -21.027 1.00 94.69 371 THR A CA 1
ATOM 2937 C C . THR A 1 371 ? 15.784 -7.342 -20.929 1.00 94.69 371 THR A C 1
ATOM 2939 O O . THR A 1 371 ? 14.687 -7.435 -21.466 1.00 94.69 371 THR A O 1
ATOM 2942 N N . ASN A 1 372 ? 16.309 -8.337 -20.215 1.00 94.44 372 ASN A N 1
ATOM 2943 C CA . ASN A 1 372 ? 15.600 -9.556 -19.831 1.00 94.44 372 ASN A CA 1
ATOM 2944 C C . ASN A 1 372 ? 15.353 -9.548 -18.319 1.00 94.44 372 ASN A C 1
ATOM 2946 O O . ASN A 1 372 ? 16.286 -9.300 -17.549 1.00 94.44 372 ASN A O 1
ATOM 2950 N N . PHE A 1 373 ? 14.124 -9.872 -17.913 1.00 95.38 373 PHE A N 1
ATOM 2951 C CA . PHE A 1 373 ? 13.749 -10.110 -16.518 1.00 95.38 373 PHE A CA 1
ATOM 2952 C C . PHE A 1 373 ? 14.589 -11.240 -15.899 1.00 95.38 373 PHE A C 1
ATOM 2954 O O . PHE A 1 373 ? 14.948 -12.198 -16.596 1.00 95.38 373 PHE A O 1
ATOM 2961 N N . LYS A 1 374 ? 14.899 -11.134 -14.602 1.00 95.12 374 LYS A N 1
ATOM 2962 C CA . LYS A 1 374 ? 15.496 -12.219 -13.814 1.00 95.12 374 LYS A CA 1
ATOM 2963 C C . LYS A 1 374 ? 14.703 -12.517 -12.552 1.00 95.12 374 LYS A C 1
ATOM 2965 O O . LYS A 1 374 ? 14.215 -13.636 -12.442 1.00 95.12 374 LYS A O 1
ATOM 2970 N N . ASP A 1 375 ? 14.555 -11.548 -11.652 1.00 94.31 375 ASP A N 1
ATOM 2971 C CA . ASP A 1 375 ? 13.875 -11.772 -10.372 1.00 94.31 375 ASP A CA 1
ATOM 2972 C C . ASP A 1 375 ? 13.315 -10.474 -9.746 1.00 94.31 375 ASP A C 1
ATOM 2974 O O . ASP A 1 375 ? 13.514 -9.371 -10.264 1.00 94.31 375 ASP A O 1
ATOM 2978 N N . PHE A 1 376 ? 12.607 -10.602 -8.622 1.00 95.88 376 PHE A N 1
ATOM 2979 C CA . PHE A 1 376 ? 12.089 -9.510 -7.797 1.00 95.88 376 PHE A CA 1
ATOM 2980 C C . PHE A 1 376 ? 12.803 -9.468 -6.438 1.00 95.88 376 PHE A C 1
ATOM 2982 O O . PHE A 1 376 ? 12.605 -10.329 -5.579 1.00 95.88 376 PHE A O 1
ATOM 2989 N N . ASN A 1 377 ? 13.595 -8.419 -6.208 1.00 94.12 377 ASN A N 1
ATOM 2990 C CA . ASN A 1 377 ? 14.485 -8.340 -5.046 1.00 94.12 377 ASN A CA 1
ATOM 2991 C C . ASN A 1 377 ? 13.797 -7.754 -3.807 1.00 94.12 377 ASN A C 1
ATOM 2993 O O . ASN A 1 377 ? 14.106 -8.161 -2.680 1.00 94.12 377 ASN A O 1
ATOM 2997 N N . ASN A 1 378 ? 12.916 -6.761 -3.990 1.00 94.62 378 ASN A N 1
ATOM 2998 C CA . ASN A 1 378 ? 12.224 -6.081 -2.892 1.00 94.62 378 ASN A CA 1
ATOM 2999 C C . ASN A 1 378 ? 11.031 -5.226 -3.360 1.00 94.62 378 ASN A C 1
ATOM 3001 O O . ASN A 1 378 ? 11.068 -4.692 -4.468 1.00 94.62 378 ASN A O 1
ATOM 3005 N N . GLY A 1 379 ? 10.047 -4.969 -2.489 1.00 95.19 379 GLY A N 1
ATOM 3006 C CA . GLY A 1 379 ? 9.019 -3.948 -2.734 1.00 95.19 379 GLY A CA 1
ATOM 3007 C C . GLY A 1 379 ? 8.251 -3.427 -1.513 1.00 95.19 379 GLY A C 1
ATOM 3008 O O . GLY A 1 379 ? 8.132 -4.091 -0.481 1.00 95.19 379 GLY A O 1
ATOM 3009 N N . GLU A 1 380 ? 7.709 -2.218 -1.671 1.00 95.50 380 GLU A N 1
ATOM 3010 C CA . GLU A 1 380 ? 6.686 -1.594 -0.830 1.00 95.50 380 GLU A CA 1
ATOM 3011 C C . GLU A 1 380 ? 5.302 -1.794 -1.467 1.00 95.50 380 GLU A C 1
ATOM 3013 O O . GLU A 1 380 ? 5.115 -1.557 -2.662 1.00 95.50 380 GLU A O 1
ATOM 3018 N N . PHE A 1 381 ? 4.313 -2.176 -0.657 1.00 95.44 381 PHE A N 1
ATOM 3019 C CA . PHE A 1 381 ? 2.914 -2.288 -1.069 1.00 95.44 381 PHE A CA 1
ATOM 3020 C C . PHE A 1 381 ? 2.022 -1.415 -0.178 1.00 95.44 381 PHE A C 1
ATOM 3022 O O . PHE A 1 381 ? 2.160 -1.402 1.047 1.00 95.44 381 PHE A O 1
ATOM 3029 N N . ALA A 1 382 ? 1.068 -0.713 -0.786 1.00 94.81 382 ALA A N 1
ATOM 3030 C CA . ALA A 1 382 ? -0.063 -0.114 -0.089 1.00 94.81 382 ALA A CA 1
ATOM 3031 C C . ALA A 1 382 ? -1.192 -1.151 -0.008 1.00 94.81 382 ALA A C 1
ATOM 3033 O O . ALA A 1 382 ? -1.658 -1.645 -1.033 1.00 94.81 382 ALA A O 1
ATOM 3034 N N . LEU A 1 383 ? -1.612 -1.493 1.208 1.00 95.94 383 LEU A N 1
ATOM 3035 C CA . LEU A 1 383 ? -2.632 -2.497 1.513 1.00 95.94 383 LEU A CA 1
ATOM 3036 C C . LEU A 1 383 ? -3.894 -1.806 2.036 1.00 95.94 383 LEU A C 1
ATOM 3038 O O . LEU A 1 383 ? -3.788 -0.879 2.835 1.00 95.94 383 LEU A O 1
ATOM 3042 N N . THR A 1 384 ? -5.078 -2.268 1.643 1.00 96.06 384 THR A N 1
ATOM 3043 C CA . THR A 1 384 ? -6.374 -1.749 2.116 1.00 96.06 384 THR A CA 1
ATOM 3044 C C . THR A 1 384 ? -7.049 -2.774 3.018 1.00 96.06 384 THR A C 1
ATOM 3046 O O . THR A 1 384 ? -7.126 -3.948 2.661 1.00 96.06 384 THR A O 1
ATOM 3049 N N . CYS A 1 385 ? -7.527 -2.348 4.189 1.00 94.44 385 CYS A N 1
ATOM 3050 C CA . CYS A 1 385 ? -8.223 -3.229 5.123 1.00 94.44 385 CYS A CA 1
ATOM 3051 C C . CYS A 1 385 ? -9.518 -3.807 4.533 1.00 94.44 385 CYS A C 1
ATOM 3053 O O . CYS A 1 385 ? -10.326 -3.065 3.988 1.00 94.44 385 CYS A O 1
ATOM 3055 N N . GLU A 1 386 ? -9.750 -5.105 4.732 1.00 94.62 386 GLU A N 1
ATOM 3056 C CA . GLU A 1 386 ? -11.026 -5.764 4.413 1.00 94.62 386 GLU A CA 1
ATOM 3057 C C . GLU A 1 386 ? -12.175 -5.330 5.345 1.00 94.62 386 GLU A C 1
ATOM 3059 O O . GLU A 1 386 ? -13.314 -5.226 4.909 1.00 94.62 386 GLU A O 1
ATOM 3064 N N . ASP A 1 387 ? -11.881 -5.050 6.620 1.00 91.50 387 ASP A N 1
ATOM 3065 C CA . ASP A 1 387 ? -12.893 -4.789 7.658 1.00 91.50 387 ASP A CA 1
ATOM 3066 C C . ASP A 1 387 ? -13.266 -3.301 7.830 1.00 91.50 387 ASP A C 1
ATOM 3068 O O . ASP A 1 387 ? -14.245 -2.996 8.511 1.00 91.50 387 ASP A O 1
ATOM 3072 N N . CYS A 1 388 ? -12.461 -2.358 7.317 1.00 88.88 388 CYS A N 1
ATOM 3073 C CA . CYS A 1 388 ? -12.683 -0.918 7.543 1.00 88.88 388 CYS A CA 1
ATOM 3074 C C . CYS A 1 388 ? -11.986 0.038 6.553 1.00 88.88 388 CYS A C 1
ATOM 3076 O O . CYS A 1 388 ? -11.712 1.187 6.914 1.00 88.88 388 CYS A O 1
ATOM 3078 N N . ASP A 1 389 ? -11.609 -0.439 5.360 1.00 91.62 389 ASP A N 1
ATOM 3079 C CA . ASP A 1 389 ? -10.990 0.324 4.253 1.00 91.62 389 ASP A CA 1
ATOM 3080 C C . ASP A 1 389 ? -9.716 1.134 4.583 1.00 91.62 389 ASP A C 1
ATOM 3082 O O . ASP A 1 389 ? -9.160 1.839 3.739 1.00 91.62 389 ASP A O 1
ATOM 3086 N N . THR A 1 390 ? -9.194 1.033 5.807 1.00 91.00 390 THR A N 1
ATOM 3087 C CA . THR A 1 390 ? -8.034 1.811 6.241 1.00 91.00 390 THR A CA 1
ATOM 3088 C C . THR A 1 390 ? -6.779 1.315 5.534 1.00 91.00 390 THR A C 1
ATOM 3090 O O . THR A 1 390 ? -6.360 0.168 5.713 1.00 91.00 390 THR A O 1
ATOM 3093 N N . GLN A 1 391 ? -6.166 2.201 4.750 1.00 92.69 391 GLN A N 1
ATOM 3094 C CA . GLN A 1 391 ? -4.930 1.913 4.033 1.00 92.69 391 GLN A CA 1
ATOM 3095 C C . GLN A 1 391 ? -3.722 1.895 4.978 1.00 92.69 391 GLN A C 1
ATOM 3097 O O . GLN A 1 391 ? -3.606 2.721 5.884 1.00 92.69 391 GLN A O 1
ATOM 3102 N N . CYS A 1 392 ? -2.820 0.940 4.767 1.00 91.62 392 CYS A N 1
ATOM 3103 C CA . CYS A 1 392 ? -1.579 0.749 5.513 1.00 91.62 392 CYS A CA 1
ATOM 3104 C C . CYS A 1 392 ? -0.453 0.405 4.527 1.00 91.62 392 CYS A C 1
ATOM 3106 O O . CYS A 1 392 ? -0.641 -0.434 3.647 1.00 91.62 392 CYS A O 1
ATOM 3108 N N . LYS A 1 393 ? 0.726 1.016 4.670 1.00 92.81 393 LYS A N 1
ATOM 3109 C CA . LYS A 1 393 ? 1.908 0.652 3.873 1.00 92.81 393 LYS A CA 1
ATOM 3110 C C . LYS A 1 393 ? 2.670 -0.500 4.527 1.00 92.81 393 LYS A C 1
ATOM 3112 O O . LYS A 1 393 ? 2.809 -0.532 5.748 1.00 92.81 393 LYS A O 1
ATOM 3117 N N . ILE A 1 394 ? 3.204 -1.409 3.715 1.00 93.62 394 ILE A N 1
ATOM 3118 C CA . ILE A 1 394 ? 4.140 -2.451 4.142 1.00 93.62 394 ILE A CA 1
ATOM 3119 C C . ILE A 1 394 ? 5.403 -2.384 3.279 1.00 93.62 394 ILE A C 1
ATOM 3121 O O . ILE A 1 394 ? 5.319 -2.327 2.055 1.00 93.62 394 ILE A O 1
ATOM 3125 N N . ARG A 1 395 ? 6.573 -2.363 3.922 1.00 93.38 395 ARG A N 1
ATOM 3126 C CA . ARG A 1 395 ? 7.892 -2.291 3.273 1.00 93.38 395 ARG A CA 1
ATOM 3127 C C . ARG A 1 395 ? 8.626 -3.624 3.336 1.00 93.38 395 ARG A C 1
ATOM 3129 O O . ARG A 1 395 ? 8.268 -4.523 4.104 1.00 93.38 395 ARG A O 1
ATOM 3136 N N . ASP A 1 396 ? 9.686 -3.714 2.548 1.00 91.50 396 ASP A N 1
ATOM 3137 C CA . ASP A 1 396 ? 10.660 -4.802 2.522 1.00 91.50 396 ASP A CA 1
ATOM 3138 C C . ASP A 1 396 ? 10.075 -6.197 2.249 1.00 91.50 396 ASP A C 1
ATOM 3140 O O . ASP A 1 396 ? 10.429 -7.170 2.924 1.00 91.50 396 ASP A O 1
ATOM 3144 N N . ILE A 1 397 ? 9.113 -6.290 1.327 1.00 94.62 397 ILE A N 1
ATOM 3145 C CA . ILE A 1 397 ? 8.538 -7.566 0.887 1.00 94.62 397 ILE A CA 1
ATOM 3146 C C . ILE A 1 397 ? 9.433 -8.205 -0.167 1.00 94.62 397 ILE A C 1
ATOM 3148 O O . ILE A 1 397 ? 9.751 -7.582 -1.176 1.00 94.62 397 ILE A O 1
ATOM 3152 N N . LYS A 1 398 ? 9.769 -9.478 0.044 1.00 94.50 398 LYS A N 1
ATOM 3153 C CA . LYS A 1 398 ? 10.501 -10.325 -0.905 1.00 94.50 398 LYS A CA 1
ATOM 3154 C C . LYS A 1 398 ? 9.744 -11.627 -1.163 1.00 94.50 398 LYS A C 1
ATOM 3156 O O . LYS A 1 398 ? 8.890 -12.013 -0.359 1.00 94.50 398 LYS A O 1
ATOM 3161 N N . ILE A 1 399 ? 10.101 -12.322 -2.239 1.00 95.31 399 ILE A N 1
ATOM 3162 C CA . ILE A 1 399 ? 9.606 -13.671 -2.546 1.00 95.31 399 ILE A CA 1
ATOM 3163 C C . ILE A 1 399 ? 9.768 -14.594 -1.327 1.00 95.31 399 ILE A C 1
ATOM 3165 O O . ILE A 1 399 ? 10.777 -14.545 -0.622 1.00 95.31 399 ILE A O 1
ATOM 3169 N N . GLY A 1 400 ? 8.739 -15.391 -1.035 1.00 91.88 400 GLY A N 1
ATOM 3170 C CA . GLY A 1 400 ? 8.693 -16.320 0.097 1.00 91.88 400 GLY A CA 1
ATOM 3171 C C . GLY A 1 400 ? 8.554 -15.662 1.477 1.00 91.88 400 GLY A C 1
ATOM 3172 O O . GLY A 1 400 ? 8.343 -16.364 2.467 1.00 91.88 400 GLY A O 1
ATOM 3173 N N . THR A 1 401 ? 8.642 -14.329 1.592 1.00 92.12 401 THR A N 1
ATOM 3174 C CA . THR A 1 401 ? 8.499 -13.657 2.892 1.00 92.12 401 THR A CA 1
ATOM 3175 C C . THR A 1 401 ? 7.033 -13.483 3.274 1.00 92.12 401 THR A C 1
ATOM 3177 O O . THR A 1 401 ? 6.203 -13.015 2.496 1.00 92.12 401 THR A O 1
ATOM 3180 N N . LYS A 1 402 ? 6.719 -13.844 4.519 1.00 94.38 402 LYS A N 1
ATOM 3181 C CA . LYS A 1 402 ? 5.386 -13.736 5.111 1.00 94.38 402 LYS A CA 1
ATOM 3182 C C . LYS A 1 402 ? 5.401 -12.690 6.208 1.00 94.38 402 LYS A C 1
ATOM 3184 O O . LYS A 1 402 ? 5.990 -12.909 7.265 1.00 94.38 402 LYS A O 1
ATOM 3189 N N . LYS A 1 403 ? 4.746 -11.555 5.962 1.00 94.50 403 LYS A N 1
ATOM 3190 C CA . LYS A 1 403 ? 4.635 -10.463 6.935 1.00 94.50 403 LYS A CA 1
ATOM 3191 C C . LYS A 1 403 ? 3.213 -10.330 7.467 1.00 94.50 403 LYS A C 1
ATOM 3193 O O . LYS A 1 403 ? 2.236 -10.655 6.793 1.00 94.50 4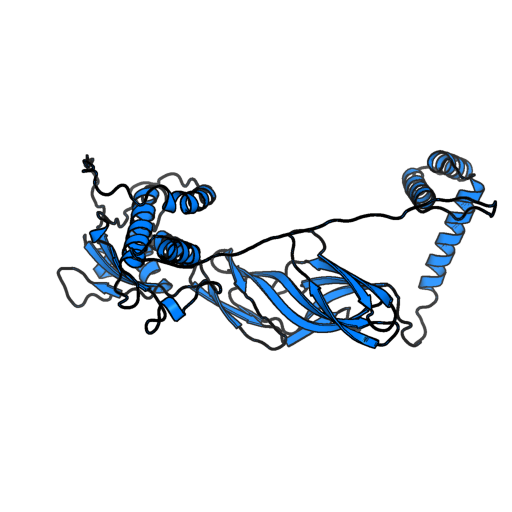03 LYS A O 1
ATOM 3198 N N . SER A 1 404 ? 3.114 -9.822 8.690 1.00 92.62 404 SER A N 1
ATOM 3199 C CA . SER A 1 404 ? 1.855 -9.437 9.324 1.00 92.62 404 SER A CA 1
ATOM 3200 C C . SER A 1 404 ? 2.005 -8.089 10.012 1.00 92.62 404 SER A C 1
ATOM 3202 O O . SER A 1 404 ? 2.994 -7.878 10.711 1.00 92.62 404 SER A O 1
ATOM 3204 N N . LEU A 1 405 ? 1.001 -7.233 9.862 1.00 91.75 405 LEU A N 1
ATOM 3205 C CA . LEU A 1 405 ? 0.836 -5.968 10.578 1.00 91.75 405 LEU A CA 1
ATOM 3206 C C . LEU A 1 405 ? -0.580 -5.910 11.157 1.00 91.75 405 LEU A C 1
ATOM 3208 O O . LEU A 1 405 ? -1.430 -6.710 10.771 1.00 91.75 405 LEU A O 1
ATOM 3212 N N . ASN A 1 406 ? -0.848 -4.945 12.030 1.00 92.62 406 ASN A N 1
ATOM 3213 C CA . ASN A 1 406 ? -2.204 -4.662 12.494 1.00 92.62 406 ASN A CA 1
ATOM 3214 C C . ASN A 1 406 ? -2.749 -3.427 11.763 1.00 92.62 406 ASN A C 1
ATOM 3216 O O . ASN A 1 406 ? -2.010 -2.480 11.494 1.00 92.62 406 ASN A O 1
ATOM 3220 N N . CYS A 1 407 ? -4.041 -3.427 11.445 1.00 90.62 407 CYS A N 1
ATOM 3221 C CA . CYS A 1 407 ? -4.698 -2.296 10.798 1.00 90.62 407 CYS A CA 1
ATOM 3222 C C . CYS A 1 407 ? -4.722 -1.043 11.694 1.00 90.62 407 CYS A C 1
ATOM 3224 O O . CYS A 1 407 ? -5.271 -1.097 12.791 1.00 90.62 407 CYS A O 1
ATOM 3226 N N . ARG A 1 408 ? -4.293 0.127 11.196 1.00 86.00 408 ARG A N 1
ATOM 3227 C CA . ARG A 1 408 ? -4.433 1.419 11.922 1.00 86.00 408 ARG A CA 1
ATOM 3228 C C . ARG A 1 408 ? -5.887 1.895 12.116 1.00 86.00 408 ARG A C 1
ATOM 3230 O O . ARG A 1 408 ? -6.138 2.947 12.703 1.00 86.00 408 ARG A O 1
ATOM 3237 N N . GLY A 1 409 ? -6.844 1.166 11.544 1.00 85.56 409 GLY A N 1
ATOM 3238 C CA . GLY A 1 409 ? -8.280 1.384 11.667 1.00 85.56 409 GLY A CA 1
ATOM 3239 C C . GLY A 1 409 ? -8.886 0.463 12.720 1.00 85.56 409 GLY A C 1
ATOM 3240 O O . GLY A 1 409 ? -9.174 0.903 13.824 1.00 85.56 409 GLY A O 1
ATOM 3241 N N . CYS A 1 410 ? -9.094 -0.809 12.373 1.00 87.12 410 CYS A N 1
ATOM 3242 C CA . CYS A 1 410 ? -9.780 -1.801 13.213 1.00 87.12 410 CYS A CA 1
ATOM 3243 C C . CYS A 1 410 ? -8.842 -2.755 13.976 1.00 87.12 410 CYS A C 1
ATOM 3245 O O . CYS A 1 410 ? -9.322 -3.703 14.588 1.00 87.12 410 CYS A O 1
ATOM 3247 N N . PHE A 1 411 ? -7.519 -2.561 13.901 1.00 86.94 411 PHE A N 1
ATOM 3248 C CA . PHE A 1 411 ? -6.483 -3.386 14.544 1.00 86.94 411 PHE A CA 1
ATOM 3249 C C . PHE A 1 411 ? -6.503 -4.883 14.175 1.00 86.94 411 PHE A C 1
ATOM 3251 O O . PHE A 1 411 ? -5.705 -5.659 14.702 1.00 86.94 411 PHE A O 1
ATOM 3258 N N . ALA A 1 412 ? -7.321 -5.283 13.192 1.00 89.19 412 ALA A N 1
ATOM 3259 C CA . ALA A 1 412 ? -7.287 -6.608 12.587 1.00 89.19 412 ALA A CA 1
ATOM 3260 C C . ALA A 1 412 ? -5.877 -6.932 12.072 1.00 89.19 412 ALA A C 1
ATOM 3262 O O . ALA A 1 412 ? -5.222 -6.101 11.433 1.00 89.19 412 ALA A O 1
ATOM 3263 N N . LYS A 1 413 ? -5.411 -8.152 12.356 1.00 93.31 413 LYS A N 1
ATOM 3264 C CA . LYS A 1 413 ? -4.086 -8.623 11.956 1.00 93.31 413 LYS A CA 1
ATOM 3265 C C . LYS A 1 413 ? -4.100 -9.053 10.490 1.00 93.31 413 LYS A C 1
ATOM 3267 O O . LYS A 1 413 ? -4.685 -10.077 10.143 1.00 93.31 413 LYS A O 1
ATOM 3272 N N . PHE A 1 414 ? -3.425 -8.282 9.650 1.00 92.06 414 PHE A N 1
ATOM 3273 C CA . PHE A 1 414 ? -3.214 -8.591 8.242 1.00 92.06 414 PHE A CA 1
ATOM 3274 C C . PHE A 1 414 ? -2.184 -9.708 8.071 1.00 92.06 414 PHE A C 1
ATOM 3276 O O . PHE A 1 414 ? -1.277 -9.871 8.892 1.00 92.06 414 PHE A O 1
ATOM 3283 N N . GLN A 1 415 ? -2.258 -10.411 6.944 1.00 94.94 415 GLN A N 1
ATOM 3284 C CA . GLN A 1 415 ? -1.159 -11.229 6.435 1.00 94.94 415 GLN A CA 1
ATOM 3285 C C . GLN A 1 415 ? -0.957 -10.938 4.946 1.00 94.94 415 GLN A C 1
ATOM 3287 O O . GLN A 1 415 ? -1.934 -10.929 4.201 1.00 94.94 415 GLN A O 1
ATOM 3292 N N . PHE A 1 416 ? 0.294 -10.731 4.528 1.00 96.69 416 PHE A N 1
ATOM 3293 C CA . PHE A 1 416 ? 0.684 -10.587 3.124 1.00 96.69 416 PHE A CA 1
ATOM 3294 C C . PHE A 1 416 ? 1.925 -11.443 2.833 1.00 96.69 416 PHE A C 1
ATOM 3296 O O . PHE A 1 416 ? 2.900 -11.415 3.594 1.00 96.69 416 PHE A O 1
ATOM 3303 N N . SER A 1 417 ? 1.866 -12.220 1.752 1.00 96.38 417 SER A N 1
ATOM 3304 C CA . SER A 1 417 ? 2.919 -13.139 1.296 1.00 96.38 417 SER A CA 1
ATOM 3305 C C . SER A 1 417 ? 2.687 -13.533 -0.162 1.00 96.38 417 SER A C 1
ATOM 3307 O O . SER A 1 417 ? 1.538 -13.624 -0.588 1.00 96.38 417 SER A O 1
ATOM 3309 N N . PHE A 1 418 ? 3.762 -13.829 -0.892 1.00 97.00 418 PHE A N 1
ATOM 3310 C CA . PHE A 1 418 ? 3.721 -14.526 -2.180 1.00 97.00 418 PHE A CA 1
ATOM 3311 C C . PHE A 1 418 ? 4.945 -15.440 -2.331 1.00 97.00 418 PHE A C 1
ATOM 3313 O O . PHE A 1 418 ? 6.007 -15.166 -1.771 1.00 97.00 418 PHE A O 1
ATOM 3320 N N . GLU A 1 419 ? 4.791 -16.538 -3.064 1.00 95.62 419 GLU A N 1
ATOM 3321 C CA . GLU A 1 419 ? 5.778 -17.618 -3.215 1.00 95.62 419 GLU A CA 1
ATOM 3322 C C . GLU A 1 419 ? 6.697 -17.435 -4.431 1.00 95.62 419 GLU A C 1
ATOM 3324 O O . GLU A 1 419 ? 7.761 -18.044 -4.491 1.00 95.62 419 GLU A O 1
ATOM 3329 N N . GLY A 1 420 ? 6.322 -16.575 -5.380 1.00 94.19 420 GLY A N 1
ATOM 3330 C CA . GLY A 1 420 ? 7.127 -16.256 -6.558 1.00 94.19 420 GLY A CA 1
ATOM 3331 C C . GLY A 1 420 ? 6.548 -15.103 -7.372 1.00 94.19 420 GLY A C 1
ATOM 3332 O O . GLY A 1 420 ? 5.519 -14.526 -7.015 1.00 94.19 420 GLY A O 1
ATOM 3333 N N . ILE A 1 421 ? 7.203 -14.779 -8.482 1.00 94.81 421 ILE A N 1
ATOM 3334 C CA . ILE A 1 421 ? 6.751 -13.774 -9.446 1.00 94.81 421 ILE A CA 1
ATOM 3335 C C . ILE A 1 421 ? 6.927 -14.312 -10.868 1.00 94.81 421 ILE A C 1
ATOM 3337 O O . ILE A 1 421 ? 7.839 -15.093 -11.132 1.00 94.81 421 ILE A O 1
ATOM 3341 N N . GLU A 1 422 ? 6.054 -13.902 -11.780 1.00 93.69 422 GLU A N 1
ATOM 3342 C CA . GLU A 1 422 ? 6.034 -14.376 -13.160 1.00 93.69 422 GLU A CA 1
ATOM 3343 C C . GLU A 1 422 ? 5.900 -13.200 -14.130 1.00 93.69 422 GLU A C 1
ATOM 3345 O O . GLU A 1 422 ? 5.074 -12.308 -13.922 1.00 93.69 422 GLU A O 1
ATOM 3350 N N . PHE A 1 423 ? 6.730 -13.189 -15.176 1.00 94.19 423 PHE A N 1
ATOM 3351 C CA . PHE A 1 423 ? 6.728 -12.181 -16.235 1.00 94.19 423 PHE A CA 1
ATOM 3352 C C . PHE A 1 423 ? 6.446 -12.854 -17.579 1.00 94.19 423 PHE A C 1
ATOM 3354 O O . PHE A 1 423 ? 7.279 -13.606 -18.083 1.00 94.19 423 PHE A O 1
ATOM 3361 N N . GLY A 1 424 ? 5.276 -12.573 -18.154 1.00 88.62 424 GLY A N 1
ATOM 3362 C CA . GLY A 1 424 ? 4.736 -13.327 -19.288 1.00 88.62 424 GLY A CA 1
ATOM 3363 C C . GLY A 1 424 ? 3.527 -14.173 -18.902 1.00 88.62 424 GLY A C 1
ATOM 3364 O O . GLY A 1 424 ? 2.972 -14.037 -17.813 1.00 88.62 424 GLY A O 1
ATOM 3365 N N . GLU A 1 425 ? 3.113 -15.028 -19.827 1.00 70.69 425 GLU A N 1
ATOM 3366 C CA . GLU A 1 425 ? 2.109 -16.068 -19.607 1.00 70.69 425 GLU A CA 1
ATOM 3367 C C . GLU A 1 425 ? 2.830 -17.422 -19.609 1.00 70.69 425 GLU A C 1
ATOM 3369 O O . GLU A 1 425 ? 3.774 -17.613 -20.380 1.00 70.69 425 GLU A O 1
ATOM 3374 N N . ARG A 1 426 ? 2.398 -18.364 -18.764 1.00 42.53 426 ARG A N 1
ATOM 3375 C CA . ARG A 1 426 ? 2.735 -19.777 -18.976 1.00 42.53 426 ARG A CA 1
ATOM 3376 C C . ARG A 1 426 ? 1.972 -20.284 -20.187 1.00 42.53 426 ARG A C 1
ATOM 3378 O O . ARG A 1 426 ? 0.759 -20.086 -20.266 1.00 42.53 426 ARG A O 1
ATOM 3385 N N . GLU A 1 427 ? 2.656 -21.016 -21.056 1.00 29.86 427 GLU A N 1
ATOM 3386 C CA . GLU A 1 427 ? 1.964 -22.024 -21.855 1.00 29.86 427 GLU A CA 1
ATOM 3387 C C . GLU A 1 427 ? 1.393 -23.099 -20.898 1.00 29.86 427 GLU A C 1
ATOM 3389 O O . GLU A 1 427 ? 2.079 -23.460 -19.932 1.00 29.86 427 GLU A O 1
ATOM 3394 N N . PRO A 1 428 ? 0.134 -23.537 -21.091 1.00 34.56 428 PRO A N 1
ATOM 3395 C CA . PRO A 1 428 ? -0.581 -24.425 -20.168 1.00 34.56 428 PRO A CA 1
ATOM 3396 C C . PRO A 1 428 ? -0.192 -25.909 -20.278 1.00 34.56 428 PRO A C 1
ATOM 3398 O O . PRO A 1 428 ? 0.069 -26.379 -21.408 1.00 34.56 428 PRO A O 1
#

Foldseek 3Di:
DCVPALALVLVVLQCPFQVKAKDDPPDDDDRDSVVQSPDQKMKIWGWAQFQDPPDDQVLQPPRNTWTKIAIWGKPPPPDDDDPDDDPDDDPDCDVLCVVVVVVVVVPPPDQDDDDPDRIHIAGDDLVRMFIPRPSDDPLLRSLLSCQLNVQRVVCVVGDRSSNSVSSLSCSVCVVVSVVSSVPPDDPDYDDDDDDDDDDDDDDDDDDDDDDDDVDPQDPLLVVLLVVLQVVLPPPPDLVVSLVSSCVSSVPDHSVRSVVVVVVVVVVVVVVVVPPPDPDDDDPDQKDKFWKFFAAKDKDQFFKKAWAKFKFWKAFLVPRDIDIWIFGHPVDQKTWTWDADPPPRHIKIKIWGADMDGPVGRTGTMIMTGSMDTDATQWTKMWTAGPVFRQIDIDTGAGAADWDWGAGSPSRDIIITHTNGMDTHDDDD

InterPro domains:
  IPR001005 SANT/Myb domain [PS50090] (216-261)
  IPR001005 SANT/Myb domain [cd00167] (216-261)
  IPR009057 Homedomain-like superfamily [SSF46689] (212-266)
  IPR017930 Myb domain [PS51294] (240-269)

pLDDT: mean 78.9, std 21.39, range [26.89, 97.19]

Sequence (428 aa):
MITDDDRYIELFKLQKLFGSSFSVSSDHNSDSIDNLYSNNTVNATIFLKPTDPEFDLSLLSPSDGIKVLICLNSDDSESNNPSGSITSSSEVTADALSQIQDGIHALSLVQSTPTSNCRYYQVNDVEDIKIENENLSDVAKRIIQKVLFDYIYKNRKVRKYVVYESLKFLDKNLVQIFSIAKSLPNQQPITTEESKNAVESPTSAKESETVKVETPWTLEEQKCLEDGLVRAKGITDVRQKWLFISKIVKTRTPDQCRKRFIRCRELLLKKNEATTEPEREEPALDRTAPLTLLGLDMKKISLAKIGTFILELSCIRCASQFEAHFIDTGEKTILYNDSCKKCNVTHRCEFATSLVFPSQPLVGRLSLINTNFKDFNNGEFALTCEDCDTQCKIRDIKIGTKKSLNCRGCFAKFQFSFEGIEFGEREP

Secondary structure (DSSP, 8-state):
--TT-HHHHHHHHHHHHH--EEEBTTBS---SHHHHTTSSEEEEEEEE----TTS-GGGGTTTTSEEEEEEEEE---SS------------SSSHHHHHHHHHHHTT--------TT---EE--SGGGEEE--TTS-HHHHHHHHHHHHHHHHHHTTT-SSHHH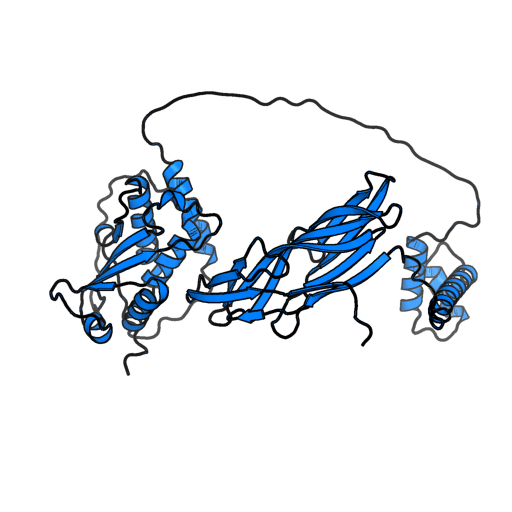HHHHHHHHHHHHHHHHHHHS--S-------------------------SS----HHHHHHHHHHHHHGGG---HHHHHHHHHHHH-SS-HHHHHHHHHHHHHHHHHHHHS-SS-------SEEEEEEEEES-EEESEEEEEEEEEEEEEEETTT--EEEEEE---SSSSEEEEEE-TTT-PEEEEEEEE-EEBTTB-EEEEEEEESEEEEEEEEEEEEEEETTT--EEEEEEE-TT-EE--B-TTT--B-EEE-SEEEES----

Organism: NCBI:txid1537102